Protein AF-A0A7V2LUR5-F1 (afdb_monomer_lite)

Radius of gyration: 24.89 Å; chains: 1; bounding box: 68×54×66 Å

Secondary structure (DSSP, 8-state):
-PPPPHHHHHHHTT---TT-S---SEEEEEE--S---TTTTTT--S-HHHHHHHHHHHHHH--EEEEEE-SS--PSSEEEEEEE--TTS-EEEEEEESSSGGGGTS-HHHHHHTSSPPPGGGB--S--EEEE--TTT-HHHHHHHHHHHHHHHHH-TTTEEEES--S-GGG-S-EEEGGGTEEE----SHHHHHHHHHHHHTTB--GGGEEEETTS-HHHHHHHHHHHHHH---BTTS-EEEEEEEEGGGEEEEEEE-GGGEEEEEEEEEEEEEEEEESSTTSPEEEEEEEEEEEEEEEEEEEEEEEEEEEE-GGG-EEEEEEGGGTEEE--EEEPPTT--HHHHHHHHHHHHH-B-GGG-EEEEEEEEEEEEEEETTEEEEEEEEEEEEE-SS--B-PPPTT-EEEEE-HHHHHHH-S-HHHHHHHHHHHHHHHHHHHS---

Foldseek 3Di:
DFFDFLQVQCVVLVPDLFLFAAAFQKEKEWEDPDDAALPRLVPDPPDPVLSVVVVVLCVLLVYHYKYKYAPPDDDDQIKMKMWGQDQQQIWIFMDGHNDSCVVVVDPVSCPSNVVDDDDPVRTDPDWAKEWECACNNAVLSVPQRVVLQVLVCVVPVPRYIYMHDRGDSSQPRKMAGRRNQWIFGVCRDSVSSVVQNVQVVVQWDPLVGTSAGNNDRSVVRNQVSVVCVVPVDTHSRQWGWQDWDADPQQKIWTWIQGPPQKIKIWIKHKDWDPDWGAPGGPHDTDIDIDIDTDDIDIFHEDEFEKEAEFEQEAPRFTKWKQQPVVRFIFGFMDGQDVPRDRVNRHLVRCCAAVQFDSVQKDFPAWLAWDWHWDDDPRHIYIYIYTYTYIYRYDGDGGDYDPSIDIDTHHLVVSLVRGPDPVRNVSSVSSVVSVVVVVVDPPD

Sequence (443 aa):
MSAPLCALNALEVGEPLFGTAPHEKAWLFLEHTGPWGARALEESDLPEVVKGRLLRLRRETGARVSFIRRAQDTPPPWRLMLWRADPQGGRCARWALPDLEALLHLPLEDWLRGTRPLPAEALCSNPLYLVCVNARRDACCGRFGPLLYRALQRLRPDAVWMSTHIGGHRFAPNLMVLSHGLAYGRVRSAEDAAAIVQATEQSQVHLGLLGGRLALPRPAQAAEHFLRQRTGARAVDAFRLAWLRESPEHHWEAAFLGPEEQAYRVTLRREKSPLQRPTSCGAPAKPMRFYRLQAIETHPVRRYRAAGGVIVGPEGKVLVLLRPSRREVRLPKGHIEPGEEPWVAARREIAEEAGLSPEDMHPLADLGVKPVGFLYEGALVWRHEHYFLVQWQSGSLIPGETQFLPLWLPWAQAEAALTYPAEKAWLRRAREAYQRLQEEPQG

Structure (mmCIF, N/CA/C/O backbone):
data_AF-A0A7V2LUR5-F1
#
_entry.id   AF-A0A7V2LUR5-F1
#
loop_
_atom_site.group_PDB
_atom_site.id
_atom_site.type_symbol
_atom_site.label_atom_id
_atom_site.label_alt_id
_atom_site.label_comp_id
_atom_site.label_asym_id
_atom_site.label_entity_id
_atom_site.label_seq_id
_atom_site.pdbx_PDB_ins_code
_atom_site.Cartn_x
_atom_site.Cartn_y
_atom_site.Cartn_z
_atom_site.occupancy
_atom_site.B_iso_or_equiv
_atom_site.auth_seq_id
_atom_site.auth_comp_id
_atom_site.auth_asym_id
_atom_site.auth_atom_id
_atom_site.pdbx_PDB_model_num
ATOM 1 N N . MET A 1 1 ? 37.194 -3.835 -17.186 1.00 46.41 1 MET A N 1
ATOM 2 C CA . MET A 1 1 ? 36.232 -4.783 -16.577 1.00 46.41 1 MET A CA 1
ATOM 3 C C . MET A 1 1 ? 34.939 -4.036 -16.279 1.00 46.41 1 MET A C 1
ATOM 5 O O . MET A 1 1 ? 35.008 -2.987 -15.653 1.00 46.41 1 MET A O 1
ATOM 9 N N . SER A 1 2 ? 33.784 -4.494 -16.771 1.00 59.69 2 SER A N 1
ATOM 10 C CA . SER A 1 2 ? 32.494 -3.869 -16.438 1.00 59.69 2 SER A CA 1
ATOM 11 C C . SER A 1 2 ? 32.211 -4.009 -14.942 1.00 59.69 2 SER A C 1
ATOM 13 O O . SER A 1 2 ? 32.438 -5.087 -14.395 1.00 59.69 2 SER A O 1
ATOM 15 N N . ALA A 1 3 ? 31.693 -2.960 -14.296 1.00 67.44 3 ALA A N 1
ATOM 16 C CA . ALA A 1 3 ? 31.318 -3.016 -12.884 1.00 67.44 3 ALA A CA 1
ATOM 17 C C . ALA A 1 3 ? 30.377 -4.211 -12.601 1.00 67.44 3 ALA A C 1
ATOM 19 O O . ALA A 1 3 ? 29.490 -4.491 -13.418 1.00 67.44 3 ALA A O 1
ATOM 20 N N . PRO A 1 4 ? 30.543 -4.914 -11.466 1.00 81.88 4 PRO A N 1
ATOM 21 C CA . PRO A 1 4 ? 29.730 -6.079 -11.140 1.00 81.88 4 PRO A CA 1
ATOM 22 C C . PRO A 1 4 ? 28.244 -5.709 -11.054 1.00 81.88 4 PRO A C 1
ATOM 24 O O . PRO A 1 4 ? 27.850 -4.714 -10.438 1.00 81.88 4 PRO A O 1
ATOM 27 N N . LEU A 1 5 ? 27.404 -6.527 -11.692 1.00 94.31 5 LEU A N 1
ATOM 28 C CA . LEU A 1 5 ? 25.961 -6.310 -11.746 1.00 94.31 5 LEU A CA 1
ATOM 29 C C . LEU A 1 5 ? 25.310 -6.688 -10.417 1.00 94.31 5 LEU A C 1
ATOM 31 O O . LEU A 1 5 ? 25.368 -7.846 -9.992 1.00 94.31 5 LEU A O 1
ATOM 35 N N . CYS A 1 6 ? 24.631 -5.728 -9.786 1.00 95.19 6 CYS A N 1
ATOM 36 C CA . CYS A 1 6 ? 24.023 -5.945 -8.474 1.00 95.19 6 CYS A CA 1
ATOM 37 C C . CYS A 1 6 ? 22.956 -7.049 -8.475 1.00 95.19 6 CYS A C 1
ATOM 39 O O . CYS A 1 6 ? 22.846 -7.773 -7.491 1.00 95.19 6 CYS A O 1
ATOM 41 N N . ALA A 1 7 ? 22.225 -7.232 -9.582 1.00 96.12 7 ALA A N 1
ATOM 42 C CA . ALA A 1 7 ? 21.219 -8.284 -9.708 1.00 96.12 7 ALA A CA 1
ATOM 43 C C . ALA A 1 7 ? 21.800 -9.698 -9.821 1.00 96.12 7 ALA A C 1
ATOM 45 O O . ALA A 1 7 ? 21.151 -10.661 -9.413 1.00 96.12 7 ALA A O 1
ATOM 46 N N . LEU A 1 8 ? 23.007 -9.838 -10.377 1.00 95.44 8 LEU A N 1
ATOM 47 C CA . LEU A 1 8 ? 23.699 -11.127 -10.422 1.00 95.44 8 LEU A CA 1
ATOM 48 C C . LEU A 1 8 ? 24.279 -11.462 -9.047 1.00 95.44 8 LEU A C 1
ATOM 50 O O . LEU A 1 8 ? 24.010 -12.541 -8.540 1.00 95.44 8 LEU A O 1
ATOM 54 N N . ASN A 1 9 ? 24.922 -10.490 -8.394 1.00 94.69 9 ASN A N 1
ATOM 55 C CA . ASN A 1 9 ? 25.440 -10.652 -7.032 1.00 94.69 9 ASN A CA 1
ATOM 56 C C . ASN A 1 9 ? 24.328 -11.014 -6.037 1.00 94.69 9 ASN A C 1
ATOM 58 O O . ASN A 1 9 ? 24.477 -11.925 -5.237 1.00 94.69 9 ASN A O 1
ATOM 62 N N . ALA A 1 10 ? 23.187 -10.318 -6.091 1.00 94.12 10 ALA A N 1
ATOM 63 C CA . ALA A 1 10 ? 22.047 -10.611 -5.223 1.00 94.12 10 ALA A CA 1
ATOM 64 C C . ALA A 1 10 ? 21.462 -12.014 -5.456 1.00 94.12 10 ALA A C 1
ATOM 66 O O . ALA A 1 10 ? 20.857 -12.579 -4.547 1.00 94.12 10 ALA A O 1
ATOM 67 N N . LEU A 1 11 ? 21.579 -12.561 -6.671 1.00 93.88 11 LEU A N 1
ATOM 68 C CA . LEU A 1 11 ? 21.175 -13.936 -6.959 1.00 93.88 11 LEU A CA 1
ATOM 69 C C . LEU A 1 11 ? 22.196 -14.935 -6.407 1.00 93.88 11 LEU A C 1
ATOM 71 O O . LEU A 1 11 ? 21.798 -15.886 -5.748 1.00 93.88 11 LEU A O 1
ATOM 75 N N . GLU A 1 12 ? 23.481 -14.688 -6.645 1.00 94.19 12 GLU A N 1
ATOM 76 C CA . GLU A 1 12 ? 24.595 -15.534 -6.206 1.00 94.19 12 GLU A CA 1
ATOM 77 C C . GLU A 1 12 ? 24.617 -15.723 -4.685 1.00 94.19 12 GLU A C 1
ATOM 79 O O . GLU A 1 12 ? 24.723 -16.844 -4.202 1.00 94.19 12 GLU A O 1
ATOM 84 N N . VAL A 1 13 ? 24.407 -14.648 -3.918 1.00 93.06 13 VAL A N 1
ATOM 85 C CA . VAL A 1 13 ? 24.348 -14.721 -2.446 1.00 93.06 13 VAL A CA 1
ATOM 86 C C . VAL A 1 13 ? 22.998 -15.214 -1.906 1.00 93.06 13 VAL A C 1
ATOM 88 O O . VAL A 1 13 ? 22.769 -15.168 -0.699 1.00 93.06 13 VAL A O 1
ATOM 91 N N . GLY A 1 14 ? 22.067 -15.614 -2.778 1.00 92.31 14 GLY A N 1
ATOM 92 C CA . GLY A 1 14 ? 20.754 -16.120 -2.377 1.00 92.31 14 GLY A CA 1
ATOM 93 C C . GLY A 1 14 ? 19.895 -15.099 -1.626 1.00 92.31 14 GLY A C 1
ATOM 94 O O . GLY A 1 14 ? 19.157 -15.471 -0.717 1.00 92.31 14 GLY A O 1
ATOM 95 N N . GLU A 1 15 ? 19.978 -13.803 -1.963 1.00 93.88 15 GLU A N 1
ATOM 96 C CA . GLU A 1 15 ? 19.235 -12.771 -1.227 1.00 93.88 15 GLU A CA 1
ATOM 97 C C . GLU A 1 15 ? 17.719 -13.056 -1.269 1.00 93.88 15 GLU A C 1
ATOM 99 O O . GLU A 1 15 ? 17.171 -13.237 -2.363 1.00 93.88 15 GLU A O 1
ATOM 104 N N . PRO A 1 16 ? 17.005 -13.087 -0.130 1.00 93.75 16 PRO A N 1
ATOM 105 C CA . PRO A 1 16 ? 15.564 -13.279 -0.143 1.00 93.75 16 PRO A CA 1
ATOM 106 C C . PRO A 1 16 ? 14.843 -12.154 -0.883 1.00 93.75 16 PRO A C 1
ATOM 108 O O . PRO A 1 16 ? 15.199 -10.980 -0.763 1.00 93.75 16 PRO A O 1
ATOM 111 N N . LEU A 1 17 ? 13.818 -12.521 -1.651 1.00 94.69 17 LEU A N 1
ATOM 112 C CA . LEU A 1 17 ? 13.039 -11.563 -2.432 1.00 94.69 17 LEU A CA 1
ATOM 113 C C . LEU A 1 17 ? 11.893 -10.944 -1.621 1.00 94.69 17 LEU A C 1
ATOM 115 O O . LEU A 1 17 ? 11.541 -9.791 -1.847 1.00 94.69 17 LEU A O 1
ATOM 119 N N . PHE A 1 18 ? 11.314 -11.673 -0.670 1.00 95.69 18 PHE A N 1
ATOM 120 C CA . PHE A 1 18 ? 10.196 -11.188 0.137 1.00 95.69 18 PHE A CA 1
ATOM 121 C C . PHE A 1 18 ? 10.562 -9.951 0.968 1.00 95.69 18 PHE A C 1
ATOM 123 O O . PHE A 1 18 ? 11.679 -9.811 1.468 1.00 95.69 18 PHE A O 1
ATOM 130 N N . GLY A 1 19 ? 9.603 -9.042 1.144 1.00 95.25 19 GLY A N 1
ATOM 131 C CA . GLY A 1 19 ? 9.820 -7.815 1.910 1.00 95.25 19 GLY A CA 1
ATOM 132 C C . GLY A 1 19 ? 10.712 -6.794 1.208 1.00 95.25 19 GLY A C 1
ATOM 133 O O . GLY A 1 19 ? 11.302 -5.937 1.870 1.00 95.25 19 GLY A O 1
ATOM 134 N N . THR A 1 20 ? 10.850 -6.888 -0.117 1.00 95.31 20 THR A N 1
ATOM 135 C CA . THR A 1 20 ? 11.735 -6.008 -0.894 1.00 95.31 20 THR A CA 1
ATOM 136 C C . THR A 1 20 ? 10.995 -5.063 -1.827 1.00 95.31 20 THR A C 1
ATOM 138 O O . THR A 1 20 ? 11.632 -4.153 -2.373 1.00 95.31 20 THR A O 1
ATOM 141 N N . ALA A 1 21 ? 9.673 -5.218 -1.977 1.00 95.62 21 ALA A N 1
ATOM 142 C CA . ALA A 1 21 ? 8.884 -4.273 -2.749 1.00 95.62 21 ALA A CA 1
ATOM 143 C C . ALA A 1 21 ? 9.037 -2.854 -2.164 1.00 95.62 21 ALA A C 1
ATOM 145 O O . ALA A 1 21 ? 9.179 -2.688 -0.941 1.00 95.62 21 ALA A O 1
ATOM 146 N N . PRO A 1 22 ? 9.028 -1.810 -3.014 1.00 94.75 22 PRO A N 1
ATOM 147 C CA . PRO A 1 22 ? 8.840 -0.443 -2.541 1.00 94.75 22 PRO A CA 1
ATOM 148 C C . PRO A 1 22 ? 7.601 -0.368 -1.642 1.00 94.75 22 PRO A C 1
ATOM 150 O O . PRO A 1 22 ? 6.637 -1.088 -1.879 1.00 94.75 22 PRO A O 1
ATOM 153 N N . HIS A 1 23 ? 7.640 0.476 -0.615 1.00 93.88 23 HIS A N 1
ATOM 154 C CA . HIS A 1 23 ? 6.471 0.761 0.211 1.00 93.88 23 HIS A CA 1
ATOM 155 C C . HIS A 1 23 ? 6.045 2.188 -0.097 1.00 93.88 23 HIS A C 1
ATOM 157 O O . HIS A 1 23 ? 6.757 3.127 0.253 1.00 93.88 23 HIS A O 1
ATOM 163 N N . GLU A 1 24 ? 4.923 2.321 -0.789 1.00 93.62 24 GLU A N 1
ATOM 164 C CA . GLU A 1 24 ? 4.425 3.585 -1.318 1.00 93.62 24 GLU A CA 1
ATOM 165 C C . GLU A 1 24 ? 2.936 3.682 -0.987 1.00 93.62 24 GLU A C 1
ATOM 167 O O . GLU A 1 24 ? 2.203 2.697 -1.077 1.00 93.62 24 GLU A O 1
ATOM 172 N N . LYS A 1 25 ? 2.471 4.872 -0.602 1.00 92.81 25 LYS A N 1
ATOM 173 C CA . LYS A 1 25 ? 1.036 5.114 -0.369 1.00 92.81 25 LYS A CA 1
ATOM 174 C C . LYS A 1 25 ? 0.315 5.545 -1.641 1.00 92.81 25 LYS A C 1
ATOM 176 O O . LYS A 1 25 ? -0.868 5.258 -1.798 1.00 92.81 25 LYS A O 1
ATOM 181 N N . ALA A 1 26 ? 1.026 6.233 -2.528 1.00 95.62 26 ALA A N 1
ATOM 182 C CA . ALA A 1 26 ? 0.517 6.695 -3.804 1.00 95.62 26 ALA A CA 1
ATOM 183 C C . ALA A 1 26 ? 1.666 6.888 -4.802 1.00 95.62 26 ALA A C 1
ATOM 185 O O . ALA A 1 26 ? 2.800 7.186 -4.415 1.00 95.62 26 ALA A O 1
ATOM 186 N N . TRP A 1 27 ? 1.368 6.714 -6.085 1.00 97.19 27 TRP A N 1
ATOM 187 C CA . TRP A 1 27 ? 2.339 6.784 -7.165 1.00 97.19 27 TRP A CA 1
ATOM 188 C C . TRP A 1 27 ? 1.680 7.291 -8.447 1.00 97.19 27 TRP A C 1
ATOM 190 O O . TRP A 1 27 ? 0.692 6.726 -8.910 1.00 97.19 27 TRP A O 1
ATOM 200 N N . LEU A 1 28 ? 2.241 8.349 -9.021 1.00 97.69 28 LEU A N 1
ATOM 201 C CA . LEU A 1 28 ? 1.842 8.935 -10.291 1.00 97.69 28 LEU A CA 1
ATOM 202 C C . LEU A 1 28 ? 2.799 8.507 -11.411 1.00 97.69 28 LEU A C 1
ATOM 204 O O . LEU A 1 28 ? 4.022 8.584 -11.261 1.00 97.69 28 LEU A O 1
ATOM 208 N N . PHE A 1 29 ? 2.245 8.105 -12.546 1.00 97.62 29 PHE A N 1
ATOM 209 C CA . PHE A 1 29 ? 2.975 7.739 -13.752 1.00 97.62 29 PHE A CA 1
ATOM 210 C C . PHE A 1 29 ? 2.498 8.610 -14.905 1.00 97.62 29 PHE A C 1
ATOM 212 O O . PHE A 1 29 ? 1.322 8.578 -15.256 1.00 97.62 29 PHE A O 1
ATOM 219 N N . LEU A 1 30 ? 3.410 9.378 -15.489 1.00 97.38 30 LEU A N 1
ATOM 220 C CA . LEU A 1 30 ? 3.125 10.227 -16.640 1.00 97.38 30 LEU A CA 1
ATOM 221 C C . LEU A 1 30 ? 3.820 9.665 -17.878 1.00 97.38 30 LEU A C 1
ATOM 223 O O . LEU A 1 30 ? 4.999 9.314 -17.826 1.00 97.38 30 LEU A O 1
ATOM 227 N N . GLU A 1 31 ? 3.103 9.572 -18.989 1.00 96.06 31 GLU A N 1
ATOM 228 C CA . GLU A 1 31 ? 3.712 9.230 -20.263 1.00 96.06 31 GLU A CA 1
ATOM 229 C C . GLU A 1 31 ? 4.727 10.297 -20.681 1.00 96.06 31 GLU A C 1
ATOM 231 O O . GLU A 1 31 ? 4.427 11.486 -20.719 1.00 96.06 31 GLU A O 1
ATOM 236 N N . HIS A 1 32 ? 5.955 9.868 -20.953 1.00 94.06 32 HIS A N 1
ATOM 237 C CA . HIS A 1 32 ? 7.044 10.733 -21.392 1.00 94.06 32 HIS A CA 1
ATOM 238 C C . HIS A 1 32 ? 7.975 9.931 -22.299 1.00 94.06 32 HIS A C 1
ATOM 240 O O . HIS A 1 32 ? 8.658 9.001 -21.857 1.00 94.06 32 HIS A O 1
ATOM 246 N N . THR A 1 33 ? 7.963 10.264 -23.589 1.00 90.69 33 THR A N 1
ATOM 247 C CA . THR A 1 33 ? 8.691 9.535 -24.640 1.00 90.69 33 THR A CA 1
ATOM 248 C C . THR A 1 33 ? 10.126 10.023 -24.838 1.00 90.69 33 THR A C 1
ATOM 250 O O . THR A 1 33 ? 10.925 9.302 -25.442 1.00 90.69 33 THR A O 1
ATOM 253 N N . GLY A 1 34 ? 10.472 11.190 -24.285 1.00 89.19 34 GLY A N 1
ATOM 254 C CA . GLY A 1 34 ? 11.806 11.778 -24.351 1.00 89.19 34 GLY A CA 1
ATOM 255 C C . GLY A 1 34 ? 12.883 10.985 -23.588 1.00 89.19 34 GLY A C 1
ATOM 256 O O . GLY A 1 34 ? 12.648 9.884 -23.068 1.00 89.19 34 GLY A O 1
ATOM 257 N N . PRO A 1 35 ? 14.119 11.510 -23.535 1.00 91.06 35 PRO A N 1
ATOM 258 C CA . PRO A 1 35 ? 15.221 10.848 -22.852 1.00 91.06 35 PRO A CA 1
ATOM 259 C C . PRO A 1 35 ? 14.993 10.798 -21.336 1.00 91.06 35 PRO A C 1
ATOM 261 O O . PRO A 1 35 ? 14.537 11.754 -20.716 1.00 91.06 35 PRO A O 1
ATOM 264 N N . TRP A 1 36 ? 15.365 9.677 -20.710 1.00 95.56 36 TRP A N 1
ATOM 265 C CA . TRP A 1 36 ? 15.268 9.511 -19.260 1.00 95.56 36 TRP A CA 1
ATOM 266 C C . TRP A 1 36 ? 16.637 9.580 -18.595 1.00 95.56 36 TRP A C 1
ATOM 268 O O . TRP A 1 36 ? 17.493 8.714 -18.800 1.00 95.56 36 TRP A O 1
ATOM 278 N N . GLY A 1 37 ? 16.802 10.586 -17.743 1.00 95.75 37 GLY A N 1
ATOM 279 C CA . GLY A 1 37 ? 17.944 10.728 -16.853 1.00 95.75 37 GLY A CA 1
ATOM 280 C C . GLY A 1 37 ? 17.937 9.766 -15.656 1.00 95.75 37 GLY A C 1
ATOM 281 O O . GLY A 1 37 ? 17.008 8.972 -15.447 1.00 95.75 37 GLY A O 1
ATOM 282 N N . ALA A 1 38 ? 18.981 9.847 -14.828 1.00 93.56 38 ALA A N 1
ATOM 283 C CA . ALA A 1 38 ? 19.074 9.084 -13.578 1.00 93.56 38 ALA A CA 1
ATOM 284 C C . ALA A 1 38 ? 18.110 9.631 -12.508 1.00 93.56 38 ALA A C 1
ATOM 286 O O . ALA A 1 38 ? 17.613 8.875 -11.662 1.00 93.56 38 ALA A O 1
ATOM 287 N N . ARG A 1 39 ? 17.816 10.936 -12.562 1.00 94.94 39 ARG A N 1
ATOM 288 C CA . ARG A 1 39 ? 16.717 11.599 -11.846 1.00 94.94 39 ARG A CA 1
ATOM 289 C C . ARG A 1 39 ? 15.710 12.085 -12.883 1.00 94.94 39 ARG A C 1
ATOM 291 O O . ARG A 1 39 ? 15.729 13.235 -13.296 1.00 94.94 39 ARG A O 1
ATOM 298 N N . ALA A 1 40 ? 14.904 11.147 -13.380 1.00 95.12 40 ALA A N 1
ATOM 299 C CA . ALA A 1 40 ? 14.153 11.339 -14.617 1.00 95.12 40 ALA A CA 1
ATOM 300 C C . ALA A 1 40 ? 13.258 12.587 -14.617 1.00 95.12 40 ALA A C 1
ATOM 302 O O . ALA A 1 40 ? 13.248 13.287 -15.616 1.00 95.12 40 ALA A O 1
ATOM 303 N N . LEU A 1 41 ? 12.552 12.884 -13.518 1.00 96.19 41 LEU A N 1
ATOM 304 C CA . LEU A 1 41 ? 11.681 14.061 -13.436 1.00 96.19 41 LEU A CA 1
ATOM 305 C C . LEU A 1 41 ? 12.485 15.365 -13.506 1.00 96.19 41 LEU A C 1
ATOM 307 O O . LEU A 1 41 ? 12.165 16.250 -14.295 1.00 96.19 41 LEU A O 1
ATOM 311 N N . GLU A 1 42 ? 13.538 15.468 -12.703 1.00 95.94 42 GLU A N 1
ATOM 312 C CA . GLU A 1 42 ? 14.406 16.641 -12.622 1.00 95.94 42 GLU A CA 1
ATOM 313 C C . GLU A 1 42 ? 15.168 16.897 -13.928 1.00 95.94 42 GLU A C 1
ATOM 315 O O . GLU A 1 42 ? 15.351 18.041 -14.326 1.00 95.94 42 GLU A O 1
ATOM 320 N N . GLU A 1 43 ? 15.592 15.826 -14.596 1.00 95.88 43 GLU A N 1
ATOM 321 C CA . GLU A 1 43 ? 16.401 15.847 -15.820 1.00 95.88 43 GLU A CA 1
ATOM 322 C C . GLU A 1 43 ? 15.538 15.776 -17.097 1.00 95.88 43 GLU A C 1
ATOM 324 O O . GLU A 1 43 ? 16.067 15.531 -18.178 1.00 95.88 43 GLU A O 1
ATOM 329 N N . SER A 1 44 ? 14.215 15.943 -16.980 1.00 95.44 44 SER A N 1
ATOM 330 C CA . SER A 1 44 ? 13.296 15.906 -18.123 1.00 95.44 44 SER A CA 1
ATOM 331 C C . SER A 1 44 ? 13.259 17.211 -18.909 1.00 95.44 44 SER A C 1
ATOM 333 O O . SER A 1 44 ? 13.489 18.297 -18.375 1.00 95.44 44 SER A O 1
ATOM 335 N N . ASP A 1 45 ? 12.869 17.093 -20.171 1.00 94.06 45 ASP A N 1
ATOM 336 C CA . ASP A 1 45 ? 12.531 18.181 -21.092 1.00 94.06 45 ASP A CA 1
ATOM 337 C C . ASP A 1 45 ? 11.049 18.607 -20.997 1.00 94.06 45 ASP A C 1
ATOM 339 O O . ASP A 1 45 ? 10.541 19.285 -21.887 1.00 94.06 45 ASP A O 1
ATOM 343 N N . LEU A 1 46 ? 10.341 18.234 -19.920 1.00 94.75 46 LEU A N 1
ATOM 344 C CA . LEU A 1 46 ? 8.978 18.713 -19.674 1.00 94.75 46 LEU A CA 1
ATOM 345 C C . LEU A 1 46 ? 8.945 20.248 -19.570 1.00 94.75 46 LEU A C 1
ATOM 347 O O . LEU A 1 46 ? 9.864 20.820 -18.970 1.00 94.75 46 LEU A O 1
ATOM 351 N N . PRO A 1 47 ? 7.858 20.905 -20.027 1.00 95.50 47 PRO A N 1
ATOM 352 C CA . PRO A 1 47 ? 7.640 22.327 -19.783 1.00 95.50 47 PRO A CA 1
ATOM 353 C C . PRO A 1 47 ? 7.800 22.669 -18.298 1.00 95.50 47 PRO A C 1
ATOM 355 O O . PRO A 1 47 ? 7.297 21.944 -17.432 1.00 95.50 47 PRO A O 1
ATOM 358 N N . GLU A 1 48 ? 8.473 23.779 -17.986 1.00 96.38 48 GLU A N 1
ATOM 359 C CA . GLU A 1 48 ? 8.846 24.102 -16.600 1.00 96.38 48 GLU A CA 1
ATOM 360 C C . GLU A 1 48 ? 7.641 24.247 -15.664 1.00 96.38 48 GLU A C 1
ATOM 362 O O . GLU A 1 48 ? 7.705 23.845 -14.501 1.00 96.38 48 GLU A O 1
ATOM 367 N N . VAL A 1 49 ? 6.500 24.715 -16.178 1.00 96.75 49 VAL A N 1
ATOM 368 C CA . VAL A 1 49 ? 5.248 24.775 -15.409 1.00 96.75 49 VAL A CA 1
ATOM 369 C C . VAL A 1 49 ? 4.761 23.379 -14.986 1.00 96.75 49 VAL A C 1
ATOM 371 O O . VAL A 1 49 ? 4.412 23.164 -13.822 1.00 96.75 49 VAL A O 1
ATOM 374 N N . VAL A 1 50 ? 4.823 22.393 -15.887 1.00 96.75 50 VAL A N 1
ATOM 375 C CA . VAL A 1 50 ? 4.417 21.000 -15.629 1.00 96.75 50 VAL A CA 1
ATOM 376 C C . VAL A 1 50 ? 5.415 20.318 -14.696 1.00 96.75 50 VAL A C 1
ATOM 378 O O . VAL A 1 50 ? 5.029 19.674 -13.717 1.00 96.75 50 VAL A O 1
ATOM 381 N N . LYS A 1 51 ? 6.716 20.496 -14.947 1.00 97.12 51 LYS A N 1
ATOM 382 C CA . LYS A 1 51 ? 7.782 19.966 -14.088 1.00 97.12 51 LYS A CA 1
ATOM 383 C C . LYS A 1 51 ? 7.663 20.517 -12.664 1.00 97.12 51 LYS A C 1
ATOM 385 O O . LYS A 1 51 ? 7.671 19.745 -11.701 1.00 97.12 51 LYS A O 1
ATOM 390 N N . GLY A 1 52 ? 7.466 21.829 -12.526 1.00 97.50 52 GLY A N 1
ATOM 391 C CA . GLY A 1 52 ? 7.236 22.507 -11.251 1.00 97.50 52 GLY A CA 1
ATOM 392 C C . GLY A 1 52 ? 6.006 21.978 -10.509 1.00 97.50 52 GLY A C 1
ATOM 393 O O . GLY A 1 52 ? 6.084 21.716 -9.304 1.00 97.50 52 GLY A O 1
ATOM 394 N N . ARG A 1 53 ? 4.894 21.738 -11.219 1.00 96.88 53 ARG A N 1
ATOM 395 C CA . ARG A 1 53 ? 3.682 21.107 -10.667 1.00 96.88 53 ARG A CA 1
ATOM 396 C C . ARG A 1 53 ? 3.972 19.716 -10.098 1.00 96.88 53 ARG A C 1
ATOM 398 O O . ARG A 1 53 ? 3.634 19.452 -8.946 1.00 96.88 53 ARG A O 1
ATOM 405 N N . LEU A 1 54 ? 4.636 18.843 -10.855 1.00 97.56 54 LEU A N 1
ATOM 406 C CA . LEU A 1 54 ? 4.937 17.470 -10.421 1.00 97.56 54 LEU A CA 1
ATOM 407 C C . LEU A 1 54 ? 5.911 17.430 -9.231 1.00 97.56 54 LEU A C 1
ATOM 409 O O . LEU A 1 54 ? 5.740 16.624 -8.313 1.00 97.56 54 LEU A O 1
ATOM 413 N N . LEU A 1 55 ? 6.914 18.315 -9.212 1.00 97.38 55 LEU A N 1
ATOM 414 C CA . LEU A 1 55 ? 7.852 18.446 -8.093 1.00 97.38 55 LEU A CA 1
ATOM 415 C C . LEU A 1 55 ? 7.152 18.910 -6.810 1.00 97.38 55 LEU A C 1
ATOM 417 O O . LEU A 1 55 ? 7.399 18.349 -5.738 1.00 97.38 55 LEU A O 1
ATOM 421 N N . ARG A 1 56 ? 6.256 19.900 -6.921 1.00 96.38 56 ARG A N 1
ATOM 422 C CA . ARG A 1 56 ? 5.424 20.377 -5.809 1.00 96.38 56 ARG A CA 1
ATOM 423 C C . ARG A 1 56 ? 4.551 19.254 -5.259 1.00 96.38 56 ARG A C 1
ATOM 425 O O . ARG A 1 56 ? 4.567 18.990 -4.059 1.00 96.38 56 ARG A O 1
ATOM 432 N N . LEU A 1 57 ? 3.869 18.544 -6.148 1.00 96.25 57 LEU A N 1
ATOM 433 C CA . LEU A 1 57 ? 2.973 17.451 -5.805 1.00 96.25 57 LEU A CA 1
ATOM 434 C C . LEU A 1 57 ? 3.706 16.306 -5.091 1.00 96.25 57 LEU A C 1
ATOM 436 O O . LEU A 1 57 ? 3.222 15.817 -4.068 1.00 96.25 57 LEU A O 1
ATOM 440 N N . ARG A 1 58 ? 4.920 15.947 -5.533 1.00 95.94 58 ARG A N 1
ATOM 441 C CA . ARG A 1 58 ? 5.795 14.999 -4.818 1.00 95.94 58 ARG A CA 1
ATOM 442 C C . ARG A 1 58 ? 6.119 15.472 -3.398 1.00 95.94 58 ARG A C 1
ATOM 444 O O . ARG A 1 58 ? 6.044 14.680 -2.463 1.00 95.94 58 ARG A O 1
ATOM 451 N N . ARG A 1 59 ? 6.479 16.749 -3.228 1.00 95.25 59 ARG A N 1
ATOM 452 C CA . ARG A 1 59 ? 6.820 17.336 -1.919 1.00 95.25 59 ARG A CA 1
ATOM 453 C C . ARG A 1 59 ? 5.626 17.336 -0.965 1.00 95.25 59 ARG A C 1
ATOM 455 O O . ARG A 1 59 ? 5.786 17.038 0.211 1.00 95.25 59 ARG A O 1
ATOM 462 N N . GLU A 1 60 ? 4.447 17.684 -1.463 1.00 93.12 60 GLU A N 1
ATOM 463 C CA . GLU A 1 60 ? 3.268 17.933 -0.631 1.00 93.12 60 GLU A CA 1
ATOM 464 C C . GLU A 1 60 ? 2.511 16.656 -0.268 1.00 93.12 60 GLU A C 1
ATOM 466 O O . GLU A 1 60 ? 1.986 16.546 0.843 1.00 93.12 60 GLU A O 1
ATOM 471 N N . THR A 1 61 ? 2.453 15.685 -1.181 1.00 93.88 61 THR A N 1
ATOM 472 C CA . THR A 1 61 ? 1.715 14.427 -0.979 1.00 93.88 61 THR A CA 1
ATOM 473 C C . THR A 1 61 ? 2.610 13.274 -0.524 1.00 93.88 61 THR A C 1
ATOM 475 O O . THR A 1 61 ? 2.113 12.285 0.013 1.00 93.88 61 THR A O 1
ATOM 478 N N . GLY A 1 62 ? 3.924 13.374 -0.752 1.00 94.31 62 GLY A N 1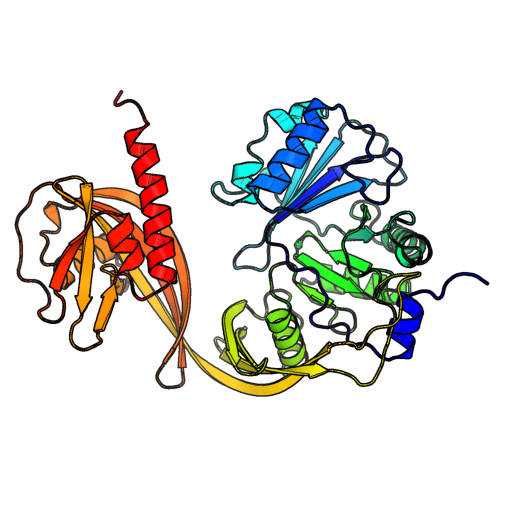
ATOM 479 C CA . GLY A 1 62 ? 4.859 12.260 -0.597 1.00 94.31 62 GLY A CA 1
ATOM 480 C C . GLY A 1 62 ? 4.697 11.169 -1.660 1.00 94.31 62 GLY A C 1
ATOM 481 O O . GLY A 1 62 ? 5.356 10.136 -1.562 1.00 94.31 62 GLY A O 1
ATOM 482 N N . ALA A 1 63 ? 3.830 11.366 -2.661 1.00 95.31 63 ALA A N 1
ATOM 483 C CA . ALA A 1 63 ? 3.645 10.413 -3.743 1.00 95.31 63 ALA A CA 1
ATOM 484 C C . ALA A 1 63 ? 4.881 10.352 -4.636 1.00 95.31 63 ALA A C 1
ATOM 486 O O . ALA A 1 63 ? 5.521 11.364 -4.943 1.00 95.31 63 ALA A O 1
ATOM 487 N N . ARG A 1 64 ? 5.192 9.152 -5.115 1.00 96.00 64 ARG A N 1
ATOM 488 C CA . ARG A 1 64 ? 6.257 8.977 -6.094 1.00 96.00 64 ARG A CA 1
ATOM 489 C C . ARG A 1 64 ? 5.772 9.401 -7.476 1.00 96.00 64 ARG A C 1
ATOM 491 O O . ARG A 1 64 ? 4.633 9.142 -7.840 1.00 96.00 64 ARG A O 1
ATOM 498 N N . VAL A 1 65 ? 6.648 10.028 -8.255 1.00 97.38 65 VAL A N 1
ATOM 499 C CA . VAL A 1 65 ? 6.387 10.377 -9.657 1.00 97.38 65 VAL A CA 1
ATOM 500 C C . VAL A 1 65 ? 7.350 9.583 -10.528 1.00 97.38 65 VAL A C 1
ATOM 502 O O . VAL A 1 65 ? 8.544 9.481 -10.232 1.00 97.38 65 VAL A O 1
ATOM 505 N N . SER A 1 66 ? 6.839 8.950 -11.572 1.00 97.44 66 SER A N 1
ATOM 506 C CA . SER A 1 66 ? 7.633 8.194 -12.538 1.00 97.44 66 SER A CA 1
ATOM 507 C C . SER A 1 66 ? 7.131 8.448 -13.946 1.00 97.44 66 SER A C 1
ATOM 509 O O . SER A 1 66 ? 6.021 8.936 -14.142 1.00 97.44 66 SER A O 1
ATOM 511 N N . PHE A 1 67 ? 7.971 8.130 -14.920 1.00 97.69 67 PHE A N 1
ATOM 512 C CA . PHE A 1 67 ? 7.593 8.229 -16.315 1.00 97.69 67 PHE A CA 1
ATOM 513 C C . PHE A 1 67 ? 7.429 6.860 -16.916 1.00 97.69 67 PHE A C 1
ATOM 515 O O . PHE A 1 67 ? 8.130 5.922 -16.530 1.00 97.69 67 PHE A O 1
ATOM 522 N N . ILE A 1 68 ? 6.512 6.777 -17.863 1.00 96.88 68 ILE A N 1
ATOM 523 C CA . ILE A 1 68 ? 6.217 5.569 -18.612 1.00 96.88 68 ILE A CA 1
ATOM 524 C C . ILE A 1 68 ? 6.255 5.863 -20.105 1.00 96.88 68 ILE A C 1
ATOM 526 O O . ILE A 1 68 ? 6.105 7.006 -20.524 1.00 96.88 68 ILE A O 1
ATOM 530 N N . ARG A 1 69 ? 6.481 4.835 -20.917 1.00 94.81 69 ARG A N 1
ATOM 531 C CA . ARG A 1 69 ? 6.299 4.915 -22.371 1.00 94.81 69 ARG A CA 1
ATOM 532 C C . ARG A 1 69 ? 6.030 3.539 -22.961 1.00 94.81 69 ARG A C 1
ATOM 534 O O . ARG A 1 69 ? 6.444 2.522 -22.389 1.00 94.81 69 ARG A O 1
ATOM 541 N N . ARG A 1 70 ? 5.410 3.513 -24.135 1.00 89.94 70 ARG A N 1
ATOM 542 C CA . ARG A 1 70 ? 5.327 2.335 -25.007 1.00 89.94 70 ARG A CA 1
ATOM 543 C C . ARG A 1 70 ? 6.227 2.522 -26.221 1.00 89.94 70 ARG A C 1
ATOM 545 O O . ARG A 1 70 ? 6.546 3.637 -26.605 1.00 89.94 70 ARG A O 1
ATOM 552 N N . ALA A 1 71 ? 6.683 1.414 -26.800 1.00 76.62 71 ALA A N 1
ATOM 553 C CA . ALA A 1 71 ? 7.581 1.453 -27.957 1.00 76.62 71 ALA A CA 1
ATOM 554 C C . ALA A 1 71 ? 6.893 1.900 -29.263 1.00 76.62 71 ALA A C 1
ATOM 556 O O . ALA A 1 71 ? 7.587 2.290 -30.192 1.00 76.62 71 ALA A O 1
ATOM 557 N N . GLN A 1 72 ? 5.565 1.789 -29.347 1.00 70.38 72 GLN A N 1
ATOM 558 C CA . GLN A 1 72 ? 4.783 1.988 -30.576 1.00 70.38 72 GLN A CA 1
ATOM 559 C C . GLN A 1 72 ? 3.888 3.236 -30.525 1.00 70.38 72 GLN A C 1
ATOM 561 O O . GLN A 1 72 ? 3.219 3.537 -31.507 1.00 70.38 72 GLN A O 1
ATOM 566 N N . ASP A 1 73 ? 3.896 3.973 -29.411 1.00 71.69 73 ASP A N 1
ATOM 567 C CA . ASP A 1 73 ? 2.959 5.069 -29.173 1.00 71.69 73 ASP A CA 1
ATOM 568 C C . ASP A 1 73 ? 3.722 6.396 -29.266 1.00 71.69 73 ASP A C 1
ATOM 570 O O . ASP A 1 73 ? 4.715 6.604 -28.564 1.00 71.69 73 ASP A O 1
ATOM 574 N N . THR A 1 74 ? 3.259 7.290 -30.142 1.00 73.19 74 THR A N 1
ATOM 575 C CA . THR A 1 74 ? 3.699 8.691 -30.160 1.00 73.19 74 THR A CA 1
ATOM 576 C C . THR A 1 74 ? 2.505 9.534 -29.705 1.00 73.19 74 THR A C 1
ATOM 578 O O . THR A 1 74 ? 1.514 9.570 -30.432 1.00 73.19 74 THR A O 1
ATOM 581 N N . PRO A 1 75 ? 2.527 10.135 -28.500 1.00 72.56 75 PRO A N 1
ATOM 582 C CA . PRO A 1 75 ? 1.425 10.970 -28.018 1.00 72.56 75 PRO A CA 1
ATOM 583 C C . PRO A 1 75 ? 1.260 12.228 -28.893 1.00 72.56 75 PRO A C 1
ATOM 585 O O . PRO A 1 75 ? 2.238 12.643 -29.528 1.00 72.56 75 PRO A O 1
ATOM 588 N N . PRO A 1 76 ? 0.076 12.878 -28.913 1.00 77.12 76 PRO A N 1
ATOM 589 C CA . PRO A 1 76 ? -1.108 12.663 -28.059 1.00 77.12 76 PRO A CA 1
ATOM 590 C C . PRO A 1 76 ? -2.077 11.534 -28.509 1.00 77.12 76 PRO A C 1
ATOM 592 O O . PRO A 1 76 ? -1.993 11.074 -29.645 1.00 77.12 76 PRO A O 1
ATOM 595 N N . PRO A 1 77 ? -3.029 11.108 -27.638 1.00 86.31 77 PRO A N 1
ATOM 596 C CA . PRO A 1 77 ? -3.220 11.589 -26.266 1.00 86.31 77 PRO A CA 1
ATOM 597 C C . PRO A 1 77 ? -2.146 11.055 -25.312 1.00 86.31 77 PRO A C 1
ATOM 599 O O . PRO A 1 77 ? -1.736 9.898 -25.406 1.00 86.31 77 PRO A O 1
ATOM 602 N N . TRP A 1 78 ? -1.711 11.899 -24.375 1.00 91.25 78 TRP A N 1
ATOM 603 C CA . TRP A 1 78 ? -0.775 11.520 -23.315 1.00 91.25 78 TRP A CA 1
ATOM 604 C C . TRP A 1 78 ? -1.489 10.688 -22.256 1.00 91.25 78 TRP A C 1
ATOM 606 O O . TRP A 1 78 ? -2.640 10.966 -21.922 1.00 91.25 78 TRP A O 1
ATOM 616 N N . ARG A 1 79 ? -0.820 9.695 -21.669 1.00 94.25 79 ARG A N 1
ATOM 617 C CA . ARG A 1 79 ? -1.420 8.890 -20.597 1.00 94.25 79 ARG A CA 1
ATOM 618 C C . ARG A 1 79 ? -0.923 9.290 -19.217 1.00 94.25 79 ARG A C 1
ATOM 620 O O . ARG A 1 79 ? 0.276 9.364 -18.955 1.00 94.25 79 ARG A O 1
ATOM 627 N N . LEU A 1 80 ? -1.872 9.472 -18.308 1.00 96.19 80 LEU A N 1
ATOM 628 C CA . LEU A 1 80 ? -1.629 9.596 -16.877 1.00 96.19 80 LEU A CA 1
ATOM 629 C C . LEU A 1 80 ? -2.160 8.348 -16.189 1.00 96.19 80 LEU A C 1
ATOM 631 O O . LEU A 1 80 ? -3.296 7.949 -16.430 1.00 96.19 80 LEU A O 1
ATOM 635 N N . MET A 1 81 ? -1.367 7.750 -15.310 1.00 96.31 81 MET A N 1
ATOM 636 C CA . MET A 1 81 ? -1.826 6.690 -14.420 1.00 96.31 81 MET A CA 1
ATOM 637 C C . MET A 1 81 ? -1.514 7.062 -12.983 1.00 96.31 81 MET A C 1
ATOM 639 O O . MET A 1 81 ? -0.477 7.647 -12.679 1.00 96.31 81 MET A O 1
ATOM 643 N N . LEU A 1 82 ? -2.403 6.684 -12.083 1.00 96.38 82 LEU A N 1
ATOM 644 C CA . LEU A 1 82 ? -2.242 6.873 -10.656 1.00 96.38 82 LEU A CA 1
ATOM 645 C C . LEU A 1 82 ? -2.525 5.546 -9.980 1.00 96.38 82 LEU A C 1
ATOM 647 O O . LEU A 1 82 ? -3.546 4.917 -10.240 1.00 96.38 82 LEU A O 1
ATOM 651 N N . TRP A 1 83 ? -1.636 5.139 -9.086 1.00 96.25 83 TRP A N 1
ATOM 652 C CA . TRP A 1 83 ? -1.902 4.072 -8.139 1.00 96.25 83 TRP A CA 1
ATOM 653 C C . TRP A 1 83 ? -1.934 4.621 -6.723 1.00 96.25 83 TRP A C 1
ATOM 655 O O . TRP A 1 83 ? -1.108 5.454 -6.352 1.00 96.25 83 TRP A O 1
ATOM 665 N N . ARG A 1 84 ? -2.884 4.148 -5.924 1.00 94.50 84 ARG A N 1
ATOM 666 C CA . ARG A 1 84 ? -3.025 4.527 -4.522 1.00 94.50 84 ARG A CA 1
ATOM 667 C C . ARG A 1 84 ? -3.366 3.312 -3.677 1.00 94.50 84 ARG A C 1
ATOM 669 O O . ARG A 1 84 ? -4.219 2.517 -4.054 1.00 94.50 84 ARG A O 1
ATOM 676 N N . ALA A 1 85 ? -2.724 3.201 -2.520 1.00 91.62 85 ALA A N 1
ATOM 677 C CA . ALA A 1 85 ? -3.040 2.195 -1.521 1.00 91.62 85 ALA A CA 1
ATOM 678 C C . ALA A 1 85 ? -4.451 2.411 -0.950 1.00 91.62 85 ALA A C 1
ATOM 680 O O . ALA A 1 85 ? -4.838 3.533 -0.615 1.00 91.62 85 ALA A O 1
ATOM 681 N N . ASP A 1 86 ? -5.194 1.322 -0.784 1.00 83.44 86 ASP A N 1
ATOM 682 C CA . ASP A 1 86 ? -6.493 1.285 -0.118 1.00 83.44 86 ASP A CA 1
ATOM 683 C C . ASP A 1 86 ? -6.574 0.045 0.803 1.00 83.44 86 ASP A C 1
ATOM 685 O O . ASP A 1 86 ? -5.662 -0.793 0.787 1.00 83.44 86 ASP A O 1
ATOM 689 N N . PRO A 1 87 ? -7.635 -0.111 1.619 1.00 72.62 87 PRO A N 1
ATOM 690 C CA . PRO A 1 87 ? -7.791 -1.275 2.498 1.00 72.62 87 PRO A CA 1
ATOM 691 C C . PRO A 1 87 ? -7.871 -2.637 1.785 1.00 72.62 87 PRO A C 1
ATOM 693 O O . PRO A 1 87 ? -7.782 -3.669 2.449 1.00 72.62 87 PRO A O 1
ATOM 696 N N . GLN A 1 88 ? -8.064 -2.658 0.463 1.00 70.75 88 GLN A N 1
ATOM 697 C CA . GLN A 1 88 ? -8.132 -3.867 -0.360 1.00 70.75 88 GLN A CA 1
ATOM 698 C C . GLN A 1 88 ? -6.811 -4.168 -1.093 1.00 70.75 88 GLN A C 1
ATOM 700 O O . GLN A 1 88 ? -6.726 -5.151 -1.823 1.00 70.75 88 GLN A O 1
ATOM 705 N N . GLY A 1 89 ? -5.761 -3.367 -0.881 1.00 73.25 89 GLY A N 1
ATOM 706 C CA . GLY A 1 89 ? -4.434 -3.576 -1.468 1.00 73.25 89 GLY A CA 1
ATOM 707 C C . GLY A 1 89 ? -4.045 -2.563 -2.547 1.00 73.25 89 GLY A C 1
ATOM 708 O O . GLY A 1 89 ? -2.895 -2.565 -2.984 1.00 73.25 89 GLY A O 1
ATOM 709 N N . GLY A 1 90 ? -4.952 -1.658 -2.915 1.00 87.44 90 GLY A N 1
ATOM 710 C CA . GLY A 1 90 ? -4.718 -0.536 -3.814 1.00 87.44 90 GLY A CA 1
ATOM 711 C C . GLY A 1 90 ? -5.713 -0.443 -4.969 1.00 87.44 90 GLY A C 1
ATOM 712 O O . GLY A 1 90 ? -6.450 -1.379 -5.283 1.00 87.44 90 GLY A O 1
ATOM 713 N N . ARG A 1 91 ? -5.717 0.723 -5.614 1.00 90.81 91 ARG A N 1
ATOM 714 C CA . ARG A 1 91 ? -6.487 1.031 -6.821 1.00 90.81 91 ARG A CA 1
ATOM 715 C C . ARG A 1 91 ? -5.617 1.759 -7.822 1.00 90.81 91 ARG A C 1
ATOM 717 O O . ARG A 1 91 ? -4.782 2.580 -7.449 1.00 90.81 91 ARG A O 1
ATOM 724 N N . CYS A 1 92 ? -5.857 1.460 -9.089 1.00 94.06 92 CYS A N 1
ATOM 725 C CA . CYS A 1 92 ? -5.271 2.143 -10.227 1.00 94.06 92 CYS A CA 1
ATOM 726 C C . CYS A 1 92 ? -6.361 2.951 -10.933 1.00 94.06 92 CYS A C 1
ATOM 728 O O . CYS A 1 92 ? -7.475 2.455 -11.097 1.00 94.06 92 CYS A O 1
ATOM 730 N N . ALA A 1 93 ? -6.024 4.157 -11.373 1.00 95.31 93 ALA A N 1
ATOM 731 C CA . ALA A 1 93 ? -6.819 4.949 -12.297 1.00 95.31 93 ALA A CA 1
ATOM 732 C C . ALA A 1 93 ? -5.948 5.442 -13.457 1.00 95.31 93 ALA A C 1
ATOM 734 O O . ALA A 1 93 ? -4.730 5.587 -13.308 1.00 95.31 93 ALA A O 1
ATOM 735 N N . ARG A 1 94 ? -6.565 5.681 -14.614 1.00 95.00 94 ARG A N 1
ATOM 736 C CA . ARG A 1 94 ? -5.904 6.151 -15.829 1.00 95.00 94 ARG A CA 1
ATOM 737 C C . ARG A 1 94 ? -6.729 7.214 -16.546 1.00 95.00 94 ARG A C 1
ATOM 739 O O . ARG A 1 94 ? -7.951 7.129 -16.587 1.00 95.00 94 ARG A O 1
ATOM 746 N N . TRP A 1 95 ? -6.037 8.154 -17.178 1.00 95.06 95 TRP A N 1
ATOM 747 C CA . TRP A 1 95 ? -6.626 9.209 -17.998 1.00 95.06 95 TRP A CA 1
ATOM 748 C C . TRP A 1 95 ? -5.853 9.369 -19.302 1.00 95.06 95 TRP A C 1
ATOM 750 O O . TRP A 1 95 ? -4.644 9.127 -19.356 1.00 95.06 95 TRP A O 1
ATOM 760 N N . ALA A 1 96 ? -6.570 9.800 -20.335 1.00 94.50 96 ALA A N 1
ATOM 761 C CA . ALA A 1 96 ? -6.005 10.348 -21.556 1.00 94.50 96 ALA A CA 1
ATOM 762 C C . ALA A 1 96 ? -6.034 11.875 -21.441 1.00 94.50 96 ALA A C 1
ATOM 764 O O . ALA A 1 96 ? -7.072 12.449 -21.114 1.00 94.50 96 ALA A O 1
ATOM 765 N N . LEU A 1 97 ? -4.898 12.518 -21.679 1.00 94.06 97 LEU A N 1
ATOM 766 C CA . LEU A 1 97 ? -4.748 13.963 -21.632 1.00 94.06 97 LEU A CA 1
ATOM 767 C C . LEU A 1 97 ? -4.544 14.490 -23.058 1.00 94.06 97 LEU A C 1
ATOM 769 O O . LEU A 1 97 ? -3.725 13.923 -23.794 1.00 94.06 97 LEU A O 1
ATOM 773 N N . PRO A 1 98 ? -5.261 15.553 -23.459 1.00 93.56 98 PRO A N 1
ATOM 774 C CA . PRO A 1 98 ? -5.079 16.162 -24.776 1.00 93.56 98 PRO A CA 1
ATOM 775 C C . PRO A 1 98 ? -3.680 16.778 -24.918 1.00 93.56 98 PRO A C 1
ATOM 777 O O . PRO A 1 98 ? -3.039 16.649 -25.959 1.00 93.56 98 PRO A O 1
ATOM 780 N N . ASP A 1 99 ? -3.173 17.354 -23.832 1.00 93.62 99 ASP A N 1
ATOM 781 C CA . ASP A 1 99 ? -1.858 17.966 -23.701 1.00 93.62 99 ASP A CA 1
ATOM 782 C C . ASP A 1 99 ? -1.344 17.803 -22.258 1.00 93.62 99 ASP A C 1
ATOM 784 O O . ASP A 1 99 ? -2.015 17.243 -21.385 1.00 93.62 99 ASP A O 1
ATOM 788 N N . LEU A 1 100 ? -0.119 18.262 -22.003 1.00 92.75 100 LEU A N 1
ATOM 789 C CA . LEU A 1 100 ? 0.490 18.191 -20.675 1.00 92.75 100 LEU A CA 1
ATOM 790 C C . LEU A 1 100 ? -0.019 19.280 -19.717 1.00 92.75 100 LEU A C 1
ATOM 792 O O . LEU A 1 100 ? 0.095 19.105 -18.503 1.00 92.75 100 LEU A O 1
ATOM 796 N N . GLU A 1 101 ? -0.575 20.383 -20.223 1.00 93.75 101 GLU A N 1
ATOM 797 C CA . GLU A 1 101 ? -1.104 21.474 -19.394 1.00 93.75 101 GLU A CA 1
ATOM 798 C C . GLU A 1 101 ? -2.407 21.075 -18.696 1.00 93.75 101 GLU A C 1
ATOM 800 O O . GLU A 1 101 ? -2.657 21.516 -17.574 1.00 93.75 101 GLU A O 1
ATOM 805 N N . ALA A 1 102 ? -3.158 20.120 -19.253 1.00 94.94 102 ALA A N 1
ATOM 806 C CA . ALA A 1 102 ? -4.302 19.491 -18.598 1.00 94.94 102 ALA A CA 1
ATOM 807 C C . ALA A 1 102 ? -3.988 18.984 -17.172 1.00 94.94 102 ALA A C 1
ATOM 809 O O . ALA A 1 102 ? -4.862 18.991 -16.304 1.00 94.94 102 ALA A O 1
ATOM 810 N N . LEU A 1 103 ? -2.734 18.604 -16.879 1.00 94.44 103 LEU A N 1
ATOM 811 C CA . LEU A 1 103 ? -2.289 18.205 -15.533 1.00 94.44 103 LEU A CA 1
ATOM 812 C C . LEU A 1 103 ? -2.452 19.305 -14.475 1.00 94.44 103 LEU A C 1
ATOM 814 O O . LEU A 1 103 ? -2.573 18.995 -13.286 1.00 94.44 103 LEU A O 1
ATOM 818 N N . LEU A 1 104 ? -2.414 20.574 -14.883 1.00 94.94 104 LEU A N 1
ATOM 819 C CA . LEU A 1 104 ? -2.513 21.728 -13.989 1.00 94.94 104 LEU A CA 1
ATOM 820 C C . LEU A 1 104 ? -3.923 21.883 -13.406 1.00 94.94 104 LEU A C 1
ATOM 822 O O . LEU A 1 104 ? -4.072 22.451 -12.327 1.00 94.94 104 LEU A O 1
ATOM 826 N N . HIS A 1 105 ? -4.933 21.338 -14.085 1.00 94.25 105 HIS A N 1
ATOM 827 C CA . HIS A 1 105 ? -6.345 21.480 -13.726 1.00 94.25 105 HIS A CA 1
ATOM 828 C C . HIS A 1 105 ? -6.920 20.254 -13.004 1.00 94.25 105 HIS A C 1
ATOM 830 O O . HIS A 1 105 ? -8.042 20.295 -12.501 1.00 94.25 105 HIS A O 1
ATOM 836 N N . LEU A 1 106 ? -6.163 19.156 -12.932 1.00 94.69 106 LEU A N 1
ATOM 837 C CA . LEU A 1 106 ? -6.593 17.942 -12.246 1.00 94.69 106 LEU A CA 1
ATOM 838 C C . LEU A 1 106 ? -6.383 18.056 -10.722 1.00 94.69 106 LEU A C 1
ATOM 840 O O . LEU A 1 106 ? -5.313 18.503 -10.290 1.00 94.69 106 LEU A O 1
ATOM 844 N N . PRO A 1 107 ? -7.333 17.567 -9.895 1.00 94.88 107 PRO A N 1
ATOM 845 C CA . PRO A 1 107 ? -7.236 17.565 -8.431 1.00 94.88 107 PRO A CA 1
ATOM 846 C C . PRO A 1 107 ? -6.322 16.427 -7.937 1.00 94.88 107 PRO A C 1
ATOM 848 O O . PRO A 1 107 ? -6.711 15.565 -7.144 1.00 94.88 107 PRO A O 1
ATOM 851 N N . LEU A 1 108 ? -5.095 16.378 -8.459 1.00 95.62 108 LEU A N 1
ATOM 852 C CA . LEU A 1 108 ? -4.159 15.282 -8.225 1.00 95.62 108 LEU A CA 1
ATOM 853 C C . LEU A 1 108 ? -3.766 15.177 -6.748 1.00 95.62 108 LEU A C 1
ATOM 855 O O . LEU A 1 108 ? -3.612 14.067 -6.241 1.00 95.62 108 LEU A O 1
ATOM 859 N N . GLU A 1 109 ? -3.621 16.303 -6.046 1.00 94.06 109 GLU A N 1
ATOM 860 C CA . GLU A 1 109 ? -3.328 16.321 -4.613 1.00 94.06 109 GLU A CA 1
ATOM 861 C C . GLU A 1 109 ? -4.398 15.565 -3.825 1.00 94.06 109 GLU A C 1
ATOM 863 O O . GLU A 1 109 ? -4.060 14.727 -2.984 1.00 94.06 109 GLU A O 1
ATOM 868 N N . ASP A 1 110 ? -5.672 15.799 -4.142 1.00 91.06 110 ASP A N 1
ATOM 869 C CA . ASP A 1 110 ? -6.785 15.168 -3.442 1.00 91.06 110 ASP A CA 1
ATOM 870 C C . ASP A 1 110 ? -6.858 13.669 -3.703 1.00 91.06 110 ASP A C 1
ATOM 872 O O . ASP A 1 110 ? -7.081 12.878 -2.783 1.00 91.06 110 ASP A O 1
ATOM 876 N N . TRP A 1 111 ? -6.625 13.254 -4.948 1.00 94.19 111 TRP A N 1
ATOM 877 C CA . TRP A 1 111 ? -6.598 11.840 -5.310 1.00 94.19 111 TRP A CA 1
ATOM 878 C C . TRP A 1 111 ? -5.424 11.098 -4.675 1.00 94.19 111 TRP A C 1
ATOM 880 O O . TRP A 1 111 ? -5.599 9.980 -4.188 1.00 94.19 111 TRP A O 1
ATOM 890 N N . LEU A 1 112 ? -4.237 11.709 -4.637 1.00 93.25 112 LEU A N 1
ATOM 891 C CA . LEU A 1 112 ? -3.029 11.099 -4.074 1.00 93.25 112 LEU A CA 1
ATOM 892 C C . LEU A 1 112 ? -3.067 11.037 -2.545 1.00 93.25 112 LEU A C 1
ATOM 894 O O . LEU A 1 112 ? -2.661 10.027 -1.966 1.00 93.25 112 LEU A O 1
ATOM 898 N N . ARG A 1 113 ? -3.582 12.081 -1.880 1.00 89.69 113 ARG A N 1
ATOM 899 C CA . ARG A 1 113 ? -3.840 12.060 -0.428 1.00 89.69 113 ARG A CA 1
ATOM 900 C C . ARG A 1 113 ? -5.002 11.149 -0.082 1.00 89.69 113 ARG A C 1
ATOM 902 O O . ARG A 1 113 ? -5.004 10.514 0.974 1.00 89.69 113 ARG A O 1
ATOM 909 N N . GLY A 1 114 ? -5.978 11.082 -0.978 1.00 87.38 114 GLY A N 1
ATOM 910 C CA . GLY A 1 114 ? -7.195 10.337 -0.769 1.00 87.38 114 GLY A CA 1
ATOM 911 C C . GLY A 1 114 ? -8.317 11.045 -0.060 1.00 87.38 114 GLY A C 1
ATOM 912 O O . GLY A 1 114 ? -9.186 10.370 0.489 1.00 87.38 114 GLY A O 1
ATOM 913 N N . THR A 1 115 ? -8.262 12.368 -0.042 1.00 84.25 115 THR A N 1
ATOM 914 C CA . THR A 1 115 ? -9.336 13.236 0.439 1.00 84.25 115 THR A CA 1
ATOM 915 C C . THR A 1 115 ? -10.527 13.214 -0.518 1.00 84.25 115 THR A C 1
ATOM 917 O O . THR A 1 115 ? -11.649 13.458 -0.087 1.00 84.25 115 THR A O 1
ATOM 920 N N . ARG A 1 116 ? -10.301 12.834 -1.785 1.00 85.12 116 ARG A N 1
ATOM 921 C CA . ARG A 1 116 ? -11.330 12.604 -2.805 1.00 85.12 116 ARG A CA 1
ATOM 922 C C . ARG A 1 116 ? -11.218 11.187 -3.392 1.00 85.12 116 ARG A C 1
ATOM 924 O O . ARG A 1 116 ? -10.097 10.731 -3.647 1.00 85.12 116 ARG A O 1
ATOM 931 N N . PRO A 1 117 ? -12.337 10.469 -3.621 1.00 86.69 117 PRO A N 1
ATOM 932 C CA . PRO A 1 117 ? -12.305 9.186 -4.318 1.00 86.69 117 PRO A CA 1
ATOM 933 C C . PRO A 1 117 ? -11.836 9.353 -5.769 1.00 86.69 117 PRO A C 1
ATOM 935 O O . PRO A 1 117 ? -12.016 10.407 -6.384 1.00 86.69 117 PRO A O 1
ATOM 938 N N . LEU A 1 118 ? -11.232 8.296 -6.313 1.00 90.00 118 LEU A N 1
ATOM 939 C CA . LEU A 1 118 ? -10.914 8.236 -7.738 1.00 90.00 118 LEU A CA 1
ATOM 940 C C . LEU A 1 118 ? -12.218 8.085 -8.542 1.00 90.00 118 LEU A C 1
ATOM 942 O O . LEU A 1 118 ? -13.076 7.310 -8.111 1.00 90.00 118 LEU A O 1
ATOM 946 N N . PRO A 1 119 ? -12.373 8.784 -9.683 1.00 91.50 119 PRO A N 1
ATOM 947 C CA . PRO A 1 119 ? -13.547 8.632 -10.542 1.00 91.50 119 PRO A CA 1
ATOM 948 C C . PRO A 1 119 ? -13.691 7.186 -11.026 1.00 91.50 119 PRO A C 1
ATOM 950 O O . PRO A 1 119 ? -12.693 6.560 -11.397 1.00 91.50 119 PRO A O 1
ATOM 953 N N . ALA A 1 120 ? -14.913 6.650 -11.016 1.00 91.31 120 ALA A N 1
ATOM 954 C CA . ALA A 1 120 ? -15.176 5.243 -11.321 1.00 91.31 120 ALA A CA 1
ATOM 955 C C . ALA A 1 120 ? -14.813 4.895 -12.774 1.00 91.31 120 ALA A C 1
ATOM 957 O O . ALA A 1 120 ? -14.198 3.864 -13.037 1.00 91.31 120 ALA A O 1
ATOM 958 N N . GLU A 1 121 ? -15.116 5.800 -13.698 1.00 92.12 121 GLU A N 1
ATOM 959 C CA . GLU A 1 121 ? -14.816 5.731 -15.126 1.00 92.12 121 GLU A CA 1
ATOM 960 C C . GLU A 1 121 ? -13.311 5.729 -15.436 1.00 92.12 121 GLU A C 1
ATOM 962 O O . GLU A 1 121 ? -12.890 5.240 -16.484 1.00 92.12 121 GLU A O 1
ATOM 967 N N . ALA A 1 122 ? -12.488 6.241 -14.516 1.00 93.12 122 ALA A N 1
ATOM 968 C CA . ALA A 1 122 ? -11.039 6.266 -14.661 1.00 93.12 122 ALA A CA 1
ATOM 969 C C . ALA A 1 122 ? -10.370 4.995 -14.118 1.00 93.12 122 ALA A C 1
ATOM 971 O O . ALA A 1 122 ? -9.185 4.778 -14.376 1.00 93.12 122 ALA A O 1
ATOM 972 N N . LEU A 1 123 ? -11.078 4.157 -13.351 1.00 93.25 123 LEU A N 1
ATOM 973 C CA . LEU A 1 123 ? -10.484 2.985 -12.710 1.00 93.25 123 LEU A CA 1
ATOM 974 C C . LEU A 1 123 ? -9.956 1.981 -13.744 1.00 93.25 123 LEU A C 1
ATOM 976 O O . LEU A 1 123 ? -10.587 1.670 -14.753 1.00 93.25 123 LEU A O 1
ATOM 980 N N . CYS A 1 124 ? -8.766 1.445 -13.478 1.00 90.88 124 CYS A N 1
ATOM 981 C CA . CYS A 1 124 ? -8.146 0.430 -14.321 1.00 90.88 124 CYS A CA 1
ATOM 982 C C . CYS A 1 124 ? -8.910 -0.896 -14.167 1.00 90.88 124 CYS A C 1
ATOM 984 O O . CYS A 1 124 ? -8.812 -1.541 -13.126 1.00 90.88 124 CYS A O 1
ATOM 986 N N . SER A 1 125 ? -9.640 -1.312 -15.204 1.00 83.38 125 SER A N 1
ATOM 987 C CA . SER A 1 125 ? -10.356 -2.597 -15.239 1.00 83.38 125 SER A CA 1
ATOM 988 C C . SER A 1 125 ? -9.450 -3.788 -15.561 1.00 83.38 125 SER A C 1
ATOM 990 O O . SER A 1 125 ? -9.693 -4.893 -15.090 1.00 83.38 125 SER A O 1
ATOM 992 N N . ASN A 1 126 ? -8.378 -3.555 -16.322 1.00 86.56 126 ASN A N 1
ATOM 993 C CA . ASN A 1 126 ? -7.412 -4.577 -16.715 1.00 86.56 126 ASN A CA 1
ATOM 994 C C . ASN A 1 126 ? -6.070 -4.385 -15.991 1.00 86.56 126 ASN A C 1
ATOM 996 O O . ASN A 1 126 ? -5.688 -3.243 -15.697 1.00 86.56 126 ASN A O 1
ATOM 1000 N N . PRO A 1 127 ? -5.314 -5.470 -15.739 1.00 91.69 127 PRO A N 1
ATOM 1001 C CA . PRO A 1 127 ? -3.972 -5.370 -15.192 1.00 91.69 127 PRO A CA 1
ATOM 1002 C C . PRO A 1 127 ? -3.047 -4.524 -16.064 1.00 91.69 127 PRO A C 1
ATOM 1004 O O . PRO A 1 127 ? -3.082 -4.606 -17.287 1.00 91.69 127 PRO A O 1
ATOM 1007 N N . LEU A 1 128 ? -2.191 -3.733 -15.418 1.00 94.81 128 LEU A N 1
ATOM 1008 C CA . LEU A 1 128 ? -1.138 -2.959 -16.073 1.00 94.81 128 LEU A CA 1
ATOM 1009 C C . LEU A 1 128 ? 0.220 -3.418 -15.555 1.00 94.81 128 LEU A C 1
ATOM 1011 O O . LEU A 1 128 ? 0.417 -3.546 -14.344 1.00 94.81 128 LEU A O 1
ATOM 1015 N N . TYR A 1 129 ? 1.151 -3.639 -16.475 1.00 97.12 129 TYR A N 1
ATOM 1016 C CA . TYR A 1 129 ? 2.465 -4.212 -16.208 1.00 97.12 129 TYR A CA 1
ATOM 1017 C C . TYR A 1 129 ? 3.544 -3.165 -16.477 1.00 97.12 129 TYR A C 1
ATOM 1019 O O . TYR A 1 129 ? 3.741 -2.754 -17.619 1.00 97.12 129 TYR A O 1
ATOM 1027 N N . LEU A 1 130 ? 4.262 -2.738 -15.440 1.00 97.69 130 LEU A N 1
ATOM 1028 C CA . LEU A 1 130 ? 5.350 -1.768 -15.562 1.00 97.69 130 LEU A CA 1
ATOM 1029 C C . LEU A 1 130 ? 6.701 -2.465 -15.421 1.00 97.69 130 LEU A C 1
ATOM 1031 O O . LEU A 1 130 ? 6.974 -3.117 -14.410 1.00 97.69 130 LEU A O 1
ATOM 1035 N N . VAL A 1 131 ? 7.570 -2.277 -16.411 1.00 98.31 131 VAL A N 1
ATOM 1036 C CA . VAL A 1 131 ? 8.927 -2.829 -16.432 1.00 98.31 131 VAL A CA 1
ATOM 1037 C C . VAL A 1 131 ? 9.934 -1.692 -16.387 1.00 98.31 131 VAL A C 1
ATOM 1039 O O . VAL A 1 131 ? 9.973 -0.836 -17.272 1.00 98.31 131 VAL A O 1
ATOM 1042 N N . CYS A 1 132 ? 10.792 -1.673 -15.370 1.00 97.69 132 CYS A N 1
ATOM 1043 C CA . CYS A 1 132 ? 11.841 -0.664 -15.299 1.00 97.69 132 CYS A CA 1
ATOM 1044 C C . CYS A 1 132 ? 12.945 -0.941 -16.323 1.00 97.69 132 CYS A C 1
ATOM 1046 O O . CYS A 1 132 ? 13.634 -1.959 -16.239 1.00 97.69 132 CYS A O 1
ATOM 1048 N N . VAL A 1 133 ? 13.200 0.029 -17.202 1.00 97.19 133 VAL A N 1
ATOM 1049 C CA . VAL A 1 133 ? 14.254 -0.048 -18.234 1.00 97.19 133 VAL A CA 1
ATOM 1050 C C . VAL A 1 133 ? 15.287 1.080 -18.132 1.00 97.19 133 VAL A C 1
ATOM 1052 O O . VAL A 1 133 ? 16.118 1.249 -19.021 1.00 97.19 133 VAL A O 1
ATOM 1055 N N . ASN A 1 134 ? 15.254 1.878 -17.058 1.00 96.31 134 ASN A N 1
ATOM 1056 C CA . ASN A 1 134 ? 16.128 3.045 -16.914 1.00 96.31 134 ASN A CA 1
ATOM 1057 C C . ASN A 1 134 ? 17.599 2.650 -16.661 1.00 96.31 134 ASN A C 1
ATOM 1059 O O . ASN A 1 134 ? 18.030 2.485 -15.517 1.00 96.31 134 ASN A O 1
ATOM 1063 N N . ALA A 1 135 ? 18.365 2.549 -17.749 1.00 95.75 135 ALA A N 1
ATOM 1064 C CA . ALA A 1 135 ? 19.793 2.238 -17.749 1.00 95.75 135 ALA A CA 1
ATOM 1065 C C . ALA A 1 135 ? 20.661 3.332 -17.107 1.00 95.75 135 ALA A C 1
ATOM 1067 O O . ALA A 1 135 ? 21.722 3.025 -16.568 1.00 95.75 135 ALA A O 1
ATOM 1068 N N . ARG A 1 136 ? 20.214 4.598 -17.146 1.00 96.06 136 ARG A N 1
ATOM 1069 C CA . ARG A 1 136 ? 20.918 5.728 -16.517 1.00 96.06 136 ARG A CA 1
ATOM 1070 C C . ARG A 1 136 ? 20.855 5.657 -14.996 1.00 96.06 136 ARG A C 1
ATOM 1072 O O . ARG A 1 136 ? 21.776 6.119 -14.334 1.00 96.06 136 ARG A O 1
ATOM 1079 N N . ARG A 1 137 ? 19.793 5.065 -14.440 1.00 95.06 137 ARG A N 1
ATOM 1080 C CA . ARG A 1 137 ? 19.675 4.844 -12.997 1.00 95.06 137 ARG A CA 1
ATOM 1081 C C . ARG A 1 137 ? 20.481 3.644 -12.514 1.00 95.06 137 ARG A C 1
ATOM 1083 O O . ARG A 1 137 ? 21.146 3.749 -11.491 1.00 95.06 137 ARG A O 1
ATOM 1090 N N . ASP A 1 138 ? 20.357 2.502 -13.188 1.00 96.50 138 ASP A N 1
ATOM 1091 C CA . ASP A 1 138 ? 21.092 1.287 -12.832 1.00 96.50 138 ASP A CA 1
ATOM 1092 C C . ASP A 1 138 ? 21.255 0.365 -14.053 1.00 96.50 138 ASP A C 1
ATOM 1094 O O . ASP A 1 138 ? 20.298 0.087 -14.786 1.00 96.50 138 ASP A O 1
ATOM 1098 N N . ALA A 1 139 ? 22.471 -0.151 -14.250 1.00 96.50 139 ALA A N 1
ATOM 1099 C CA . ALA A 1 139 ? 22.815 -0.998 -15.390 1.00 96.50 139 ALA A CA 1
ATOM 1100 C C . ALA A 1 139 ? 21.989 -2.294 -15.456 1.00 96.50 139 ALA A C 1
ATOM 1102 O O . ALA A 1 139 ? 21.684 -2.769 -16.549 1.00 96.50 139 ALA A O 1
ATOM 1103 N N . CYS A 1 140 ? 21.574 -2.861 -14.316 1.00 97.19 140 CYS A N 1
ATOM 1104 C CA . CYS A 1 140 ? 20.734 -4.060 -14.300 1.00 97.19 140 CYS A CA 1
ATOM 1105 C C . CYS A 1 140 ? 19.337 -3.790 -14.874 1.00 97.19 140 CYS A C 1
ATOM 1107 O O . CYS A 1 140 ? 18.796 -4.640 -15.582 1.00 97.19 140 CYS A O 1
ATOM 1109 N N . CYS A 1 141 ? 18.765 -2.608 -14.623 1.00 96.94 141 CYS A N 1
ATOM 1110 C CA . CYS A 1 141 ? 17.489 -2.212 -15.220 1.00 96.94 141 CYS A CA 1
ATOM 1111 C C . CYS A 1 141 ? 17.603 -2.080 -16.741 1.00 96.94 141 CYS A C 1
ATOM 1113 O O . CYS A 1 141 ? 16.766 -2.615 -17.460 1.00 96.94 141 CYS A O 1
ATOM 1115 N N . GLY A 1 142 ? 18.665 -1.431 -17.226 1.00 96.06 142 GLY A N 1
ATOM 1116 C CA . GLY A 1 142 ? 18.923 -1.292 -18.660 1.00 96.06 142 GLY A CA 1
ATOM 1117 C C . GLY A 1 142 ? 19.228 -2.611 -19.371 1.00 96.06 142 GLY A C 1
ATOM 1118 O O . GLY A 1 142 ? 18.828 -2.797 -20.514 1.00 96.06 142 GLY A O 1
ATOM 1119 N N . ARG A 1 143 ? 19.914 -3.542 -18.697 1.00 96.62 143 ARG A N 1
ATOM 1120 C CA . ARG A 1 143 ? 20.324 -4.824 -19.286 1.00 96.62 143 ARG A CA 1
ATOM 1121 C C . ARG A 1 143 ? 19.194 -5.848 -19.333 1.00 96.62 143 ARG A C 1
ATOM 1123 O O . ARG A 1 143 ? 19.009 -6.498 -20.355 1.00 96.62 143 ARG A O 1
ATOM 1130 N N . PHE A 1 144 ? 18.469 -6.024 -18.228 1.00 97.88 144 PHE A N 1
ATOM 1131 C CA . PHE A 1 144 ? 17.485 -7.104 -18.104 1.00 97.88 144 PHE A CA 1
ATOM 1132 C C . PHE A 1 144 ? 16.047 -6.640 -18.368 1.00 97.88 144 PHE A C 1
ATOM 1134 O O . PHE A 1 144 ? 15.238 -7.418 -18.867 1.00 97.88 144 PHE A O 1
ATOM 1141 N N . GLY A 1 145 ? 15.719 -5.379 -18.065 1.00 97.94 145 GLY A N 1
ATOM 1142 C CA . GLY A 1 145 ? 14.368 -4.832 -18.219 1.00 97.94 145 GLY A CA 1
ATOM 1143 C C . GLY A 1 145 ? 13.825 -4.908 -19.652 1.00 97.94 145 GLY A C 1
ATOM 1144 O O . GLY A 1 145 ? 12.729 -5.431 -19.838 1.00 97.94 145 GLY A O 1
ATOM 1145 N N . PRO A 1 146 ? 14.567 -4.464 -20.688 1.00 97.25 146 PRO A N 1
ATOM 1146 C CA . PRO A 1 146 ? 14.089 -4.525 -22.071 1.00 97.25 146 PRO A CA 1
ATOM 1147 C C . PRO A 1 146 ? 13.747 -5.939 -22.558 1.00 97.25 146 PRO A C 1
ATOM 1149 O O . PRO A 1 146 ? 12.828 -6.102 -23.358 1.00 97.25 146 PRO A O 1
ATOM 1152 N N . LEU A 1 147 ? 14.454 -6.964 -22.064 1.00 97.56 147 LEU A N 1
ATOM 1153 C CA . LEU A 1 147 ? 14.168 -8.363 -22.398 1.00 97.56 147 LEU A CA 1
ATOM 1154 C C . LEU A 1 147 ? 12.813 -8.795 -21.824 1.00 97.56 147 LEU A C 1
ATOM 1156 O O . LEU A 1 147 ? 11.987 -9.345 -22.551 1.00 97.56 147 LEU A O 1
ATOM 1160 N N . LEU A 1 148 ? 12.556 -8.465 -20.554 1.00 98.25 148 LEU A N 1
ATOM 1161 C CA . LEU A 1 148 ? 11.269 -8.725 -19.911 1.00 98.25 148 LEU A CA 1
ATOM 1162 C C . LEU A 1 148 ? 10.126 -7.948 -20.579 1.00 98.25 148 LEU A C 1
ATOM 1164 O O . LEU A 1 148 ? 9.068 -8.517 -20.832 1.00 98.25 148 LEU A O 1
ATOM 1168 N N . TYR A 1 149 ? 10.344 -6.673 -20.917 1.00 97.88 149 TYR A N 1
ATOM 1169 C CA . TYR A 1 149 ? 9.353 -5.862 -21.630 1.00 97.88 149 TYR A CA 1
ATOM 1170 C C . TYR A 1 149 ? 8.935 -6.526 -22.950 1.00 97.88 149 TYR A C 1
ATOM 1172 O O . TYR A 1 149 ? 7.745 -6.690 -23.193 1.00 97.88 149 TYR A O 1
ATOM 1180 N N . ARG A 1 150 ? 9.892 -6.984 -23.770 1.00 96.50 150 ARG A N 1
ATOM 1181 C CA . ARG A 1 150 ? 9.597 -7.682 -25.037 1.00 96.50 150 ARG A CA 1
ATOM 1182 C C . ARG A 1 150 ? 8.864 -9.008 -24.826 1.00 96.50 150 ARG A C 1
ATOM 1184 O O . ARG A 1 150 ? 8.004 -9.364 -25.628 1.00 96.50 150 ARG A O 1
ATOM 1191 N N . ALA A 1 151 ? 9.199 -9.753 -23.772 1.00 97.31 151 ALA A N 1
ATOM 1192 C CA . ALA A 1 151 ? 8.489 -10.983 -23.431 1.00 97.31 151 ALA A CA 1
ATOM 1193 C C . ALA A 1 151 ? 7.023 -10.695 -23.072 1.00 97.31 151 ALA A C 1
ATOM 1195 O O . ALA A 1 151 ? 6.126 -11.296 -23.655 1.00 97.31 151 ALA A O 1
ATOM 1196 N N . LEU A 1 152 ? 6.780 -9.717 -22.197 1.00 97.31 152 LEU A N 1
ATOM 1197 C CA . LEU A 1 152 ? 5.433 -9.311 -21.799 1.00 97.31 152 LEU A CA 1
ATOM 1198 C C . LEU A 1 152 ? 4.642 -8.674 -22.945 1.00 97.31 152 LEU A C 1
ATOM 1200 O O . LEU A 1 152 ? 3.448 -8.925 -23.053 1.00 97.31 152 LEU A O 1
ATOM 1204 N N . GLN A 1 153 ? 5.282 -7.909 -23.831 1.00 95.75 153 GLN A N 1
ATOM 1205 C CA . GLN A 1 153 ? 4.621 -7.294 -24.986 1.00 95.75 153 GLN A CA 1
ATOM 1206 C C . GLN A 1 153 ? 4.016 -8.344 -25.932 1.00 95.75 153 GLN A C 1
ATOM 1208 O O . GLN A 1 153 ? 2.958 -8.104 -26.502 1.00 95.75 153 GLN A O 1
ATOM 1213 N N . ARG A 1 154 ? 4.642 -9.524 -26.062 1.00 95.56 154 ARG A N 1
ATOM 1214 C CA . ARG A 1 154 ? 4.080 -10.653 -26.827 1.00 95.56 154 ARG A CA 1
ATOM 1215 C C . ARG A 1 154 ? 2.861 -11.284 -26.153 1.00 95.56 154 ARG A C 1
ATOM 1217 O O . ARG A 1 154 ? 2.015 -11.839 -26.839 1.00 95.56 154 ARG A O 1
ATOM 1224 N N . LEU A 1 155 ? 2.781 -11.212 -24.826 1.00 96.06 155 LEU A N 1
ATOM 1225 C CA . LEU A 1 155 ? 1.679 -11.774 -24.047 1.00 96.06 155 LEU A CA 1
ATOM 1226 C C . LEU A 1 155 ? 0.504 -10.793 -23.949 1.00 96.06 155 LEU A C 1
ATOM 1228 O O . LEU A 1 155 ? -0.647 -11.191 -24.091 1.00 96.06 155 LEU A O 1
ATOM 1232 N N . ARG A 1 156 ? 0.776 -9.515 -23.671 1.00 94.62 156 ARG A N 1
ATOM 1233 C CA . ARG A 1 156 ? -0.224 -8.469 -23.408 1.00 94.62 156 ARG A CA 1
ATOM 1234 C C . ARG A 1 156 ? 0.203 -7.144 -24.056 1.00 94.62 156 ARG A C 1
ATOM 1236 O O . ARG A 1 156 ? 0.644 -6.240 -23.344 1.00 94.62 156 ARG A O 1
ATOM 1243 N N . PRO A 1 157 ? 0.083 -6.997 -25.387 1.00 91.19 157 PRO A N 1
ATOM 1244 C CA . PRO A 1 157 ? 0.612 -5.838 -26.110 1.00 91.19 157 PRO A CA 1
ATOM 1245 C C . PRO A 1 157 ? 0.072 -4.497 -25.595 1.00 91.19 157 PRO A C 1
ATOM 1247 O O . PRO A 1 157 ? 0.818 -3.521 -25.558 1.00 91.19 157 PRO A O 1
ATOM 1250 N N . ASP A 1 158 ? -1.175 -4.463 -25.111 1.00 88.50 158 ASP A N 1
ATOM 1251 C CA . ASP A 1 158 ? -1.835 -3.217 -24.706 1.00 88.50 158 ASP A CA 1
ATOM 1252 C C . ASP A 1 158 ? -1.714 -2.833 -23.231 1.00 88.50 158 ASP A C 1
ATOM 1254 O O . ASP A 1 158 ? -2.098 -1.727 -22.838 1.00 88.50 158 ASP A O 1
ATOM 1258 N N . ALA A 1 159 ? -1.151 -3.718 -22.412 1.00 92.50 159 ALA A N 1
ATOM 1259 C CA . ALA A 1 159 ? -1.104 -3.553 -20.962 1.00 92.50 159 ALA A CA 1
ATOM 1260 C C . ALA A 1 159 ? 0.301 -3.265 -20.415 1.00 92.50 159 ALA A C 1
ATOM 1262 O O . ALA A 1 159 ? 0.456 -3.008 -19.218 1.00 92.50 159 ALA A O 1
ATOM 1263 N N . VAL A 1 160 ? 1.331 -3.341 -21.260 1.00 95.81 160 VAL A N 1
ATOM 1264 C CA . VAL A 1 160 ? 2.733 -3.361 -20.829 1.00 95.81 160 VAL A CA 1
ATOM 1265 C C . VAL A 1 160 ? 3.414 -2.035 -21.132 1.00 95.81 160 VAL A C 1
ATOM 1267 O O . VAL A 1 160 ? 3.358 -1.522 -22.246 1.00 95.81 160 VAL A O 1
ATOM 1270 N N . TRP A 1 161 ? 4.114 -1.509 -20.134 1.00 96.56 161 TRP A N 1
ATOM 1271 C CA . TRP A 1 161 ? 4.777 -0.216 -20.186 1.00 96.56 161 TRP A CA 1
ATOM 1272 C C . TRP A 1 161 ? 6.229 -0.335 -19.758 1.00 96.56 161 TRP A C 1
ATOM 1274 O O . TRP A 1 161 ? 6.565 -0.987 -18.765 1.00 96.56 161 TRP A O 1
ATOM 1284 N N . MET A 1 162 ? 7.102 0.357 -20.482 1.00 97.38 162 MET A N 1
ATOM 1285 C CA . MET A 1 162 ? 8.408 0.705 -19.944 1.00 97.38 162 MET A CA 1
ATOM 1286 C C . MET A 1 162 ? 8.221 1.797 -18.900 1.00 97.38 162 MET A C 1
ATOM 1288 O O . MET A 1 162 ? 7.400 2.690 -19.084 1.00 97.38 162 MET A O 1
ATOM 1292 N N . SER A 1 163 ? 9.022 1.760 -17.843 1.00 97.50 163 SER A N 1
ATOM 1293 C CA . SER A 1 163 ? 9.021 2.771 -16.791 1.00 97.50 163 SER A CA 1
ATOM 1294 C C . SER A 1 163 ? 10.432 3.271 -16.497 1.00 97.50 163 SER A C 1
ATOM 1296 O O . SER A 1 163 ? 11.427 2.538 -16.628 1.00 97.50 163 SER A O 1
ATOM 1298 N N . THR A 1 164 ? 10.511 4.505 -15.999 1.00 97.38 164 THR A N 1
ATOM 1299 C CA . THR A 1 164 ? 11.662 4.968 -15.227 1.00 97.38 164 THR A CA 1
ATOM 1300 C C . THR A 1 164 ? 11.789 4.168 -13.935 1.00 97.38 164 THR A C 1
ATOM 1302 O O . THR A 1 164 ? 11.034 3.230 -13.669 1.00 97.38 164 THR A O 1
ATOM 1305 N N . HIS A 1 165 ? 12.811 4.472 -13.141 1.00 96.06 165 HIS A N 1
ATOM 1306 C CA . HIS A 1 165 ? 13.175 3.612 -12.036 1.00 96.06 165 HIS A CA 1
ATOM 1307 C C . HIS A 1 165 ? 12.063 3.442 -10.999 1.00 96.06 165 HIS A C 1
ATOM 1309 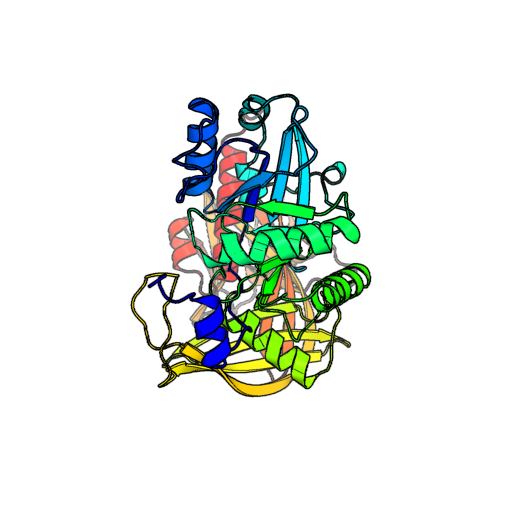O O . HIS A 1 165 ? 11.680 4.417 -10.360 1.00 96.06 165 HIS A O 1
ATOM 1315 N N . ILE A 1 166 ? 11.640 2.191 -10.769 1.00 94.12 166 ILE A N 1
ATOM 1316 C CA . ILE A 1 166 ? 10.605 1.815 -9.787 1.00 94.12 166 ILE A CA 1
ATOM 1317 C C . ILE A 1 166 ? 11.172 1.200 -8.493 1.00 94.12 166 ILE A C 1
ATOM 1319 O O . ILE A 1 166 ? 10.440 0.887 -7.564 1.00 94.12 166 ILE A O 1
ATOM 1323 N N . GLY A 1 167 ? 12.494 1.114 -8.337 1.00 92.88 167 GLY A N 1
ATOM 1324 C CA . GLY A 1 167 ? 13.116 0.389 -7.220 1.00 92.88 167 GLY A CA 1
ATOM 1325 C C . GLY A 1 167 ? 13.462 -1.054 -7.591 1.00 92.88 167 GLY A C 1
ATOM 1326 O O . GLY A 1 167 ? 13.213 -1.499 -8.706 1.00 92.88 167 GLY A O 1
ATOM 1327 N N . GLY A 1 168 ? 14.102 -1.782 -6.673 1.00 92.81 168 GLY A N 1
ATOM 1328 C CA . GLY A 1 168 ? 14.349 -3.220 -6.841 1.00 92.81 168 GLY A CA 1
ATOM 1329 C C . GLY A 1 168 ? 15.329 -3.606 -7.959 1.00 92.81 168 GLY A C 1
ATOM 1330 O O . GLY A 1 168 ? 15.280 -4.733 -8.437 1.00 92.81 168 GLY A O 1
ATOM 1331 N N . HIS A 1 169 ? 16.237 -2.723 -8.395 1.00 94.81 169 HIS A N 1
ATOM 1332 C CA . HIS A 1 169 ? 17.230 -3.044 -9.444 1.00 94.81 169 HIS A CA 1
ATOM 1333 C C . HIS A 1 169 ? 18.166 -4.208 -9.054 1.00 94.81 169 HIS A C 1
ATOM 1335 O O . HIS A 1 169 ? 18.600 -4.973 -9.908 1.00 94.81 169 HIS A O 1
ATOM 1341 N N . ARG A 1 170 ? 18.389 -4.413 -7.750 1.00 94.69 170 ARG A N 1
ATOM 1342 C CA . ARG A 1 170 ? 19.055 -5.595 -7.163 1.00 94.69 170 ARG A CA 1
ATOM 1343 C C . ARG A 1 170 ? 18.353 -6.916 -7.469 1.00 94.69 170 ARG A C 1
ATOM 1345 O O . ARG A 1 170 ? 18.951 -7.968 -7.333 1.00 94.69 170 ARG A O 1
ATOM 1352 N N . PHE A 1 171 ? 17.089 -6.869 -7.860 1.00 96.62 171 PHE A N 1
ATOM 1353 C CA . PHE A 1 171 ? 16.295 -8.030 -8.238 1.00 96.62 171 PHE A CA 1
ATOM 1354 C C . PHE A 1 171 ? 15.842 -7.912 -9.692 1.00 96.62 171 PHE A C 1
ATOM 1356 O O . PHE A 1 171 ? 14.805 -8.449 -10.059 1.00 96.62 171 PHE A O 1
ATOM 1363 N N . ALA A 1 172 ? 16.586 -7.177 -10.523 1.00 96.94 172 ALA A N 1
ATOM 1364 C CA . ALA A 1 172 ? 16.239 -7.024 -11.923 1.00 96.94 172 ALA A CA 1
ATOM 1365 C C . ALA A 1 172 ? 16.251 -8.379 -12.677 1.00 96.94 172 ALA A C 1
ATOM 1367 O O . ALA A 1 172 ? 17.053 -9.267 -12.351 1.00 96.94 172 ALA A O 1
ATOM 1368 N N . PRO A 1 173 ? 15.403 -8.513 -13.710 1.00 98.06 173 PRO A N 1
ATOM 1369 C CA . PRO A 1 173 ? 14.393 -7.533 -14.110 1.00 98.06 173 PRO A CA 1
ATOM 1370 C C . PRO A 1 173 ? 13.214 -7.530 -13.124 1.00 98.06 173 PRO A C 1
ATOM 1372 O O . PRO A 1 173 ? 12.822 -8.568 -12.589 1.00 98.06 173 PRO A O 1
ATOM 1375 N N . ASN A 1 174 ? 12.708 -6.331 -12.840 1.00 95.25 174 ASN A N 1
ATOM 1376 C CA . ASN A 1 174 ? 11.575 -6.127 -11.948 1.00 95.25 174 ASN A CA 1
ATOM 1377 C C . ASN A 1 174 ? 10.319 -5.808 -12.758 1.00 95.25 174 ASN A C 1
ATOM 1379 O O . ASN A 1 174 ? 10.388 -5.175 -13.813 1.00 95.25 174 ASN A O 1
ATOM 1383 N N . LEU A 1 175 ? 9.190 -6.269 -12.236 1.00 97.81 175 LEU A N 1
ATOM 1384 C CA . LEU A 1 175 ? 7.871 -6.092 -12.816 1.00 97.81 175 LEU A CA 1
ATOM 1385 C C . LEU A 1 175 ? 6.928 -5.604 -11.727 1.00 97.81 175 LEU A C 1
ATOM 1387 O O . LEU A 1 175 ? 6.848 -6.204 -10.660 1.00 97.81 175 LEU A O 1
ATOM 1391 N N . MET A 1 176 ? 6.189 -4.542 -12.004 1.00 97.12 176 MET A N 1
ATOM 1392 C CA . MET A 1 176 ? 5.096 -4.096 -11.156 1.00 97.12 176 MET A CA 1
ATOM 1393 C C . MET A 1 176 ? 3.765 -4.369 -11.843 1.00 97.12 176 MET A C 1
ATOM 1395 O O . MET A 1 176 ? 3.566 -3.958 -12.982 1.00 97.12 176 MET A O 1
ATOM 1399 N N . VAL A 1 177 ? 2.859 -5.039 -11.137 1.00 96.00 177 VAL A N 1
ATOM 1400 C CA . VAL A 1 177 ? 1.465 -5.206 -11.552 1.00 96.00 177 VAL A CA 1
ATOM 1401 C C . VAL A 1 177 ? 0.658 -4.137 -10.834 1.00 96.00 177 VAL A C 1
ATOM 1403 O O . VAL A 1 177 ? 0.342 -4.270 -9.649 1.00 96.00 177 VAL A O 1
ATOM 1406 N N . LEU A 1 178 ? 0.385 -3.041 -11.539 1.00 92.50 178 LEU A N 1
ATOM 1407 C CA . LEU A 1 178 ? -0.120 -1.814 -10.933 1.00 92.50 178 LEU A CA 1
ATOM 1408 C C . LEU A 1 178 ? -1.546 -1.974 -10.401 1.00 92.50 178 LEU A C 1
ATOM 1410 O O . LEU A 1 178 ? -1.836 -1.497 -9.312 1.00 92.50 178 LEU A O 1
ATOM 1414 N N . SER A 1 179 ? -2.415 -2.696 -11.112 1.00 85.75 179 SER A N 1
ATOM 1415 C CA . SER A 1 179 ? -3.814 -2.918 -10.705 1.00 85.75 179 SER A CA 1
ATOM 1416 C C . SER A 1 179 ? -3.946 -3.513 -9.300 1.00 85.7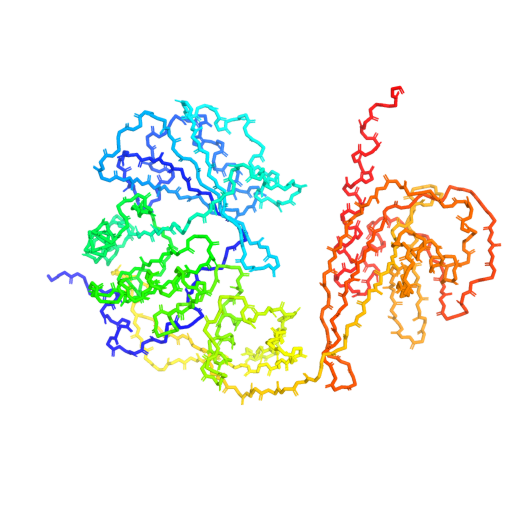5 179 SER A C 1
ATOM 1418 O O . SER A 1 179 ? -4.841 -3.132 -8.555 1.00 85.75 179 SER A O 1
ATOM 1420 N N . HIS A 1 180 ? -3.018 -4.395 -8.920 1.00 88.31 180 HIS A N 1
ATOM 1421 C CA . HIS A 1 180 ? -2.996 -5.085 -7.628 1.00 88.31 180 HIS A CA 1
ATOM 1422 C C . HIS A 1 180 ? -1.934 -4.539 -6.660 1.00 88.31 180 HIS A C 1
ATOM 1424 O O . HIS A 1 180 ? -1.793 -5.041 -5.545 1.00 88.31 180 HIS A O 1
ATOM 1430 N N . GLY A 1 181 ? -1.138 -3.554 -7.089 1.00 93.75 181 GLY A N 1
ATOM 1431 C CA . GLY A 1 181 ? -0.026 -3.016 -6.309 1.00 93.75 181 GLY A CA 1
ATOM 1432 C C . GLY A 1 181 ? 1.033 -4.059 -5.932 1.00 93.75 181 GLY A C 1
ATOM 1433 O O . GLY A 1 181 ? 1.553 -4.026 -4.816 1.00 93.75 181 GLY A O 1
ATOM 1434 N N . LEU A 1 182 ? 1.342 -5.001 -6.830 1.00 95.88 182 LEU A N 1
ATOM 1435 C CA . LEU A 1 182 ? 2.312 -6.078 -6.591 1.00 95.88 182 LEU A CA 1
ATOM 1436 C C . LEU A 1 182 ? 3.644 -5.775 -7.270 1.00 95.88 182 LEU A C 1
ATOM 1438 O O . LEU A 1 182 ? 3.671 -5.294 -8.403 1.00 95.88 182 LEU A O 1
ATOM 1442 N N . ALA A 1 183 ? 4.749 -6.104 -6.605 1.00 97.62 183 ALA A N 1
ATOM 1443 C CA . ALA A 1 183 ? 6.082 -6.016 -7.187 1.00 97.62 183 ALA A CA 1
ATOM 1444 C C . ALA A 1 183 ? 6.749 -7.392 -7.229 1.00 97.62 183 ALA A C 1
ATOM 1446 O O . ALA A 1 183 ? 6.859 -8.086 -6.215 1.00 97.62 183 ALA A O 1
ATOM 1447 N N . TYR A 1 184 ? 7.245 -7.742 -8.407 1.00 98.44 184 TYR A N 1
ATOM 1448 C CA . TYR A 1 184 ? 7.981 -8.956 -8.707 1.00 98.44 184 TYR A CA 1
ATOM 1449 C C . TYR A 1 184 ? 9.427 -8.622 -9.059 1.00 98.44 184 TYR A C 1
ATOM 1451 O O . TYR A 1 184 ? 9.734 -7.561 -9.612 1.00 98.44 184 TYR A O 1
ATOM 1459 N N . GLY A 1 185 ? 10.324 -9.548 -8.747 1.00 97.94 185 GLY A N 1
ATOM 1460 C CA . GLY A 1 185 ? 11.730 -9.475 -9.125 1.00 97.94 185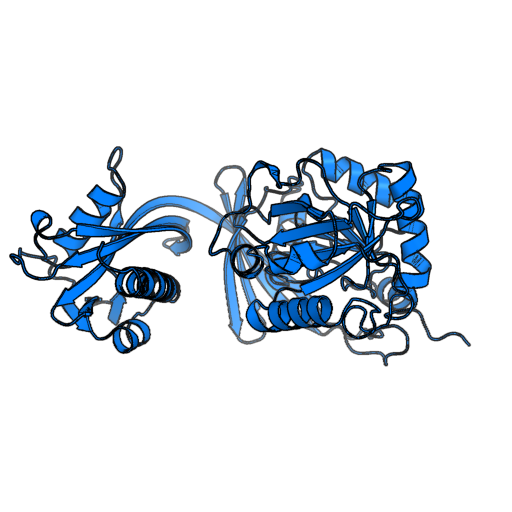 GLY A CA 1
ATOM 1461 C C . GLY A 1 185 ? 12.212 -10.812 -9.664 1.00 97.94 185 GLY A C 1
ATOM 1462 O O . GLY A 1 185 ? 11.567 -11.835 -9.469 1.00 97.94 185 GLY A O 1
ATOM 1463 N N . ARG A 1 186 ? 13.371 -10.794 -10.323 1.00 97.12 186 ARG A N 1
ATOM 1464 C CA . ARG A 1 186 ? 14.019 -11.964 -10.934 1.00 97.12 186 ARG A CA 1
ATOM 1465 C C . ARG A 1 186 ? 13.166 -12.647 -12.009 1.00 97.12 186 ARG A C 1
ATOM 1467 O O . ARG A 1 186 ? 13.321 -13.840 -12.216 1.00 97.12 186 ARG A O 1
ATOM 1474 N N . VAL A 1 187 ? 12.335 -11.891 -12.726 1.00 98.06 187 VAL A N 1
ATOM 1475 C CA . VAL A 1 187 ? 11.487 -12.411 -13.816 1.00 98.06 187 VAL A CA 1
ATOM 1476 C C . VAL A 1 187 ? 12.333 -12.604 -15.080 1.00 98.06 187 VAL A C 1
ATOM 1478 O O . VAL A 1 187 ? 12.343 -11.761 -15.976 1.00 98.06 187 VAL A O 1
ATOM 1481 N N . ARG A 1 188 ? 13.178 -13.636 -15.098 1.00 94.75 188 ARG A N 1
ATOM 1482 C CA . ARG A 1 188 ? 14.300 -13.733 -16.047 1.00 94.75 188 ARG A CA 1
ATOM 1483 C C . ARG A 1 188 ? 13.957 -14.476 -17.329 1.00 94.75 188 ARG A C 1
ATOM 1485 O O . ARG A 1 188 ? 14.710 -14.343 -18.292 1.00 94.75 188 ARG A O 1
ATOM 1492 N N . SER A 1 189 ? 12.857 -15.217 -17.345 1.00 96.38 189 SER A N 1
ATOM 1493 C CA . SER A 1 189 ? 12.423 -16.009 -18.491 1.00 96.38 189 SER A CA 1
ATOM 1494 C C . SER A 1 189 ? 11.056 -15.559 -19.024 1.00 96.38 189 SER A C 1
ATOM 1496 O O . SER A 1 189 ? 10.330 -14.791 -18.384 1.00 96.38 189 SER A O 1
ATOM 1498 N N . ALA A 1 190 ? 10.711 -16.005 -20.234 1.00 96.56 190 ALA A N 1
ATOM 1499 C CA . ALA A 1 190 ? 9.384 -15.758 -20.797 1.00 96.56 190 ALA A CA 1
ATOM 1500 C C . ALA A 1 190 ? 8.315 -16.580 -20.058 1.00 96.56 190 ALA A C 1
ATOM 1502 O O . ALA A 1 190 ? 7.183 -16.126 -19.913 1.00 96.56 190 ALA A O 1
ATOM 1503 N N . GLU A 1 191 ? 8.704 -17.744 -19.545 1.00 97.94 191 GLU A N 1
ATOM 1504 C CA . GLU A 1 191 ? 7.898 -18.639 -18.725 1.00 97.94 191 GLU A CA 1
ATOM 1505 C C . GLU A 1 191 ? 7.544 -17.980 -17.385 1.00 97.94 191 GLU A C 1
ATOM 1507 O O . GLU A 1 191 ? 6.374 -17.967 -17.008 1.00 97.94 191 GLU A O 1
ATOM 1512 N N . ASP A 1 192 ? 8.512 -17.341 -16.713 1.00 97.88 192 ASP A N 1
ATOM 1513 C CA . ASP A 1 192 ? 8.273 -16.566 -15.487 1.00 97.88 192 ASP A CA 1
ATOM 1514 C C . ASP A 1 192 ? 7.253 -15.446 -15.741 1.00 97.88 192 ASP A C 1
ATOM 1516 O O . ASP A 1 192 ? 6.330 -15.221 -14.955 1.00 97.88 192 ASP A O 1
ATOM 1520 N N . ALA A 1 193 ? 7.420 -14.727 -16.858 1.00 98.31 193 ALA A N 1
ATOM 1521 C CA . ALA A 1 193 ? 6.521 -13.649 -17.249 1.00 98.31 193 ALA A CA 1
ATOM 1522 C C . ALA A 1 193 ? 5.102 -14.172 -17.528 1.00 98.31 193 ALA A C 1
ATOM 1524 O O . ALA A 1 193 ? 4.134 -13.592 -17.036 1.00 98.31 193 ALA A O 1
ATOM 1525 N N . ALA A 1 194 ? 4.976 -15.282 -18.261 1.00 98.44 194 ALA A N 1
ATOM 1526 C CA . ALA A 1 194 ? 3.698 -15.927 -18.547 1.00 98.44 194 ALA A CA 1
ATOM 1527 C C . ALA A 1 194 ? 3.002 -16.413 -17.269 1.00 98.44 194 ALA A C 1
ATOM 1529 O O . ALA A 1 194 ? 1.814 -16.149 -17.090 1.00 98.44 194 ALA A O 1
ATOM 1530 N N . ALA A 1 195 ? 3.743 -17.028 -16.344 1.00 98.38 195 ALA A N 1
ATOM 1531 C CA . ALA A 1 195 ? 3.212 -17.489 -15.065 1.00 98.38 195 ALA A CA 1
ATOM 1532 C C . ALA A 1 195 ? 2.680 -16.329 -14.204 1.00 98.38 195 ALA A C 1
ATOM 1534 O O . ALA A 1 195 ? 1.626 -16.451 -13.579 1.00 98.38 195 ALA A O 1
ATOM 1535 N N . ILE A 1 196 ? 3.365 -15.178 -14.192 1.00 98.44 196 ILE A N 1
ATOM 1536 C CA . ILE A 1 196 ? 2.874 -13.979 -13.493 1.00 98.44 196 ILE A CA 1
ATOM 1537 C C . ILE A 1 196 ? 1.623 -13.415 -14.173 1.00 98.44 196 ILE A C 1
ATOM 1539 O O . ILE A 1 196 ? 0.684 -13.039 -13.471 1.00 98.44 196 ILE A O 1
ATOM 1543 N N . VAL A 1 197 ? 1.590 -13.342 -15.509 1.00 97.88 197 VAL A N 1
ATOM 1544 C CA . VAL A 1 197 ? 0.412 -12.866 -16.256 1.00 97.88 197 VAL A CA 1
ATOM 1545 C C . VAL A 1 197 ? -0.797 -13.749 -15.955 1.00 97.88 197 VAL A C 1
ATOM 1547 O O . VAL A 1 197 ? -1.817 -13.226 -15.516 1.00 97.88 197 VAL A O 1
ATOM 1550 N N . GLN A 1 198 ? -0.654 -15.069 -16.079 1.00 97.75 198 GLN A N 1
ATOM 1551 C CA . GLN A 1 198 ? -1.718 -16.029 -15.787 1.00 97.75 198 GLN A CA 1
ATOM 1552 C C . GLN A 1 198 ? -2.223 -15.902 -14.344 1.00 97.75 198 GLN A C 1
ATOM 1554 O O . GLN A 1 198 ? -3.426 -15.787 -14.121 1.00 97.75 198 GLN A O 1
ATOM 1559 N N . ALA A 1 199 ? -1.315 -15.865 -13.361 1.00 97.69 199 ALA A N 1
ATOM 1560 C CA . ALA A 1 199 ? -1.699 -15.686 -11.963 1.00 97.69 199 ALA A CA 1
ATOM 1561 C C . ALA A 1 199 ? -2.447 -14.361 -11.754 1.00 97.69 199 ALA A C 1
ATOM 1563 O O . ALA A 1 199 ? -3.475 -14.328 -11.086 1.00 97.69 199 ALA A O 1
ATOM 1564 N N . THR A 1 200 ? -1.972 -13.275 -12.368 1.00 96.19 200 THR A N 1
ATOM 1565 C CA . THR A 1 200 ? -2.587 -11.946 -12.251 1.00 96.19 200 THR A CA 1
ATOM 1566 C C . THR A 1 200 ? -4.031 -11.937 -12.747 1.00 96.19 200 THR A C 1
ATOM 1568 O O . THR A 1 200 ? -4.888 -11.320 -12.120 1.00 96.19 200 THR A O 1
ATOM 1571 N N . GLU A 1 201 ? -4.308 -12.616 -13.856 1.00 93.81 201 GLU A N 1
ATOM 1572 C CA . GLU A 1 201 ? -5.648 -12.686 -14.453 1.00 93.81 201 GLU A CA 1
ATOM 1573 C C . GLU A 1 201 ? -6.617 -13.552 -13.669 1.00 93.81 201 GLU A C 1
ATOM 1575 O O . GLU A 1 201 ? -7.821 -13.333 -13.710 1.00 93.81 201 GLU A O 1
ATOM 1580 N N . GLN A 1 202 ? -6.083 -14.494 -12.903 1.00 95.75 202 GLN A N 1
ATOM 1581 C CA . GLN A 1 202 ? -6.843 -15.290 -11.950 1.00 95.75 202 GLN A CA 1
ATOM 1582 C C . GLN A 1 202 ? -6.983 -14.585 -10.591 1.00 95.75 202 GLN A C 1
ATOM 1584 O O . GLN A 1 202 ? -7.416 -15.207 -9.624 1.00 95.75 202 GLN A O 1
ATOM 1589 N N . SER A 1 203 ? -6.574 -13.314 -10.484 1.00 94.38 203 SER A N 1
ATOM 1590 C CA . SER A 1 203 ? -6.493 -12.572 -9.219 1.00 94.38 203 SER A CA 1
ATOM 1591 C C . SER A 1 203 ? -5.692 -13.328 -8.153 1.00 94.38 203 SER A C 1
ATOM 1593 O O . SER A 1 203 ? -6.036 -13.350 -6.970 1.00 94.38 203 SER A O 1
ATOM 1595 N N . GLN A 1 204 ? -4.581 -13.937 -8.570 1.00 96.56 204 GLN A N 1
ATOM 1596 C CA . GLN A 1 204 ? -3.643 -14.683 -7.739 1.00 96.56 204 GLN A CA 1
ATOM 1597 C C . GLN A 1 204 ? -2.228 -14.090 -7.767 1.00 96.56 204 GLN A C 1
ATOM 1599 O O . GLN A 1 204 ? -1.836 -13.337 -8.657 1.00 96.56 204 GLN A O 1
ATOM 1604 N N . VAL A 1 205 ? -1.423 -14.461 -6.770 1.00 97.12 205 VAL A N 1
ATOM 1605 C CA . VAL A 1 205 ? -0.009 -14.100 -6.677 1.00 97.12 205 VAL A CA 1
ATOM 1606 C C . VAL A 1 205 ? 0.896 -15.261 -7.086 1.00 97.12 205 VAL A C 1
ATOM 1608 O O . VAL A 1 205 ? 0.779 -16.388 -6.597 1.00 97.12 205 VAL A O 1
ATOM 1611 N N . HIS A 1 206 ? 1.910 -14.960 -7.895 1.00 97.81 206 HIS A N 1
ATOM 1612 C CA . HIS A 1 206 ? 3.035 -15.863 -8.118 1.00 97.81 206 HIS A CA 1
ATOM 1613 C C . HIS A 1 206 ? 4.083 -15.741 -6.990 1.00 97.81 206 HIS A C 1
ATOM 1615 O O . HIS A 1 206 ? 5.054 -14.989 -7.096 1.00 97.81 206 HIS A O 1
ATOM 1621 N N . LEU A 1 207 ? 3.885 -16.473 -5.884 1.00 97.50 207 LEU A N 1
ATOM 1622 C CA . LEU A 1 207 ? 4.667 -16.319 -4.641 1.00 97.50 207 LEU A CA 1
ATOM 1623 C C . LEU A 1 207 ? 6.191 -16.435 -4.824 1.00 97.50 207 LEU A C 1
ATOM 1625 O O . LEU A 1 207 ? 6.925 -15.692 -4.181 1.00 97.50 207 LEU A O 1
ATOM 1629 N N . GLY A 1 208 ? 6.670 -17.322 -5.705 1.00 96.56 208 GLY A N 1
ATOM 1630 C CA . GLY A 1 208 ? 8.109 -17.582 -5.877 1.00 96.56 208 GLY A CA 1
ATOM 1631 C C . GLY A 1 208 ? 8.914 -16.385 -6.396 1.00 96.56 208 GLY A C 1
ATOM 1632 O O . GLY A 1 208 ? 10.113 -16.296 -6.152 1.00 96.56 208 GLY A O 1
ATOM 1633 N N . LEU A 1 209 ? 8.244 -15.441 -7.065 1.00 97.81 209 LEU A N 1
ATOM 1634 C CA . LEU A 1 209 ? 8.851 -14.229 -7.631 1.00 97.81 209 LEU A CA 1
ATOM 1635 C C . LEU A 1 209 ? 8.297 -12.949 -6.990 1.00 97.81 209 LEU A C 1
ATOM 1637 O O . LEU A 1 209 ? 8.629 -11.844 -7.422 1.00 97.81 209 LEU A O 1
ATOM 1641 N N . LEU A 1 210 ? 7.436 -13.076 -5.977 1.00 98.31 210 LEU A N 1
ATOM 1642 C CA . LEU A 1 210 ? 6.795 -11.942 -5.326 1.00 98.31 210 LEU A CA 1
ATOM 1643 C C . LEU A 1 210 ? 7.769 -11.281 -4.343 1.00 98.31 210 LEU A C 1
ATOM 1645 O O . LEU A 1 210 ? 8.186 -11.883 -3.354 1.00 98.31 210 LEU A O 1
ATOM 1649 N N . GLY A 1 211 ? 8.089 -10.012 -4.589 1.00 97.38 211 GLY A N 1
ATOM 1650 C CA . GLY A 1 211 ? 8.834 -9.176 -3.649 1.00 97.38 211 GLY A CA 1
ATOM 1651 C C . GLY A 1 211 ? 7.966 -8.595 -2.537 1.00 97.38 211 GLY A C 1
ATOM 1652 O O . GLY A 1 211 ? 8.461 -8.349 -1.436 1.00 97.38 211 GLY A O 1
ATOM 1653 N N . GLY A 1 212 ? 6.675 -8.402 -2.812 1.00 96.62 212 GLY A N 1
ATOM 1654 C CA . GLY A 1 212 ? 5.680 -7.918 -1.860 1.00 96.62 212 GLY A CA 1
ATOM 1655 C C . GLY A 1 212 ? 4.665 -6.972 -2.499 1.00 96.62 212 GLY A C 1
ATOM 1656 O O . GLY A 1 212 ? 4.572 -6.862 -3.725 1.00 96.62 212 GLY A O 1
ATOM 1657 N N . ARG A 1 213 ? 3.919 -6.271 -1.643 1.00 95.12 213 ARG A N 1
ATOM 1658 C CA . ARG A 1 213 ? 2.915 -5.271 -2.025 1.00 95.12 213 ARG A CA 1
ATOM 1659 C C . ARG A 1 213 ? 3.400 -3.861 -1.764 1.00 95.12 213 ARG A C 1
ATOM 1661 O O . ARG A 1 213 ? 3.976 -3.601 -0.710 1.00 95.12 213 ARG A O 1
ATOM 1668 N N . LEU A 1 214 ? 3.046 -2.949 -2.659 1.00 95.06 214 LEU A N 1
ATOM 1669 C CA . LEU A 1 214 ? 3.324 -1.522 -2.522 1.00 95.06 214 LEU A CA 1
ATOM 1670 C C . LEU A 1 214 ? 2.666 -0.925 -1.276 1.00 95.06 214 LEU A C 1
ATOM 1672 O O . LEU A 1 214 ? 3.298 -0.152 -0.566 1.00 95.06 214 LEU A O 1
ATOM 1676 N N . ALA A 1 215 ? 1.428 -1.335 -0.984 1.00 93.75 215 ALA A N 1
ATOM 1677 C CA . ALA A 1 215 ? 0.641 -0.821 0.137 1.00 93.75 215 ALA A CA 1
ATOM 1678 C C . ALA A 1 215 ? 1.122 -1.307 1.516 1.00 93.75 215 ALA A C 1
ATOM 1680 O O . ALA A 1 215 ? 0.670 -0.792 2.536 1.00 93.75 215 ALA A O 1
ATOM 1681 N N . LEU A 1 216 ? 2.006 -2.312 1.568 1.00 94.62 216 LEU A N 1
ATOM 1682 C CA . LEU A 1 216 ? 2.463 -2.901 2.822 1.00 94.62 216 LEU A CA 1
ATOM 1683 C C . LEU A 1 216 ? 3.882 -2.436 3.171 1.00 94.62 216 LEU A C 1
ATOM 1685 O O . LEU A 1 216 ? 4.770 -2.477 2.317 1.00 94.62 216 LEU A O 1
ATOM 1689 N N . PRO A 1 217 ? 4.152 -2.081 4.438 1.00 95.00 217 PRO A N 1
ATOM 1690 C CA . PRO A 1 217 ? 5.514 -1.943 4.933 1.00 95.00 217 PRO A CA 1
ATOM 1691 C C . PRO A 1 217 ? 6.303 -3.250 4.774 1.00 95.00 217 PRO A C 1
ATOM 1693 O O . PRO A 1 217 ? 5.745 -4.344 4.855 1.00 95.00 217 PRO A O 1
ATOM 1696 N N . ARG A 1 218 ? 7.628 -3.156 4.629 1.00 95.94 218 ARG A N 1
ATOM 1697 C CA . ARG A 1 218 ? 8.501 -4.325 4.402 1.00 95.94 218 ARG A CA 1
ATOM 1698 C C . ARG A 1 218 ? 8.352 -5.473 5.420 1.00 95.94 218 ARG A C 1
ATOM 1700 O O . ARG A 1 218 ? 8.315 -6.615 4.967 1.00 95.94 218 ARG A O 1
ATOM 1707 N N . PRO A 1 219 ? 8.218 -5.235 6.744 1.00 97.00 219 PRO A N 1
ATOM 1708 C CA . PRO A 1 219 ? 7.951 -6.324 7.687 1.00 97.00 219 PRO A CA 1
ATOM 1709 C C . PRO A 1 219 ? 6.621 -7.037 7.404 1.00 97.00 219 PRO A C 1
ATOM 1711 O O . PRO A 1 219 ? 6.567 -8.260 7.429 1.00 97.00 219 PRO A O 1
ATOM 1714 N N . ALA A 1 220 ? 5.564 -6.292 7.062 1.00 96.88 220 ALA A N 1
ATOM 1715 C CA . ALA A 1 220 ? 4.263 -6.869 6.727 1.00 96.88 220 ALA A CA 1
ATOM 1716 C C . ALA A 1 220 ? 4.301 -7.658 5.408 1.00 96.88 220 ALA A C 1
ATOM 1718 O O . ALA A 1 220 ? 3.710 -8.727 5.325 1.00 96.88 220 ALA A O 1
ATOM 1719 N N . GLN A 1 221 ? 5.042 -7.189 4.401 1.00 97.50 221 GLN A N 1
ATOM 1720 C CA . GLN A 1 221 ? 5.279 -7.950 3.167 1.00 97.50 221 GLN A CA 1
ATOM 1721 C C . GLN A 1 221 ? 5.979 -9.295 3.447 1.00 97.50 221 GLN A C 1
ATOM 1723 O O . GLN A 1 221 ? 5.613 -10.318 2.871 1.00 97.50 221 GLN A O 1
ATOM 1728 N N . ALA A 1 222 ? 6.983 -9.309 4.333 1.00 98.12 222 ALA A N 1
ATOM 1729 C CA . ALA A 1 222 ? 7.662 -10.540 4.738 1.00 98.12 222 ALA A CA 1
ATOM 1730 C C . ALA A 1 222 ? 6.732 -11.469 5.534 1.00 98.12 222 ALA A C 1
ATOM 1732 O O . ALA A 1 222 ? 6.712 -12.672 5.290 1.00 98.12 222 ALA A O 1
ATOM 1733 N N . ALA A 1 223 ? 5.923 -10.914 6.440 1.00 98.25 223 ALA A N 1
ATOM 1734 C CA . ALA A 1 223 ? 4.938 -11.678 7.199 1.00 98.25 223 ALA A CA 1
ATOM 1735 C C . ALA A 1 223 ? 3.900 -12.331 6.274 1.00 98.25 223 ALA A C 1
ATOM 1737 O O . ALA A 1 223 ? 3.633 -13.524 6.396 1.00 98.25 223 ALA A O 1
ATOM 1738 N N . GLU A 1 224 ? 3.381 -11.575 5.300 1.00 97.88 224 GLU A N 1
ATOM 1739 C CA . GLU A 1 224 ? 2.456 -12.091 4.290 1.00 97.88 224 GLU A CA 1
ATOM 1740 C C . GLU A 1 224 ? 3.099 -13.217 3.465 1.00 97.88 224 GLU A C 1
ATOM 1742 O O . GLU A 1 224 ? 2.445 -14.220 3.186 1.00 97.88 224 GLU A O 1
ATOM 1747 N N . HIS A 1 225 ? 4.381 -13.096 3.103 1.00 98.38 225 HIS A N 1
ATOM 1748 C CA . HIS A 1 225 ? 5.094 -14.153 2.382 1.00 98.38 225 HIS A CA 1
ATOM 1749 C C . HIS A 1 225 ? 5.117 -15.471 3.167 1.00 98.38 225 HIS A C 1
ATOM 1751 O O . HIS A 1 225 ? 4.717 -16.504 2.629 1.00 98.38 225 HIS A O 1
ATOM 1757 N N . PHE A 1 226 ? 5.533 -15.437 4.437 1.00 98.44 226 PHE A N 1
ATOM 1758 C CA . PHE A 1 226 ? 5.560 -16.634 5.283 1.00 98.44 226 PHE A CA 1
ATOM 1759 C C . PHE A 1 226 ? 4.162 -17.210 5.512 1.00 98.44 226 PHE A C 1
ATOM 1761 O O . PHE A 1 226 ? 3.979 -18.427 5.493 1.00 98.44 226 PHE A O 1
ATOM 1768 N N . LEU A 1 227 ? 3.158 -16.346 5.664 1.00 97.12 227 LEU A N 1
ATOM 1769 C CA . LEU A 1 227 ? 1.775 -16.771 5.823 1.00 97.12 227 LEU A CA 1
ATOM 1770 C C . LEU A 1 227 ? 1.243 -17.475 4.564 1.00 97.12 227 LEU A C 1
ATOM 1772 O O . LEU A 1 227 ? 0.652 -18.551 4.661 1.00 97.12 227 LEU A O 1
ATOM 1776 N N . ARG A 1 228 ? 1.513 -16.933 3.371 1.00 97.75 228 ARG A N 1
ATOM 1777 C CA . ARG A 1 228 ? 1.175 -17.570 2.085 1.00 97.75 228 ARG A CA 1
ATOM 1778 C C . ARG A 1 228 ? 1.916 -18.884 1.877 1.00 97.75 228 ARG A C 1
ATOM 1780 O O . ARG A 1 228 ? 1.334 -19.827 1.357 1.00 97.75 228 ARG A O 1
ATOM 1787 N N . GLN A 1 229 ? 3.176 -18.964 2.299 1.00 97.81 229 GLN A N 1
ATOM 1788 C CA . GLN A 1 229 ? 3.945 -20.206 2.248 1.00 97.81 229 GLN A CA 1
ATOM 1789 C C . GLN A 1 229 ? 3.333 -21.282 3.156 1.00 97.81 229 GLN A C 1
ATOM 1791 O O . GLN A 1 229 ? 3.220 -22.431 2.741 1.00 97.81 229 GLN A O 1
ATOM 1796 N N . ARG A 1 230 ? 2.913 -20.910 4.373 1.00 96.94 230 ARG A N 1
ATOM 1797 C CA . ARG A 1 230 ? 2.313 -21.827 5.353 1.00 96.94 230 ARG A CA 1
ATOM 1798 C C . ARG A 1 230 ? 0.927 -22.320 4.941 1.00 96.94 230 ARG A C 1
ATOM 1800 O O . ARG A 1 230 ? 0.625 -23.488 5.145 1.00 96.94 230 ARG A O 1
ATOM 1807 N N . THR A 1 231 ? 0.093 -21.428 4.414 1.00 96.12 231 THR A N 1
ATOM 1808 C CA . THR A 1 231 ? -1.321 -21.705 4.090 1.00 96.12 231 THR A CA 1
ATOM 1809 C C . THR A 1 231 ? -1.534 -22.183 2.656 1.00 96.12 231 THR A C 1
ATOM 1811 O O . THR A 1 231 ? -2.588 -22.713 2.335 1.00 96.12 231 THR A O 1
ATOM 1814 N N . GLY A 1 232 ? -0.572 -21.946 1.762 1.00 96.69 232 GLY A N 1
ATOM 1815 C CA . GLY A 1 232 ? -0.725 -22.184 0.327 1.00 96.69 232 GLY A CA 1
ATOM 1816 C C . GLY A 1 232 ? -1.587 -21.143 -0.400 1.00 96.69 232 GLY A C 1
ATOM 1817 O O . GLY A 1 232 ? -1.682 -21.202 -1.626 1.00 96.69 232 GLY A O 1
ATOM 1818 N N . ALA A 1 233 ? -2.173 -20.167 0.303 1.00 96.38 233 ALA A N 1
ATOM 1819 C CA . ALA A 1 233 ? -3.138 -19.233 -0.271 1.00 96.38 233 ALA A CA 1
ATOM 1820 C C . ALA A 1 233 ? -2.527 -18.333 -1.363 1.00 96.38 233 ALA A C 1
ATOM 1822 O O . ALA A 1 233 ? -1.565 -17.581 -1.146 1.00 96.38 233 ALA A O 1
ATOM 1823 N N . ARG A 1 234 ? -3.131 -18.376 -2.558 1.00 96.69 234 ARG A N 1
ATOM 1824 C CA . ARG A 1 234 ? -2.668 -17.634 -3.742 1.00 96.69 234 ARG A CA 1
ATOM 1825 C C . ARG A 1 234 ? -3.504 -16.415 -4.091 1.00 96.69 234 ARG A C 1
ATOM 1827 O O . ARG A 1 234 ? -2.948 -15.523 -4.718 1.00 96.69 234 ARG A O 1
ATOM 1834 N N . ALA A 1 235 ? -4.760 -16.317 -3.656 1.00 95.88 235 ALA A N 1
ATOM 1835 C CA . ALA A 1 235 ? -5.604 -15.165 -3.979 1.00 95.88 235 ALA A CA 1
ATOM 1836 C C . ALA A 1 235 ? -4.953 -13.837 -3.543 1.00 95.88 235 ALA A C 1
ATOM 1838 O O . ALA A 1 235 ? -4.309 -13.747 -2.485 1.00 95.88 235 ALA A O 1
ATOM 1839 N N . VAL A 1 236 ? -5.070 -12.810 -4.384 1.00 93.56 236 VAL A N 1
ATOM 1840 C CA . VAL A 1 236 ? -4.482 -11.484 -4.151 1.00 93.56 236 VAL A CA 1
ATOM 1841 C C . VAL A 1 236 ? -5.077 -10.841 -2.904 1.00 93.56 236 VAL A C 1
ATOM 1843 O O . VAL A 1 236 ? -4.356 -10.166 -2.184 1.00 93.56 236 VAL A O 1
ATOM 1846 N N . ASP A 1 237 ? -6.333 -11.085 -2.585 1.00 92.06 237 ASP A N 1
ATOM 1847 C CA . ASP A 1 237 ? -7.033 -10.548 -1.418 1.00 92.06 237 ASP A CA 1
ATOM 1848 C C . ASP A 1 237 ? -7.071 -11.515 -0.223 1.00 92.06 237 ASP A C 1
ATOM 1850 O O . ASP A 1 237 ? -7.653 -11.180 0.806 1.00 92.06 237 ASP A O 1
ATOM 1854 N N . ALA A 1 238 ? -6.388 -12.667 -0.316 1.00 94.12 238 ALA A N 1
ATOM 1855 C CA . ALA A 1 238 ? -6.400 -13.709 0.717 1.00 94.12 238 ALA A CA 1
ATOM 1856 C C . ALA A 1 238 ? -6.068 -13.199 2.126 1.00 94.12 238 ALA A C 1
ATOM 1858 O O . ALA A 1 238 ? -6.555 -13.760 3.099 1.00 94.12 238 ALA A O 1
ATOM 1859 N N . PHE A 1 239 ? -5.221 -12.170 2.237 1.00 94.06 239 PHE A N 1
ATOM 1860 C CA . PHE A 1 239 ? -4.803 -11.619 3.520 1.00 94.06 239 PHE A CA 1
ATOM 1861 C C . PHE A 1 239 ? -4.934 -10.103 3.549 1.00 94.06 239 PHE A C 1
ATOM 1863 O O . PHE A 1 239 ? -4.372 -9.399 2.706 1.00 94.06 239 PHE A O 1
ATOM 1870 N N . ARG A 1 240 ? -5.610 -9.596 4.581 1.00 91.56 240 ARG A N 1
ATOM 1871 C CA . ARG A 1 240 ? -5.700 -8.166 4.885 1.00 91.56 240 ARG A CA 1
ATOM 1872 C C . ARG A 1 240 ? -4.929 -7.873 6.161 1.00 91.56 240 ARG A C 1
ATOM 1874 O O . ARG A 1 240 ? -5.230 -8.446 7.204 1.00 91.56 240 ARG A O 1
ATOM 1881 N N . LEU A 1 241 ? -3.955 -6.966 6.088 1.00 92.19 241 LEU A N 1
ATOM 1882 C CA . LEU A 1 241 ? -3.224 -6.516 7.272 1.00 92.19 241 LEU A CA 1
ATOM 1883 C C . LEU A 1 241 ? -4.194 -5.806 8.225 1.00 92.19 241 LEU A C 1
ATOM 1885 O O . LEU A 1 241 ? -4.787 -4.790 7.865 1.00 92.19 241 LEU A O 1
ATOM 1889 N N . ALA A 1 242 ? -4.331 -6.337 9.435 1.00 90.31 242 ALA A N 1
ATOM 1890 C CA . ALA A 1 242 ? -5.141 -5.745 10.488 1.00 90.31 242 ALA A CA 1
ATOM 1891 C C . ALA A 1 242 ? -4.341 -4.716 11.294 1.00 90.31 242 ALA A C 1
ATOM 1893 O O . ALA A 1 242 ? -4.823 -3.617 11.563 1.00 90.31 242 ALA A O 1
ATOM 1894 N N . TRP A 1 243 ? -3.105 -5.060 11.656 1.00 89.81 243 TRP A N 1
ATOM 1895 C CA . TRP A 1 243 ? -2.161 -4.156 12.306 1.00 89.81 243 TRP A CA 1
ATOM 1896 C C . TRP A 1 243 ? -0.726 -4.665 12.155 1.00 89.81 243 TRP A C 1
ATOM 1898 O O . TRP A 1 243 ? -0.486 -5.849 11.918 1.00 89.81 243 TRP A O 1
ATOM 1908 N N . LEU A 1 244 ? 0.229 -3.753 12.321 1.00 92.50 244 LEU A N 1
ATOM 1909 C CA . LEU A 1 244 ? 1.659 -4.031 12.398 1.00 92.50 244 LEU A CA 1
ATOM 1910 C C . LEU A 1 244 ? 2.221 -3.283 13.606 1.00 92.50 244 LEU A C 1
ATOM 1912 O O . LEU A 1 244 ? 1.988 -2.082 13.745 1.00 92.50 244 LEU A O 1
ATOM 1916 N N . ARG A 1 245 ? 2.961 -3.983 14.461 1.00 91.81 245 ARG A N 1
ATOM 1917 C CA . ARG A 1 245 ? 3.650 -3.417 15.620 1.00 91.81 245 ARG A CA 1
ATOM 1918 C C . ARG A 1 245 ? 5.132 -3.737 15.532 1.00 91.81 245 ARG A C 1
ATOM 1920 O O . ARG A 1 245 ? 5.513 -4.844 15.159 1.00 91.81 245 ARG A O 1
ATOM 1927 N N . GLU A 1 246 ? 5.951 -2.744 15.838 1.00 93.31 246 GLU A N 1
ATOM 1928 C CA . GLU A 1 246 ? 7.376 -2.937 16.072 1.00 93.31 246 GLU A CA 1
ATOM 1929 C C . GLU A 1 246 ? 7.595 -3.032 17.579 1.00 93.31 246 GLU A C 1
ATOM 1931 O O . GLU A 1 246 ? 7.094 -2.203 18.339 1.00 93.31 246 GLU A O 1
ATOM 1936 N N . SER A 1 247 ? 8.336 -4.054 17.978 1.00 86.44 247 SER A N 1
ATOM 1937 C CA . SER A 1 247 ? 8.792 -4.288 19.341 1.00 86.44 247 SER A CA 1
ATOM 1938 C C . SER A 1 247 ? 10.308 -4.037 19.406 1.00 86.44 247 SER A C 1
ATOM 1940 O O . SER A 1 247 ? 10.970 -3.985 18.359 1.00 86.44 247 SER A O 1
ATOM 1942 N N . PRO A 1 248 ? 10.889 -3.861 20.609 1.00 86.88 248 PRO A N 1
ATOM 1943 C CA . PRO A 1 248 ? 12.328 -3.670 20.770 1.00 86.88 248 PRO A CA 1
ATOM 1944 C C . PRO A 1 248 ? 13.173 -4.731 20.043 1.00 86.88 248 PRO A C 1
ATOM 1946 O O . PRO A 1 248 ? 12.709 -5.820 19.701 1.00 86.88 248 PRO A O 1
ATOM 1949 N N . GLU A 1 249 ? 14.440 -4.398 19.793 1.00 85.06 249 GLU A N 1
ATOM 1950 C CA . GLU A 1 249 ? 15.420 -5.313 19.183 1.00 85.06 249 GLU A CA 1
ATOM 1951 C C . GLU A 1 249 ? 15.067 -5.799 17.766 1.00 85.06 249 GLU A C 1
ATOM 1953 O O . GLU A 1 249 ? 15.495 -6.868 17.338 1.00 85.06 249 GLU A O 1
ATOM 1958 N N . HIS A 1 250 ? 14.322 -4.999 16.996 1.00 87.88 250 HIS A N 1
ATOM 1959 C CA . HIS A 1 250 ? 13.935 -5.343 15.623 1.00 87.88 250 HIS A CA 1
ATOM 1960 C C . HIS A 1 250 ? 13.065 -6.605 15.547 1.00 87.88 250 HIS A C 1
ATOM 1962 O O . HIS A 1 250 ? 13.277 -7.475 14.691 1.00 87.88 250 HIS A O 1
ATOM 1968 N N . HIS A 1 251 ? 12.079 -6.682 16.436 1.00 93.25 251 HIS A N 1
ATOM 1969 C CA . HIS A 1 251 ? 10.988 -7.637 16.339 1.00 93.25 251 HIS A CA 1
ATOM 1970 C C . HIS A 1 251 ? 9.754 -6.946 15.768 1.00 93.25 251 HIS A C 1
ATOM 1972 O O . HIS A 1 251 ? 9.487 -5.779 16.050 1.00 93.25 251 HIS A O 1
ATOM 1978 N N . TRP A 1 252 ? 8.997 -7.668 14.952 1.00 95.44 252 TRP A N 1
ATOM 1979 C CA . TRP A 1 252 ? 7.702 -7.210 14.468 1.00 95.44 252 TRP A CA 1
ATOM 1980 C C . TRP A 1 252 ? 6.653 -8.262 14.738 1.00 95.44 252 TRP A C 1
ATOM 1982 O O . TRP A 1 252 ? 6.893 -9.453 14.558 1.00 95.44 252 TRP A O 1
ATOM 1992 N N . GLU A 1 253 ? 5.467 -7.787 15.074 1.00 95.38 253 GLU A N 1
ATOM 1993 C CA . GLU A 1 253 ? 4.255 -8.583 15.089 1.00 95.38 253 GLU A CA 1
ATOM 1994 C C . GLU A 1 253 ? 3.293 -7.987 14.069 1.00 95.38 253 GLU A C 1
ATOM 1996 O O . GLU A 1 253 ? 3.048 -6.777 14.046 1.00 95.38 253 GLU A O 1
ATOM 2001 N N . ALA A 1 254 ? 2.753 -8.831 13.203 1.00 95.50 254 ALA A N 1
ATOM 2002 C CA . ALA A 1 254 ? 1.744 -8.450 12.231 1.00 95.50 254 ALA A CA 1
ATOM 2003 C C . ALA A 1 254 ? 0.525 -9.349 12.400 1.00 95.50 254 ALA A C 1
ATOM 2005 O O . ALA A 1 254 ? 0.670 -10.570 12.444 1.00 95.50 254 ALA A O 1
ATOM 2006 N N . ALA A 1 255 ? -0.668 -8.762 12.450 1.00 95.06 255 ALA A N 1
ATOM 2007 C CA . ALA A 1 255 ? -1.901 -9.529 12.355 1.00 95.06 255 ALA A CA 1
ATOM 2008 C C . ALA A 1 255 ? -2.526 -9.393 10.977 1.00 95.06 255 ALA A C 1
ATOM 2010 O O . ALA A 1 255 ? -2.632 -8.287 10.444 1.00 95.06 255 ALA A O 1
ATOM 2011 N N . PHE A 1 256 ? -3.005 -10.508 10.445 1.00 94.62 256 PHE A N 1
ATOM 2012 C CA . PHE A 1 256 ? -3.753 -10.569 9.201 1.00 94.62 256 PHE A CA 1
ATOM 2013 C C . PHE A 1 256 ? -5.116 -11.197 9.444 1.00 94.62 256 PHE A C 1
ATOM 2015 O O . PHE A 1 256 ? -5.225 -12.197 10.148 1.00 94.62 256 PHE A O 1
ATOM 2022 N N . LEU A 1 257 ? -6.140 -10.634 8.816 1.00 92.94 257 LEU A N 1
ATOM 2023 C CA . LEU A 1 257 ? -7.356 -11.375 8.517 1.00 92.94 257 LEU A CA 1
ATOM 2024 C C . LEU A 1 257 ? -7.088 -12.244 7.296 1.00 92.94 257 LEU A C 1
ATOM 2026 O O . LEU A 1 257 ? -6.561 -11.736 6.305 1.00 92.94 257 LEU A O 1
ATOM 2030 N N . GLY A 1 258 ? -7.440 -13.518 7.380 1.00 92.12 258 GLY A N 1
ATOM 2031 C CA . GLY A 1 258 ? -7.346 -14.471 6.288 1.00 92.12 258 GLY A CA 1
ATOM 2032 C C . GLY A 1 258 ? -8.706 -15.012 5.842 1.00 92.12 258 GLY A C 1
ATOM 2033 O O . GLY A 1 258 ? -9.750 -14.477 6.236 1.00 92.12 258 GLY A O 1
ATOM 2034 N N . PRO A 1 259 ? -8.694 -16.071 5.016 1.00 86.44 259 PRO A N 1
ATOM 2035 C CA . PRO A 1 259 ? -9.898 -16.778 4.589 1.00 86.44 259 PRO A CA 1
ATOM 2036 C C . PRO A 1 259 ? -10.662 -17.380 5.777 1.00 86.44 259 PRO A C 1
ATOM 2038 O O . PRO A 1 259 ? -10.094 -17.552 6.856 1.00 86.44 259 PRO A O 1
ATOM 2041 N N . GLU A 1 260 ? -11.945 -17.694 5.568 1.00 82.94 260 GLU A N 1
ATOM 2042 C CA . GLU A 1 260 ? -12.795 -18.408 6.546 1.00 82.94 260 GLU A CA 1
ATOM 2043 C C . GLU A 1 260 ? -12.889 -17.725 7.918 1.00 82.94 260 GLU A C 1
ATOM 2045 O O . GLU A 1 260 ? -13.053 -18.363 8.952 1.00 82.94 260 GLU A O 1
ATOM 2050 N N . GLU A 1 261 ? -12.763 -16.397 7.936 1.00 80.19 261 GLU A N 1
ATOM 2051 C CA . GLU A 1 261 ? -12.780 -15.604 9.167 1.00 80.19 261 GLU A CA 1
ATOM 2052 C C . GLU A 1 261 ? -11.696 -15.982 10.185 1.00 80.19 261 GLU A C 1
ATOM 2054 O O . GLU A 1 261 ? -11.824 -15.697 11.376 1.00 80.19 261 GLU A O 1
ATOM 2059 N N . GLN A 1 262 ? -10.592 -16.562 9.723 1.00 91.06 262 GLN A N 1
ATOM 2060 C CA . GLN A 1 262 ? -9.445 -16.833 10.570 1.00 91.06 262 GLN A CA 1
ATOM 2061 C C . GLN A 1 262 ? -8.508 -15.625 10.624 1.00 91.06 262 GLN A C 1
ATOM 2063 O O . GLN A 1 262 ? -8.257 -14.955 9.620 1.00 91.06 262 GLN A O 1
ATOM 2068 N N . ALA A 1 263 ? -7.954 -15.350 11.801 1.00 94.75 263 ALA A N 1
ATOM 2069 C CA . ALA A 1 263 ? -6.886 -14.381 11.973 1.00 94.75 263 ALA A CA 1
ATOM 2070 C C . ALA A 1 263 ? -5.547 -15.066 12.205 1.00 94.75 263 ALA A C 1
ATOM 2072 O O . ALA A 1 263 ? -5.470 -16.133 12.809 1.00 94.75 263 ALA A O 1
ATOM 2073 N N . TYR A 1 264 ? -4.484 -14.401 11.773 1.00 96.06 264 TYR A N 1
ATOM 2074 C CA . TYR A 1 264 ? -3.121 -14.885 11.893 1.00 96.06 264 TYR A CA 1
ATOM 2075 C C . TYR A 1 264 ? -2.260 -13.826 12.555 1.00 96.06 264 TYR A C 1
ATOM 2077 O O . TYR A 1 264 ? -2.193 -12.707 12.049 1.00 96.06 264 TYR A O 1
ATOM 2085 N N . ARG A 1 265 ? -1.572 -14.173 13.643 1.00 96.06 265 ARG A N 1
ATOM 2086 C CA . ARG A 1 265 ? -0.473 -13.377 14.196 1.00 96.06 265 ARG A CA 1
ATOM 2087 C C . ARG A 1 265 ? 0.842 -13.952 13.689 1.00 96.06 265 ARG A C 1
ATOM 2089 O O . ARG A 1 265 ? 1.115 -15.133 13.864 1.00 96.06 265 ARG A O 1
ATOM 2096 N N . VAL A 1 266 ? 1.654 -13.110 13.064 1.00 97.62 266 VAL A N 1
ATOM 2097 C CA . VAL A 1 266 ? 2.965 -13.471 12.529 1.00 97.62 266 VAL A CA 1
ATOM 2098 C C . VAL A 1 266 ? 4.031 -12.669 13.256 1.00 97.62 266 VAL A C 1
ATOM 2100 O O . VAL A 1 266 ? 4.027 -11.437 13.196 1.00 97.62 266 VAL A O 1
ATOM 2103 N N . THR A 1 267 ? 4.963 -13.369 13.894 1.00 97.25 267 THR A N 1
ATOM 2104 C CA . THR A 1 267 ? 6.085 -12.761 14.617 1.00 97.25 267 THR A CA 1
ATOM 2105 C C . THR A 1 267 ? 7.363 -12.929 13.810 1.00 97.25 267 THR A C 1
ATOM 2107 O O . THR A 1 267 ? 7.707 -14.034 13.383 1.00 97.25 267 THR A O 1
ATOM 2110 N N . LEU A 1 268 ? 8.075 -11.826 13.591 1.00 97.31 268 LEU A N 1
ATOM 2111 C CA . LEU A 1 268 ? 9.295 -11.754 12.794 1.00 97.31 268 LEU A CA 1
ATOM 2112 C C . LEU A 1 268 ? 10.432 -11.119 13.588 1.00 97.31 268 LEU A C 1
ATOM 2114 O O . LEU A 1 268 ? 10.213 -10.196 14.368 1.00 97.31 268 LEU A O 1
ATOM 2118 N N . ARG A 1 269 ? 11.665 -11.520 13.277 1.00 95.50 269 ARG A N 1
ATOM 2119 C CA . ARG A 1 269 ? 12.890 -10.828 13.697 1.00 95.50 269 ARG A CA 1
ATOM 2120 C C . ARG A 1 269 ? 13.690 -10.403 12.476 1.00 95.50 269 ARG A C 1
ATOM 2122 O O . ARG A 1 269 ? 13.802 -11.172 11.522 1.00 95.50 269 ARG A O 1
ATOM 2129 N N . ARG A 1 270 ? 14.278 -9.205 12.475 1.00 94.12 270 ARG A N 1
ATOM 2130 C CA . ARG A 1 270 ? 15.230 -8.814 11.418 1.00 94.12 270 ARG A CA 1
ATOM 2131 C C . ARG A 1 270 ? 16.640 -9.173 11.828 1.00 94.12 270 ARG A C 1
ATOM 2133 O O . ARG A 1 270 ? 17.131 -8.739 12.862 1.00 94.12 270 ARG A O 1
ATOM 2140 N N . GLU A 1 271 ? 17.320 -9.877 10.943 1.00 91.69 271 GLU A N 1
ATOM 2141 C CA . GLU A 1 271 ? 18.675 -10.353 11.159 1.00 91.69 271 GLU A CA 1
ATOM 2142 C C . GLU A 1 271 ? 19.640 -9.739 10.159 1.00 91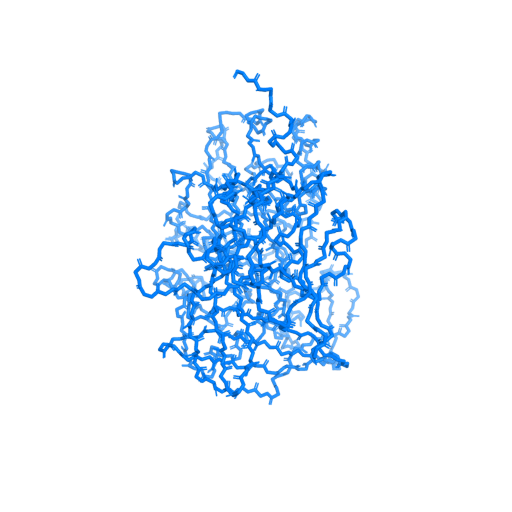.69 271 GLU A C 1
ATOM 2144 O O . GLU A 1 271 ? 19.261 -9.352 9.050 1.00 91.69 271 GLU A O 1
ATOM 2149 N N . LYS A 1 272 ? 20.906 -9.647 10.563 1.00 90.81 272 LYS A N 1
ATOM 2150 C CA . LYS A 1 272 ? 22.015 -9.275 9.690 1.00 90.81 272 LYS A CA 1
ATOM 2151 C C . LYS A 1 272 ? 22.618 -10.556 9.116 1.00 90.81 272 LYS A C 1
ATOM 2153 O O . LYS A 1 272 ? 22.984 -11.450 9.868 1.00 90.81 272 LYS A O 1
ATOM 2158 N N . SER A 1 273 ? 22.736 -10.625 7.796 1.00 86.81 273 SER A N 1
ATOM 2159 C CA . SER A 1 273 ? 23.469 -11.699 7.128 1.00 86.81 273 SER A CA 1
ATOM 2160 C C . SER A 1 273 ? 24.976 -11.433 7.193 1.00 86.81 273 SER A C 1
ATOM 2162 O O . SER A 1 273 ? 25.379 -10.268 7.066 1.00 86.81 273 SER A O 1
ATOM 2164 N N . PRO A 1 274 ? 25.816 -12.475 7.324 1.00 82.88 274 PRO A N 1
ATOM 2165 C CA . PRO A 1 274 ? 27.251 -12.350 7.079 1.00 82.88 274 PRO A CA 1
ATOM 2166 C C . PRO A 1 274 ? 27.559 -12.081 5.596 1.00 82.88 274 PRO A C 1
ATOM 2168 O O . PRO A 1 274 ? 28.598 -11.504 5.282 1.00 82.88 274 PRO A O 1
ATOM 2171 N N . LEU A 1 275 ? 26.648 -12.451 4.687 1.00 88.19 275 LEU A N 1
ATOM 2172 C CA . LEU A 1 275 ? 26.808 -12.237 3.252 1.00 88.19 275 LEU A CA 1
ATOM 2173 C C . LEU A 1 275 ? 26.704 -10.750 2.903 1.00 88.19 275 LEU A C 1
ATOM 2175 O O . LEU A 1 275 ? 25.870 -10.003 3.434 1.00 88.19 275 LEU A O 1
ATOM 2179 N N . GLN A 1 276 ? 27.545 -10.333 1.962 1.00 91.94 276 GLN A N 1
ATOM 2180 C CA . GLN A 1 276 ? 27.595 -8.968 1.464 1.00 91.94 276 GLN A CA 1
ATOM 2181 C C . GLN A 1 276 ? 27.310 -8.935 -0.021 1.00 91.94 276 GLN A C 1
ATOM 2183 O O . GLN A 1 276 ? 27.668 -9.840 -0.765 1.00 91.94 276 GLN A O 1
ATOM 2188 N N . ARG A 1 277 ? 26.687 -7.846 -0.455 1.00 91.50 277 ARG A N 1
ATOM 2189 C CA . ARG A 1 277 ? 26.443 -7.600 -1.871 1.00 91.50 277 ARG A CA 1
ATOM 2190 C C . ARG A 1 277 ? 26.269 -6.100 -2.114 1.00 91.50 277 ARG A C 1
ATOM 2192 O O . ARG A 1 277 ? 25.857 -5.378 -1.196 1.00 91.50 277 ARG A O 1
ATOM 2199 N N . PRO A 1 278 ? 26.525 -5.605 -3.331 1.00 91.81 278 PRO A N 1
ATOM 2200 C CA . PRO A 1 278 ? 26.357 -4.196 -3.666 1.00 91.81 278 PRO A CA 1
ATOM 2201 C C . PRO A 1 278 ? 24.887 -3.759 -3.639 1.00 91.81 278 PRO A C 1
ATOM 2203 O O . PRO A 1 278 ? 23.992 -4.434 -4.156 1.00 91.81 278 PRO A O 1
ATOM 2206 N N . THR A 1 279 ? 24.610 -2.592 -3.051 1.00 90.88 279 THR A N 1
ATOM 2207 C CA . THR A 1 279 ? 23.234 -2.083 -2.973 1.00 90.88 279 THR A CA 1
ATOM 2208 C C . THR A 1 279 ? 22.698 -1.566 -4.299 1.00 90.88 279 THR A C 1
ATOM 2210 O O . THR A 1 279 ? 21.487 -1.435 -4.370 1.00 90.88 279 THR A O 1
ATOM 2213 N N . SER A 1 280 ? 23.558 -1.300 -5.290 1.00 93.31 280 SER A N 1
ATOM 2214 C CA . SER A 1 280 ? 23.296 -0.907 -6.690 1.00 93.31 280 SER A CA 1
ATOM 2215 C C . SER A 1 280 ? 24.515 -1.234 -7.553 1.00 93.31 280 SER A C 1
ATOM 2217 O O . SER A 1 280 ? 25.580 -1.524 -7.009 1.00 93.31 280 SER A O 1
ATOM 2219 N N . CYS A 1 281 ? 24.392 -1.219 -8.882 1.00 93.69 281 CYS A N 1
ATOM 2220 C CA . CYS A 1 281 ? 25.563 -1.411 -9.744 1.00 93.69 281 CYS A CA 1
ATOM 2221 C C . CYS A 1 281 ? 26.624 -0.342 -9.452 1.00 93.69 281 CYS A C 1
ATOM 2223 O O . CYS A 1 281 ? 26.295 0.835 -9.321 1.00 93.69 281 CYS A O 1
ATOM 2225 N N . GLY A 1 282 ? 27.884 -0.760 -9.321 1.00 90.31 282 GLY A N 1
ATOM 2226 C CA . GLY A 1 282 ? 29.007 0.132 -9.006 1.00 90.31 282 GLY A CA 1
ATOM 2227 C C . GLY A 1 282 ? 29.091 0.611 -7.549 1.00 90.31 282 GLY A C 1
ATOM 2228 O O . GLY A 1 282 ? 30.084 1.231 -7.187 1.00 90.31 282 GLY A O 1
ATOM 2229 N N . ALA A 1 283 ? 28.104 0.316 -6.694 1.00 92.12 283 ALA A N 1
ATOM 2230 C CA . ALA A 1 283 ? 28.197 0.614 -5.264 1.00 92.12 283 ALA A CA 1
ATOM 2231 C C . ALA A 1 283 ? 29.036 -0.442 -4.522 1.00 92.12 283 ALA A C 1
ATOM 2233 O O . ALA A 1 283 ? 29.054 -1.604 -4.934 1.00 92.12 283 ALA A O 1
ATOM 2234 N N . PRO A 1 284 ? 29.671 -0.086 -3.390 1.00 91.12 284 PRO A N 1
ATOM 2235 C CA . PRO A 1 284 ? 30.377 -1.055 -2.560 1.00 91.12 284 PRO A CA 1
ATOM 2236 C C . PRO A 1 284 ? 29.419 -2.100 -1.977 1.00 91.12 284 PRO A C 1
ATOM 2238 O O . PRO A 1 284 ? 28.237 -1.827 -1.721 1.00 91.12 284 PRO A O 1
ATOM 2241 N N . ALA A 1 285 ? 29.949 -3.300 -1.736 1.00 91.75 285 ALA A N 1
ATOM 2242 C CA . ALA A 1 285 ? 29.218 -4.356 -1.057 1.00 91.75 285 ALA A CA 1
ATOM 2243 C C . ALA A 1 285 ? 28.902 -3.956 0.391 1.00 91.75 285 ALA A C 1
ATOM 2245 O O . ALA A 1 285 ? 29.713 -3.334 1.076 1.00 91.75 285 ALA A O 1
ATOM 2246 N N . LYS A 1 286 ? 27.689 -4.278 0.848 1.00 90.38 286 LYS A N 1
ATOM 2247 C CA . LYS A 1 286 ? 27.246 -4.046 2.227 1.00 90.38 286 LYS A CA 1
ATOM 2248 C C . LYS A 1 286 ? 26.550 -5.293 2.772 1.00 90.38 286 LYS A C 1
ATOM 2250 O O . LYS A 1 286 ? 25.912 -6.006 1.987 1.00 90.38 286 LYS A O 1
ATOM 2255 N N . PRO A 1 287 ? 26.604 -5.537 4.097 1.00 90.12 287 PRO A N 1
ATOM 2256 C CA . PRO A 1 287 ? 25.823 -6.593 4.726 1.00 90.12 287 PRO A CA 1
ATOM 2257 C C . PRO A 1 287 ? 24.334 -6.413 4.447 1.00 90.12 287 PRO A C 1
ATOM 2259 O O . PRO A 1 287 ? 23.790 -5.308 4.556 1.00 90.12 287 PRO A O 1
ATOM 2262 N N . MET A 1 288 ? 23.665 -7.505 4.103 1.00 89.69 288 MET A N 1
ATOM 2263 C CA . MET A 1 288 ? 22.216 -7.507 3.920 1.00 89.69 288 MET A CA 1
ATOM 2264 C C . MET A 1 288 ? 21.489 -7.797 5.236 1.00 89.69 288 MET A C 1
ATOM 2266 O O . MET A 1 288 ? 22.034 -8.401 6.160 1.00 89.69 288 MET A O 1
ATOM 2270 N N . ARG A 1 289 ? 20.237 -7.347 5.315 1.00 90.12 289 ARG A N 1
ATOM 2271 C CA . ARG A 1 289 ? 19.316 -7.672 6.405 1.00 90.12 289 ARG A CA 1
ATOM 2272 C C . ARG A 1 289 ? 18.097 -8.372 5.826 1.00 90.12 289 ARG A C 1
ATOM 2274 O O . ARG A 1 289 ? 17.648 -7.979 4.751 1.00 90.12 289 ARG A O 1
ATOM 2281 N N . PHE A 1 290 ? 17.567 -9.357 6.533 1.00 90.56 290 PHE A N 1
ATOM 2282 C CA . PHE A 1 290 ? 16.373 -10.098 6.127 1.00 90.56 290 PHE A CA 1
ATOM 2283 C C . PHE A 1 290 ? 15.487 -10.388 7.338 1.00 90.56 290 PHE A C 1
ATOM 2285 O O . PHE A 1 290 ? 15.919 -10.234 8.479 1.00 90.56 290 PHE A O 1
ATOM 2292 N N . TYR A 1 291 ? 14.237 -10.762 7.082 1.00 94.94 291 TYR A N 1
ATOM 2293 C CA . TYR A 1 291 ? 13.289 -11.145 8.123 1.00 94.94 291 TYR A CA 1
ATOM 2294 C C . TYR A 1 291 ? 13.315 -12.661 8.304 1.00 94.94 291 TYR A C 1
ATOM 2296 O O . TYR A 1 291 ? 13.216 -13.400 7.325 1.00 94.94 291 TYR A O 1
ATOM 2304 N N . ARG A 1 292 ? 13.437 -13.112 9.550 1.00 95.56 292 ARG A N 1
ATOM 2305 C CA . ARG A 1 292 ? 13.291 -14.506 9.955 1.00 95.56 292 ARG A CA 1
ATOM 2306 C C . ARG A 1 292 ? 11.948 -14.675 10.652 1.00 95.56 292 ARG A C 1
ATOM 2308 O O . ARG A 1 292 ? 11.612 -13.897 11.546 1.00 95.56 292 ARG A O 1
ATOM 2315 N N . LEU A 1 293 ? 11.203 -15.697 10.244 1.00 97.56 293 LEU A N 1
ATOM 2316 C CA . LEU A 1 293 ? 9.984 -16.110 10.924 1.00 97.56 293 LEU A CA 1
ATOM 2317 C C . LEU A 1 293 ? 10.311 -16.621 12.333 1.00 97.56 293 LEU A C 1
ATOM 2319 O O . LEU A 1 293 ? 11.250 -17.394 12.505 1.00 97.56 293 LEU A O 1
ATOM 2323 N N . GLN A 1 294 ? 9.554 -16.177 13.331 1.00 97.19 294 GLN A N 1
ATOM 2324 C CA . GLN A 1 294 ? 9.614 -16.710 14.694 1.00 97.19 294 GLN A CA 1
ATOM 2325 C C . GLN A 1 294 ? 8.404 -17.603 14.971 1.00 97.19 294 GLN A C 1
ATOM 2327 O O . GLN A 1 294 ? 8.572 -18.733 15.413 1.00 97.19 294 GLN A O 1
ATOM 2332 N N . ALA A 1 295 ? 7.197 -17.121 14.662 1.00 97.19 295 ALA A N 1
ATOM 2333 C CA . ALA A 1 295 ? 5.961 -17.863 14.883 1.00 97.19 295 ALA A CA 1
ATOM 2334 C C . ALA A 1 295 ? 4.848 -17.421 13.923 1.00 97.19 295 ALA A C 1
ATOM 2336 O O . ALA A 1 295 ? 4.835 -16.278 13.454 1.00 97.19 295 ALA A O 1
ATOM 2337 N N . ILE A 1 296 ? 3.912 -18.337 13.665 1.00 97.62 296 ILE A N 1
ATOM 2338 C CA . ILE A 1 296 ? 2.596 -18.054 13.087 1.00 97.62 296 ILE A CA 1
ATOM 2339 C C . ILE A 1 296 ? 1.568 -18.684 14.018 1.00 97.62 296 ILE A C 1
ATOM 2341 O O . ILE A 1 296 ? 1.585 -19.897 14.220 1.00 97.62 296 ILE A O 1
ATOM 2345 N N . GLU A 1 297 ? 0.679 -17.865 14.557 1.00 95.56 297 GLU A N 1
ATOM 2346 C CA . GLU A 1 297 ? -0.401 -18.280 15.444 1.00 95.56 297 GLU A CA 1
ATOM 2347 C C . GLU A 1 297 ? -1.744 -17.950 14.810 1.00 95.56 297 GLU A C 1
ATOM 2349 O O . GLU A 1 297 ? -1.883 -16.943 14.113 1.00 95.56 297 GLU A O 1
ATOM 2354 N N . THR A 1 298 ? -2.737 -18.794 15.057 1.00 95.44 298 THR A N 1
ATOM 2355 C CA . THR A 1 298 ? -4.098 -18.615 14.557 1.00 95.44 298 THR A CA 1
ATOM 2356 C C . THR A 1 298 ? -5.022 -18.173 15.677 1.00 95.44 298 THR A C 1
ATOM 2358 O O . THR A 1 298 ? -4.992 -18.743 16.765 1.00 95.44 298 THR A O 1
ATOM 2361 N N . HIS A 1 299 ? -5.885 -17.209 15.385 1.00 93.44 299 HIS A N 1
ATOM 2362 C CA . HIS A 1 299 ? -6.863 -16.670 16.320 1.00 93.44 299 HIS A CA 1
ATOM 2363 C C . HIS A 1 299 ? -8.258 -16.658 15.681 1.00 93.44 299 HIS A C 1
ATOM 2365 O O . HIS A 1 299 ? -8.368 -16.418 14.474 1.00 93.44 299 HIS A O 1
ATOM 2371 N N . PRO A 1 300 ? -9.331 -16.866 16.463 1.00 93.25 300 PRO A N 1
ATOM 2372 C CA . PRO A 1 300 ? -10.680 -16.575 15.996 1.00 93.25 300 PRO A CA 1
ATOM 2373 C C . PRO A 1 300 ? -10.844 -15.067 15.762 1.00 93.25 300 PRO A C 1
ATOM 2375 O O . PRO A 1 300 ? -10.210 -14.250 16.440 1.00 93.25 300 PRO A O 1
ATOM 2378 N N . VAL A 1 301 ? -11.710 -14.689 14.821 1.00 92.44 301 VAL A N 1
ATOM 2379 C CA . VAL A 1 301 ? -12.060 -13.285 14.570 1.00 92.44 301 VAL A CA 1
ATOM 2380 C C . VAL A 1 301 ? -13.369 -12.943 15.275 1.00 92.44 301 VAL A C 1
ATOM 2382 O O . VAL A 1 301 ? -14.365 -13.641 15.127 1.00 92.44 301 VAL A O 1
ATOM 2385 N N . ARG A 1 302 ? -13.388 -11.829 16.012 1.00 91.50 302 ARG A N 1
ATOM 2386 C CA . ARG A 1 302 ? -14.619 -11.223 16.545 1.00 91.50 302 ARG A CA 1
ATOM 2387 C C . ARG A 1 302 ? -14.895 -9.935 15.776 1.00 91.50 302 ARG A C 1
ATOM 2389 O O . ARG A 1 302 ? -14.087 -9.007 15.847 1.00 91.50 302 ARG A O 1
ATOM 2396 N N . ARG A 1 303 ? -16.007 -9.869 15.035 1.00 89.88 303 ARG A N 1
ATOM 2397 C CA . ARG A 1 303 ? -16.407 -8.673 14.276 1.00 89.88 303 ARG A CA 1
ATOM 2398 C C . ARG A 1 303 ? -17.551 -7.942 14.950 1.00 89.88 303 ARG A C 1
ATOM 2400 O O . ARG A 1 303 ? -18.504 -8.567 15.391 1.00 89.88 303 ARG A O 1
ATOM 2407 N N . TYR A 1 304 ? -17.474 -6.620 14.951 1.00 90.31 304 TYR A N 1
ATOM 2408 C CA . TYR A 1 304 ? -18.610 -5.765 15.272 1.00 90.31 304 TYR A CA 1
ATOM 2409 C C . TYR A 1 304 ? -18.479 -4.412 14.577 1.00 90.31 304 TYR A C 1
ATOM 2411 O O . TYR A 1 304 ? -17.428 -4.057 14.031 1.00 90.31 304 TYR A O 1
ATOM 2419 N N . ARG A 1 305 ? -19.571 -3.657 14.565 1.00 94.31 305 ARG A N 1
ATOM 2420 C CA . ARG A 1 305 ? -19.603 -2.278 14.085 1.00 94.31 305 ARG A CA 1
ATOM 2421 C C . ARG A 1 305 ? -19.784 -1.361 15.283 1.00 94.31 305 ARG A C 1
ATOM 2423 O O . ARG A 1 305 ? -20.436 -1.735 16.253 1.00 94.31 305 ARG A O 1
ATOM 2430 N N . ALA A 1 306 ? -19.161 -0.198 15.216 1.00 95.38 306 ALA A N 1
ATOM 2431 C CA . ALA A 1 306 ? -19.255 0.822 16.238 1.00 95.38 306 ALA A CA 1
ATOM 2432 C C . ALA A 1 306 ? -19.452 2.186 15.585 1.00 95.38 306 ALA A C 1
ATOM 2434 O O . ALA A 1 306 ? -18.928 2.424 14.491 1.00 95.38 306 ALA A O 1
ATOM 2435 N N . ALA A 1 307 ? -20.172 3.070 16.260 1.00 97.25 307 ALA A N 1
ATOM 2436 C CA . ALA A 1 307 ? -20.386 4.435 15.816 1.00 97.25 307 ALA A CA 1
ATOM 2437 C C . ALA A 1 307 ? -20.083 5.429 16.937 1.00 97.25 307 ALA A C 1
ATOM 2439 O O . ALA A 1 307 ? -20.214 5.101 18.114 1.00 97.25 307 ALA A O 1
ATOM 2440 N N . GLY A 1 308 ? -19.638 6.627 16.569 1.00 97.00 308 GLY A N 1
ATOM 2441 C CA . GLY A 1 308 ? -19.286 7.672 17.523 1.00 97.00 308 GLY A CA 1
ATOM 2442 C C . GLY A 1 308 ? -19.169 9.049 16.901 1.00 97.00 308 GLY A C 1
ATOM 2443 O O . GLY A 1 308 ? -19.459 9.249 15.718 1.00 97.00 308 GLY A O 1
ATOM 2444 N N . GLY A 1 309 ? -18.712 10.007 17.703 1.00 97.06 309 GLY A N 1
ATOM 2445 C CA . GLY A 1 309 ? -18.654 11.404 17.290 1.00 97.06 309 GLY A CA 1
ATOM 2446 C C . GLY A 1 309 ? -17.414 12.149 17.758 1.00 97.06 309 GLY A C 1
ATOM 2447 O O . GLY A 1 309 ? -16.839 11.867 18.807 1.00 97.06 309 GLY A O 1
ATOM 2448 N N . VAL A 1 310 ? -17.034 13.158 16.977 1.00 98.12 310 VAL A N 1
ATOM 2449 C CA . VAL A 1 310 ? -16.241 14.294 17.450 1.00 98.12 310 VAL A CA 1
ATOM 2450 C C . VAL A 1 310 ? -17.213 15.448 17.659 1.00 98.12 310 VAL A C 1
ATOM 2452 O O . VAL A 1 310 ? -17.715 16.008 16.685 1.00 98.12 310 VAL A O 1
ATOM 2455 N N . ILE A 1 311 ? -17.502 15.769 18.920 1.00 97.88 311 ILE A N 1
ATOM 2456 C CA . ILE A 1 311 ? -18.501 16.778 19.275 1.00 97.88 311 ILE A CA 1
ATOM 2457 C C . ILE A 1 311 ? -17.805 18.124 19.429 1.00 97.88 311 ILE A C 1
ATOM 2459 O O . ILE A 1 311 ? -16.902 18.258 20.255 1.00 97.88 311 ILE A O 1
ATOM 2463 N N . VAL A 1 312 ? -18.249 19.114 18.660 1.00 97.31 312 VAL A N 1
ATOM 2464 C CA . VAL A 1 312 ? -17.864 20.517 18.798 1.00 97.31 312 VAL A CA 1
ATOM 2465 C C . VAL A 1 312 ? -18.920 21.229 19.626 1.00 97.31 312 VAL A C 1
ATOM 2467 O O . VAL A 1 312 ? -20.090 21.309 19.243 1.00 97.31 312 VAL A O 1
ATOM 2470 N N . GLY A 1 313 ? -18.476 21.709 20.777 1.00 92.50 313 GLY A N 1
ATOM 2471 C CA . GLY A 1 313 ? -19.301 22.300 21.808 1.00 92.50 313 GLY A CA 1
ATOM 2472 C C . GLY A 1 313 ? -19.225 23.820 21.890 1.00 92.50 313 GLY A C 1
ATOM 2473 O O . GLY A 1 313 ? -18.741 24.477 20.958 1.00 92.50 313 GLY A O 1
ATOM 2474 N N . PRO A 1 314 ? -19.642 24.383 23.039 1.00 85.38 314 PRO A N 1
ATOM 2475 C CA . PRO A 1 314 ? -19.491 25.800 23.343 1.00 85.38 314 PRO A CA 1
ATOM 2476 C C . PRO A 1 314 ? -18.053 26.287 23.135 1.00 85.38 314 PRO A C 1
ATOM 2478 O O . PRO A 1 314 ? -17.086 25.560 23.388 1.00 85.38 314 PRO A O 1
ATOM 2481 N N . GLU A 1 315 ? -17.906 27.534 22.680 1.00 88.69 315 GLU A N 1
ATOM 2482 C CA . GLU A 1 315 ? -16.604 28.179 22.428 1.00 88.69 315 GLU A CA 1
ATOM 2483 C C . GLU A 1 315 ? -15.709 27.414 21.425 1.00 88.69 315 GLU A C 1
ATOM 2485 O O . GLU A 1 315 ? -14.492 27.600 21.394 1.00 88.69 315 GLU A O 1
ATOM 2490 N N . GLY A 1 316 ? -16.287 26.518 20.615 1.00 90.81 316 GLY A N 1
ATOM 2491 C CA . GLY A 1 316 ? -15.553 25.711 19.637 1.00 90.81 316 GLY A CA 1
ATOM 2492 C C . GLY A 1 316 ? -14.636 24.646 20.254 1.00 90.81 316 GLY A C 1
ATOM 2493 O O . GLY A 1 316 ? -13.746 24.133 19.565 1.00 90.81 316 GLY A O 1
ATOM 2494 N N . LYS A 1 317 ? -14.820 24.316 21.542 1.00 96.06 317 LYS A N 1
ATOM 2495 C CA . LYS A 1 317 ? -14.096 23.230 22.223 1.00 96.06 317 LYS A CA 1
ATOM 2496 C C . LYS A 1 317 ? -14.629 21.871 21.786 1.00 96.06 317 LYS A C 1
ATOM 2498 O O . LYS A 1 317 ? -15.760 21.746 21.334 1.00 96.06 317 LYS A O 1
ATOM 2503 N N . VAL A 1 318 ? -13.812 20.839 21.943 1.00 97.69 318 VAL A N 1
ATOM 2504 C CA . VAL A 1 318 ? -14.151 19.462 21.591 1.00 97.69 318 VAL A CA 1
ATOM 2505 C C . VAL A 1 318 ? -14.332 18.631 22.846 1.00 97.69 318 VAL A C 1
ATOM 2507 O O . VAL A 1 318 ? -13.535 18.736 23.781 1.00 97.69 318 VAL A O 1
ATOM 2510 N N . LEU A 1 319 ? -15.358 17.788 22.847 1.00 97.50 319 LEU A N 1
ATOM 2511 C CA . LEU A 1 319 ? -15.584 16.827 23.913 1.00 97.50 319 LEU A CA 1
ATOM 2512 C C . LEU A 1 319 ? -14.617 15.640 23.805 1.00 97.50 319 LEU A C 1
ATOM 2514 O O . LEU A 1 319 ? -14.511 14.999 22.758 1.00 97.50 319 LEU A O 1
ATOM 2518 N N . VAL A 1 320 ? -13.987 15.290 24.922 1.00 97.94 320 VAL A N 1
ATOM 2519 C CA . VAL A 1 320 ? -13.331 13.995 25.139 1.00 97.94 320 VAL A CA 1
ATOM 2520 C C . VAL A 1 320 ? -13.814 13.383 26.452 1.00 97.94 320 VAL A C 1
ATOM 2522 O O . VAL A 1 320 ? -14.222 14.096 27.364 1.00 97.94 320 VAL A O 1
ATOM 2525 N N . LEU A 1 321 ? -13.746 12.061 26.563 1.00 97.81 321 LEU A N 1
ATOM 2526 C CA . LEU A 1 321 ? -14.134 11.318 27.757 1.00 97.81 321 LEU A CA 1
ATOM 2527 C C . LEU A 1 321 ? -12.896 10.780 28.469 1.00 97.81 321 LEU A C 1
ATOM 2529 O O . LEU A 1 321 ? -12.140 9.990 27.900 1.00 97.81 321 LEU A O 1
ATOM 2533 N N . LEU A 1 322 ? -12.692 11.179 29.722 1.00 96.88 322 LEU A N 1
ATOM 2534 C CA . LEU A 1 322 ? -11.702 10.564 30.601 1.00 96.88 322 LEU A CA 1
ATOM 2535 C C . LEU A 1 322 ? -12.329 9.348 31.285 1.00 96.88 322 LEU A C 1
ATOM 2537 O O . LEU A 1 322 ? -13.372 9.468 31.917 1.00 96.88 322 LEU A O 1
ATOM 2541 N N . ARG A 1 323 ? -11.665 8.192 31.215 1.00 96.12 323 ARG A N 1
ATOM 2542 C CA . ARG A 1 323 ? -12.027 6.983 31.964 1.00 96.12 323 ARG A CA 1
ATOM 2543 C C . ARG A 1 323 ? -10.988 6.721 33.059 1.00 96.12 323 ARG A C 1
ATOM 2545 O O . ARG A 1 323 ? -9.952 6.102 32.779 1.00 96.12 323 ARG A O 1
ATOM 2552 N N . PRO A 1 324 ? -11.228 7.159 34.310 1.00 92.69 324 PRO A N 1
ATOM 2553 C CA . PRO A 1 324 ? -10.213 7.126 35.365 1.00 92.69 324 PRO A CA 1
ATOM 2554 C C . PRO A 1 324 ? -9.681 5.723 35.665 1.00 92.69 324 PRO A C 1
ATOM 2556 O O . PRO A 1 324 ? -8.475 5.544 35.833 1.00 92.69 324 PRO A O 1
ATOM 2559 N N . SER A 1 325 ? -10.557 4.712 35.649 1.00 91.88 325 SER A N 1
ATOM 2560 C CA . SER A 1 325 ? -10.208 3.318 35.964 1.00 91.88 325 SER A CA 1
ATOM 2561 C C . SER A 1 325 ? -9.157 2.718 35.028 1.00 91.88 325 SER A C 1
ATOM 2563 O O . SER A 1 325 ? -8.412 1.829 35.432 1.00 91.88 325 SER A O 1
ATOM 2565 N N . ARG A 1 326 ? -9.067 3.213 33.788 1.00 89.88 326 ARG A N 1
ATOM 2566 C CA . ARG A 1 326 ? -8.088 2.763 32.786 1.00 89.88 326 ARG A CA 1
ATOM 2567 C C . ARG A 1 326 ? -7.038 3.814 32.438 1.00 89.88 326 ARG A C 1
ATOM 2569 O O . ARG A 1 326 ? -6.158 3.525 31.634 1.00 89.88 326 ARG A O 1
ATOM 2576 N N . ARG A 1 327 ? -7.117 5.007 33.042 1.00 92.00 327 ARG A N 1
ATOM 2577 C CA . ARG A 1 327 ? -6.268 6.167 32.719 1.00 92.00 327 ARG A CA 1
ATOM 2578 C C . ARG A 1 327 ? -6.222 6.448 31.211 1.00 92.00 327 ARG A C 1
ATOM 2580 O O . ARG A 1 327 ? -5.167 6.763 30.667 1.00 92.00 327 ARG A O 1
ATOM 2587 N N . GLU A 1 328 ? -7.365 6.304 30.543 1.00 94.75 328 GLU A N 1
ATOM 2588 C CA . GLU A 1 328 ? -7.502 6.553 29.107 1.00 94.75 328 GLU A CA 1
ATOM 2589 C C . GLU A 1 328 ? -8.391 7.771 28.854 1.00 94.75 328 GLU A C 1
ATOM 2591 O O . GLU A 1 328 ? -9.380 7.982 29.555 1.00 94.75 328 GLU A O 1
ATOM 2596 N N . VAL A 1 329 ? -8.042 8.556 27.838 1.00 97.19 329 VAL A N 1
ATOM 2597 C CA . VAL A 1 329 ? -8.883 9.616 27.280 1.00 97.19 329 VAL A CA 1
ATOM 2598 C C . VAL A 1 329 ? -9.291 9.193 25.883 1.00 97.19 329 VAL A C 1
ATOM 2600 O O . VAL A 1 329 ? -8.435 8.796 25.081 1.00 97.19 329 VAL A O 1
ATOM 2603 N N . ARG A 1 330 ? -10.590 9.274 25.600 1.00 96.94 330 ARG A N 1
ATOM 2604 C CA . ARG A 1 330 ? -11.174 8.757 24.369 1.00 96.94 330 ARG A CA 1
ATOM 2605 C C . ARG A 1 330 ? -12.232 9.663 23.756 1.00 96.94 330 ARG A C 1
ATOM 2607 O O . ARG A 1 330 ? -12.749 10.557 24.420 1.00 96.94 330 ARG A O 1
ATOM 2614 N N . LEU A 1 331 ? -12.569 9.402 22.500 1.00 97.31 331 LEU A N 1
ATOM 2615 C CA . LEU A 1 331 ? -13.792 9.924 21.887 1.00 97.31 331 LEU A CA 1
ATOM 2616 C C . LEU A 1 331 ? -15.003 9.038 22.243 1.00 97.31 331 LEU A C 1
ATOM 2618 O O . LEU A 1 331 ? -14.815 7.823 22.399 1.00 97.31 331 LEU A O 1
ATOM 2622 N N . PRO A 1 332 ? -16.214 9.619 22.356 1.00 96.88 332 PRO A N 1
ATOM 2623 C CA . PRO A 1 332 ? -17.430 8.864 22.628 1.00 96.88 332 PRO A CA 1
ATOM 2624 C C . PRO A 1 332 ? -17.824 7.968 21.450 1.00 96.88 332 PRO A C 1
ATOM 2626 O O . PRO A 1 332 ? -17.839 8.421 20.297 1.00 96.88 332 PRO A O 1
ATOM 2629 N N . LYS A 1 333 ? -18.104 6.694 21.741 1.00 95.69 333 LYS A N 1
ATOM 2630 C CA . LYS A 1 333 ? -18.490 5.668 20.760 1.00 95.69 333 LYS A CA 1
ATOM 2631 C C . LYS A 1 333 ? -18.871 4.330 21.403 1.00 95.69 333 LYS A C 1
ATOM 2633 O O . LYS A 1 333 ? -18.075 3.770 22.162 1.00 95.69 333 LYS A O 1
ATOM 2638 N N . GLY A 1 334 ? -19.871 3.657 20.844 1.00 94.81 334 GLY A N 1
ATOM 2639 C CA . GLY A 1 334 ? -20.170 2.259 21.175 1.00 94.81 334 GLY A CA 1
ATOM 2640 C C . GLY A 1 334 ? -20.739 1.460 20.012 1.00 94.81 334 GLY A C 1
ATOM 2641 O O . GLY A 1 334 ? -20.388 1.730 18.861 1.00 94.81 334 GLY A O 1
ATOM 2642 N N . HIS A 1 335 ? -21.466 0.384 20.307 1.00 95.69 335 HIS A N 1
ATOM 2643 C CA . HIS A 1 335 ? -21.844 -0.614 19.302 1.00 95.69 335 HIS A CA 1
ATOM 2644 C C . HIS A 1 335 ? -22.997 -0.108 18.434 1.00 95.69 335 HIS A C 1
ATOM 2646 O O . HIS A 1 335 ? -23.865 0.621 18.896 1.00 95.69 335 HIS A O 1
ATOM 2652 N N . ILE A 1 336 ? -22.990 -0.502 17.159 1.00 96.38 336 ILE A N 1
ATOM 2653 C CA . ILE A 1 336 ? -24.170 -0.359 16.300 1.00 96.38 336 ILE A CA 1
ATOM 2654 C C . ILE A 1 336 ? -24.997 -1.629 16.471 1.00 96.38 336 ILE A C 1
ATOM 2656 O O . ILE A 1 336 ? -24.523 -2.712 16.103 1.00 96.38 336 ILE A O 1
ATOM 2660 N N . GLU A 1 337 ? -26.205 -1.489 17.003 1.00 94.81 337 GLU A N 1
ATOM 2661 C CA . GLU A 1 337 ? -27.116 -2.612 17.202 1.00 94.81 337 GLU A CA 1
ATOM 2662 C C . GLU A 1 337 ? -27.662 -3.151 15.862 1.00 94.81 337 GLU A C 1
ATOM 2664 O O . GLU A 1 337 ? -27.660 -2.448 14.841 1.00 94.81 337 GLU A O 1
ATOM 2669 N N . PRO A 1 338 ? -28.118 -4.417 15.795 1.00 93.25 338 PRO A N 1
ATOM 2670 C CA . PRO A 1 338 ? -28.698 -4.974 14.576 1.00 93.25 338 PRO A CA 1
ATOM 2671 C C . PRO A 1 338 ? -29.875 -4.136 14.050 1.00 93.25 338 PRO A C 1
ATOM 2673 O O . PRO A 1 338 ? -30.883 -3.968 14.728 1.00 93.25 338 PRO A O 1
ATOM 2676 N N . GLY A 1 339 ? -29.754 -3.633 12.817 1.00 93.81 339 GLY A N 1
ATOM 2677 C CA . GLY A 1 339 ? -30.765 -2.776 12.180 1.00 93.81 339 GLY A CA 1
ATOM 2678 C C . GLY A 1 339 ? -30.679 -1.289 12.547 1.00 93.81 339 GLY A C 1
ATOM 2679 O O . GLY A 1 339 ? -31.444 -0.498 12.004 1.00 93.81 339 GLY A O 1
ATOM 2680 N N . GLU A 1 340 ? -29.750 -0.894 13.419 1.00 96.31 340 GLU A N 1
ATOM 2681 C CA . GLU A 1 340 ? -29.548 0.502 13.806 1.00 96.31 340 GLU A CA 1
ATOM 2682 C C . GLU A 1 340 ? -28.721 1.259 12.751 1.00 96.31 340 GLU A C 1
ATOM 2684 O O . GLU A 1 340 ? -27.661 0.805 12.299 1.00 96.31 340 GLU A O 1
ATOM 2689 N N . GLU A 1 341 ? -29.199 2.441 12.357 1.00 96.50 341 GLU A N 1
ATOM 2690 C CA . GLU A 1 341 ? -28.452 3.327 11.465 1.00 96.50 341 GLU A CA 1
ATOM 2691 C C . GLU A 1 341 ? -27.215 3.903 12.177 1.00 96.50 341 GLU A C 1
ATOM 2693 O O . GLU A 1 341 ? -27.307 4.295 13.343 1.00 96.50 341 GLU A O 1
ATOM 2698 N N . PRO A 1 342 ? -26.051 4.036 11.506 1.00 96.75 342 PRO A N 1
ATOM 2699 C CA . PRO A 1 342 ? -24.814 4.451 12.170 1.00 96.75 342 PRO A CA 1
ATOM 2700 C C . PRO A 1 342 ? -24.901 5.797 12.892 1.00 96.75 342 PRO A C 1
ATOM 2702 O O . PRO A 1 342 ? -24.323 5.953 13.964 1.00 96.75 342 PRO A O 1
ATOM 2705 N N . TRP A 1 343 ? -25.623 6.768 12.325 1.00 97.12 343 TRP A N 1
ATOM 2706 C CA . TRP A 1 343 ? -25.836 8.062 12.978 1.00 97.12 343 TRP A CA 1
ATOM 2707 C C . TRP A 1 343 ? -26.687 7.932 14.248 1.00 97.12 343 TRP A C 1
ATOM 2709 O O . TRP A 1 343 ? -26.379 8.557 15.261 1.00 97.12 343 TRP A O 1
ATOM 2719 N N . VAL A 1 344 ? -27.723 7.088 14.218 1.00 97.06 344 VAL A N 1
ATOM 2720 C CA . VAL A 1 344 ? -28.595 6.838 15.376 1.00 97.06 344 VAL A CA 1
ATOM 2721 C C . VAL A 1 344 ? -27.785 6.224 16.516 1.00 97.06 344 VAL A C 1
ATOM 2723 O O . VAL A 1 344 ? -27.833 6.744 17.630 1.00 97.06 344 VAL A O 1
ATOM 2726 N N . ALA A 1 345 ? -26.962 5.220 16.202 1.00 97.50 345 ALA A N 1
ATOM 2727 C CA . ALA A 1 345 ? -26.041 4.605 17.152 1.00 97.50 345 ALA A CA 1
ATOM 2728 C C . ALA A 1 345 ? -25.047 5.624 17.727 1.00 97.50 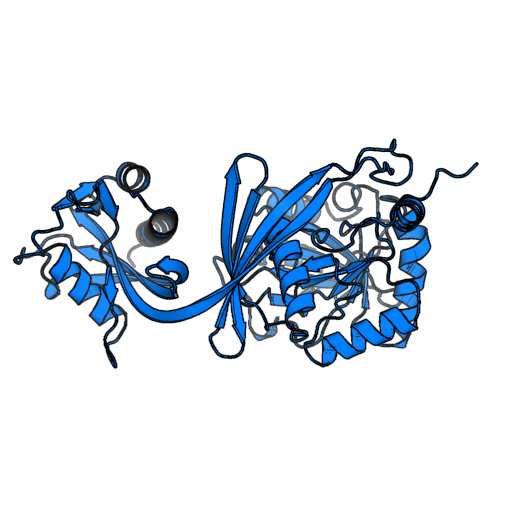345 ALA A C 1
ATOM 2730 O O . ALA A 1 345 ? -24.907 5.730 18.939 1.00 97.50 345 ALA A O 1
ATOM 2731 N N . ALA A 1 346 ? -24.389 6.427 16.877 1.00 97.75 346 ALA A N 1
ATOM 2732 C CA . ALA A 1 346 ? -23.449 7.450 17.341 1.00 97.75 346 ALA A CA 1
ATOM 2733 C C . ALA A 1 346 ? -24.116 8.421 18.321 1.00 97.75 346 ALA A C 1
ATOM 2735 O O . ALA A 1 346 ? -23.563 8.703 19.378 1.00 97.75 346 ALA A O 1
ATOM 2736 N N . ARG A 1 347 ? -25.310 8.914 17.986 1.00 97.31 347 ARG A N 1
ATOM 2737 C CA . ARG A 1 347 ? -26.059 9.862 18.815 1.00 97.31 347 ARG A CA 1
ATOM 2738 C C . ARG A 1 347 ? -26.467 9.259 20.161 1.00 97.31 347 ARG A C 1
ATOM 2740 O O . ARG A 1 347 ? -26.296 9.917 21.183 1.00 97.31 347 ARG A O 1
ATOM 2747 N N . ARG A 1 348 ? -26.959 8.014 20.165 1.00 97.12 348 ARG A N 1
ATOM 2748 C CA . ARG A 1 348 ? -27.300 7.265 21.385 1.00 97.12 348 ARG A CA 1
ATOM 2749 C C . ARG A 1 348 ? -26.074 7.070 22.279 1.00 97.12 348 ARG A C 1
ATOM 2751 O O . ARG A 1 348 ? -26.114 7.432 23.445 1.00 97.12 348 ARG A O 1
ATOM 2758 N N . GLU A 1 349 ? -24.973 6.591 21.714 1.00 97.31 349 GLU A N 1
ATOM 2759 C CA . GLU A 1 349 ? -23.734 6.313 22.451 1.00 97.31 349 GLU A CA 1
ATOM 2760 C C . GLU A 1 349 ? -23.092 7.586 23.018 1.00 97.31 349 GLU A C 1
ATOM 2762 O O . GLU A 1 349 ? -22.618 7.599 24.149 1.00 97.31 349 GLU A O 1
ATOM 2767 N N . ILE A 1 350 ? -23.112 8.701 22.277 1.00 97.06 350 ILE A N 1
ATOM 2768 C CA . ILE A 1 350 ? -22.657 9.993 22.814 1.00 97.06 350 ILE A CA 1
ATOM 2769 C C . ILE A 1 350 ? -23.546 10.418 23.986 1.00 97.06 350 ILE A C 1
ATOM 2771 O O . ILE A 1 350 ? -23.033 10.913 24.987 1.00 97.06 350 ILE A O 1
ATOM 2775 N N . ALA A 1 351 ? -24.863 10.240 23.874 1.00 96.25 351 ALA A N 1
ATOM 2776 C CA . ALA A 1 351 ? -25.791 10.607 24.932 1.00 96.25 351 ALA A CA 1
ATOM 2777 C C . ALA A 1 351 ? -25.564 9.773 26.204 1.00 96.25 351 ALA A C 1
ATOM 2779 O O . ALA A 1 351 ? -25.444 10.339 27.290 1.00 96.25 351 ALA A O 1
ATOM 2780 N N . GLU A 1 352 ? -25.421 8.457 26.052 1.00 95.88 352 GLU A N 1
ATOM 2781 C CA . GLU A 1 352 ? -25.153 7.509 27.137 1.00 95.88 352 GLU A CA 1
ATOM 2782 C C . GLU A 1 352 ? -23.783 7.761 27.786 1.00 95.88 352 GLU A C 1
ATOM 2784 O O . GLU A 1 352 ? -23.699 7.921 29.002 1.00 95.88 352 GLU A O 1
ATOM 2789 N N . GLU A 1 353 ? -22.703 7.869 27.008 1.00 96.19 353 GLU A N 1
ATOM 2790 C CA . GLU A 1 353 ? -21.351 7.996 27.565 1.00 96.19 353 GLU A CA 1
ATOM 2791 C C . GLU A 1 353 ? -21.038 9.409 28.092 1.00 96.19 353 GLU A C 1
ATOM 2793 O O . GLU A 1 353 ? -20.285 9.555 29.057 1.00 96.19 353 GLU A O 1
ATOM 2798 N N . ALA A 1 354 ? -21.574 10.463 27.463 1.00 94.62 354 ALA A N 1
ATOM 2799 C CA . ALA A 1 354 ? -21.231 11.852 27.784 1.00 94.62 354 ALA A CA 1
ATOM 2800 C C . ALA A 1 354 ? -22.305 12.618 28.565 1.00 94.62 354 ALA A C 1
ATOM 2802 O O . ALA A 1 354 ? -22.025 13.720 29.042 1.00 94.62 354 ALA A O 1
ATOM 2803 N N . GLY A 1 355 ? -23.521 12.080 28.677 1.00 94.81 355 GLY A N 1
ATOM 2804 C CA . GLY A 1 355 ? -24.630 12.765 29.336 1.00 94.81 355 GLY A CA 1
ATOM 2805 C C . GLY A 1 355 ? -25.139 13.984 28.563 1.00 94.81 355 GLY A C 1
ATOM 2806 O O . GLY A 1 355 ? -25.597 14.955 29.159 1.00 94.81 355 GLY A O 1
ATOM 2807 N N . LEU A 1 356 ? -25.032 13.975 27.235 1.00 94.31 356 LEU A N 1
ATOM 2808 C CA . LEU A 1 356 ? -25.560 15.032 26.372 1.00 94.31 356 LEU A CA 1
ATOM 2809 C C . LEU A 1 356 ? -26.932 14.613 25.827 1.00 94.31 356 LEU A C 1
ATOM 2811 O O . LEU A 1 356 ? -27.081 13.493 25.347 1.00 94.31 356 LEU A O 1
ATOM 2815 N N . SER A 1 357 ? -27.933 15.493 25.859 1.00 93.00 357 SER A N 1
ATOM 2816 C CA . SER A 1 357 ? -29.240 15.190 25.262 1.00 93.00 357 SER A CA 1
ATOM 2817 C C . SER A 1 357 ? -29.108 14.900 23.756 1.00 93.00 357 SER A C 1
ATOM 2819 O O . SER A 1 357 ? -28.515 15.710 23.034 1.00 93.00 357 SER A O 1
ATOM 2821 N N . PRO A 1 358 ? -29.658 13.778 23.253 1.00 92.69 358 PRO A N 1
ATOM 2822 C CA . PRO A 1 358 ? -29.545 13.408 21.845 1.00 92.69 358 PRO A CA 1
ATOM 2823 C C . PRO A 1 358 ? -30.296 14.371 20.915 1.00 92.69 358 PRO A C 1
ATOM 2825 O O . PRO A 1 358 ? -29.881 14.543 19.773 1.00 92.69 358 PRO A O 1
ATOM 2828 N N . GLU A 1 359 ? -31.365 15.021 21.384 1.00 92.62 359 GLU A N 1
ATOM 2829 C CA . GLU A 1 359 ? -32.162 15.955 20.569 1.00 92.62 359 GLU A CA 1
ATOM 2830 C C . GLU A 1 359 ? -31.409 17.255 20.251 1.00 92.62 359 GLU A C 1
ATOM 2832 O O . GLU A 1 359 ? -31.689 17.916 19.255 1.00 92.62 359 GLU A O 1
ATOM 2837 N N . ASP A 1 360 ? -30.399 17.587 21.057 1.00 93.69 360 ASP A N 1
ATOM 2838 C CA . ASP A 1 360 ? -29.579 18.787 20.879 1.00 93.69 360 ASP A CA 1
ATOM 2839 C C . ASP A 1 360 ? -28.351 18.524 19.973 1.00 93.69 360 ASP A C 1
ATOM 2841 O O . ASP A 1 360 ? -27.547 19.424 19.710 1.00 93.69 360 ASP A O 1
ATOM 2845 N N . MET A 1 361 ? -28.177 17.289 19.480 1.00 95.12 361 MET A N 1
ATOM 2846 C CA . MET A 1 361 ? -27.043 16.883 18.643 1.00 95.12 361 MET A CA 1
ATOM 2847 C C . MET A 1 361 ? -27.369 16.927 17.154 1.00 95.12 361 MET A C 1
ATOM 2849 O O . MET A 1 361 ? -28.242 16.207 16.669 1.00 95.12 361 MET A O 1
ATOM 2853 N N . HIS A 1 362 ? -26.563 17.675 16.402 1.00 94.19 362 HIS A N 1
ATOM 2854 C CA . HIS A 1 362 ? -26.738 17.825 14.959 1.00 94.19 362 HIS A CA 1
ATOM 2855 C C . HIS A 1 362 ? -25.499 17.320 14.204 1.00 94.19 362 HIS A C 1
ATOM 2857 O O . HIS A 1 362 ? -24.382 17.743 14.520 1.00 94.19 362 HIS A O 1
ATOM 2863 N N . PRO A 1 363 ? -25.643 16.418 13.214 1.00 96.06 363 PRO A N 1
ATOM 2864 C CA . PRO A 1 363 ? -24.511 15.954 12.426 1.00 96.06 363 PRO A CA 1
ATOM 2865 C C . PRO A 1 363 ? -24.095 17.048 11.437 1.00 96.06 363 PRO A C 1
ATOM 2867 O O . PRO A 1 363 ? -24.882 17.469 10.595 1.00 96.06 363 PRO A O 1
ATOM 2870 N N . LEU A 1 364 ? -22.842 17.490 11.518 1.00 95.88 364 LEU A N 1
ATOM 2871 C CA . LEU A 1 364 ? -22.254 18.447 10.577 1.00 95.88 364 LEU A CA 1
ATOM 2872 C C . LEU A 1 364 ? -21.619 17.755 9.370 1.00 95.88 364 LEU A C 1
ATOM 2874 O O . LEU A 1 364 ? -21.629 18.290 8.267 1.00 95.88 364 LEU A O 1
ATOM 2878 N N . ALA A 1 365 ? -21.020 16.580 9.576 1.00 95.19 365 ALA A N 1
ATOM 2879 C CA . ALA A 1 365 ? -20.408 15.811 8.498 1.00 95.19 365 ALA A CA 1
ATOM 2880 C C . ALA A 1 365 ? -20.284 14.326 8.854 1.00 95.19 365 ALA A C 1
ATOM 2882 O O . ALA A 1 365 ? -19.962 13.968 9.989 1.00 95.19 365 ALA A O 1
ATOM 2883 N N . ASP A 1 366 ? -20.438 13.463 7.850 1.00 95.19 366 ASP A N 1
ATOM 2884 C CA . ASP A 1 366 ? -20.023 12.065 7.928 1.00 95.19 366 ASP A CA 1
ATOM 2885 C C . ASP A 1 366 ? -18.493 11.979 7.765 1.00 95.19 366 ASP A C 1
ATOM 2887 O O . ASP A 1 366 ? -17.933 12.279 6.703 1.00 95.19 366 ASP A O 1
ATOM 2891 N N . LEU A 1 367 ? -17.785 11.582 8.829 1.00 93.31 367 LEU A N 1
ATOM 2892 C CA . LEU A 1 367 ? -16.332 11.398 8.782 1.00 93.31 367 LEU A CA 1
ATOM 2893 C C . LEU A 1 367 ? -15.960 10.031 8.204 1.00 93.31 367 LEU A C 1
ATOM 2895 O O . LEU A 1 367 ? -14.790 9.792 7.937 1.00 93.31 367 LEU A O 1
ATOM 2899 N N . GLY A 1 368 ? -16.910 9.147 7.940 1.00 91.38 368 GLY A N 1
ATOM 2900 C CA . GLY A 1 368 ? -16.748 7.868 7.268 1.00 91.38 368 GLY A CA 1
ATOM 2901 C C . GLY A 1 368 ? -16.348 6.730 8.199 1.00 91.38 368 GLY A C 1
ATOM 2902 O O . GLY A 1 368 ? -16.366 6.839 9.424 1.00 91.38 368 GLY A O 1
ATOM 2903 N N . VAL A 1 369 ? -15.943 5.617 7.583 1.00 90.62 369 VAL A N 1
ATOM 2904 C CA . VAL A 1 369 ? -15.671 4.348 8.270 1.00 90.62 369 VAL A CA 1
ATOM 2905 C C . VAL A 1 369 ? -14.187 3.990 8.207 1.00 90.62 369 VAL A C 1
ATOM 2907 O O . VAL A 1 369 ? -13.562 4.091 7.146 1.00 90.62 369 VAL A O 1
ATOM 2910 N N . LYS A 1 370 ? -13.614 3.517 9.320 1.00 85.81 370 LYS A N 1
ATOM 2911 C CA . LYS A 1 370 ? -12.292 2.869 9.338 1.00 85.81 370 LYS A CA 1
ATOM 2912 C C . LYS A 1 370 ? -12.336 1.532 10.070 1.00 85.81 370 LYS A C 1
ATOM 2914 O O . LYS A 1 370 ? -12.909 1.446 11.154 1.00 85.81 370 LYS A O 1
ATOM 2919 N N . PRO A 1 371 ? -11.694 0.491 9.522 1.00 85.69 371 PRO A N 1
ATOM 2920 C CA . PRO A 1 371 ? -11.477 -0.729 10.271 1.00 85.69 371 PRO A CA 1
ATOM 2921 C C . PRO A 1 371 ? -10.347 -0.564 11.297 1.00 85.69 371 PRO A C 1
ATOM 2923 O O . PRO A 1 371 ? -9.320 0.059 11.014 1.00 85.69 371 PRO A O 1
ATOM 2926 N N . VAL A 1 372 ? -10.517 -1.179 12.465 1.00 84.31 372 VAL A N 1
ATOM 2927 C CA . VAL A 1 372 ? -9.527 -1.244 13.543 1.00 84.31 372 VAL A CA 1
ATOM 2928 C C . VAL A 1 372 ? -9.399 -2.692 14.007 1.00 84.31 372 VAL A C 1
ATOM 2930 O O . VAL A 1 372 ? -10.395 -3.348 14.316 1.00 84.31 372 VAL A O 1
ATOM 2933 N N . GLY A 1 373 ? -8.160 -3.185 14.058 1.00 84.44 373 GLY A N 1
ATOM 2934 C CA . GLY A 1 373 ? -7.833 -4.528 14.525 1.00 84.44 373 GLY A CA 1
ATOM 2935 C C . GLY A 1 373 ? -6.985 -4.513 15.792 1.00 84.44 373 GLY A C 1
ATOM 2936 O O . GLY A 1 373 ? -6.020 -3.753 15.873 1.00 84.44 373 GLY A O 1
ATOM 2937 N N . PHE A 1 374 ? -7.289 -5.381 16.754 1.00 86.81 374 PHE A N 1
ATOM 2938 C CA . PHE A 1 374 ? -6.437 -5.635 17.921 1.00 86.81 374 PHE A CA 1
ATOM 2939 C C . PHE A 1 374 ? -6.702 -7.025 18.504 1.00 86.81 374 PHE A C 1
ATOM 2941 O O . PHE A 1 374 ? -7.773 -7.591 18.311 1.00 86.81 374 PHE A O 1
ATOM 2948 N N . LEU A 1 375 ? -5.719 -7.592 19.204 1.00 86.06 375 LEU A N 1
ATOM 2949 C CA . LEU A 1 375 ? -5.920 -8.839 19.944 1.00 86.06 375 LEU A CA 1
ATOM 2950 C C . LEU A 1 375 ? -6.532 -8.545 21.312 1.00 86.06 375 LEU A C 1
ATOM 2952 O O . LEU A 1 375 ? -6.068 -7.647 22.016 1.00 86.06 375 LEU A O 1
ATOM 2956 N N . TYR A 1 376 ? -7.558 -9.307 21.678 1.00 86.88 376 TYR A N 1
ATOM 2957 C CA . TYR A 1 376 ? -8.232 -9.223 22.968 1.00 86.88 376 TYR A CA 1
ATOM 2958 C C . TYR A 1 376 ? -8.816 -10.591 23.330 1.00 86.88 376 TYR A C 1
ATOM 2960 O O . TYR A 1 376 ? -9.459 -11.220 22.491 1.00 86.88 376 TYR A O 1
ATOM 2968 N N . GLU A 1 377 ? -8.556 -11.063 24.555 1.00 88.69 377 GLU A N 1
ATOM 2969 C CA . GLU A 1 377 ? -9.034 -12.367 25.061 1.00 88.69 377 GLU A CA 1
ATOM 2970 C C . GLU A 1 377 ? -8.793 -13.536 24.083 1.00 88.69 377 GLU A C 1
ATOM 2972 O O . GLU A 1 377 ? -9.668 -14.358 23.825 1.00 88.69 377 GLU A O 1
ATOM 2977 N N . GLY A 1 378 ? -7.602 -13.586 23.476 1.00 86.81 378 GLY A N 1
ATOM 2978 C CA . GLY A 1 378 ? -7.220 -14.657 22.547 1.00 86.81 378 GLY A CA 1
ATOM 2979 C C . GLY A 1 378 ? -7.838 -14.573 21.144 1.00 86.81 378 GLY A C 1
ATOM 2980 O O . GLY A 1 378 ? -7.474 -15.380 20.290 1.00 86.81 378 GLY A O 1
ATOM 2981 N N . ALA A 1 379 ? -8.702 -13.591 20.870 1.00 90.38 379 ALA A N 1
ATOM 2982 C CA . ALA A 1 379 ? -9.306 -13.346 19.562 1.00 90.38 379 ALA A CA 1
ATOM 2983 C C . ALA A 1 379 ? -8.725 -12.094 18.885 1.00 90.38 379 ALA A C 1
ATOM 2985 O O . ALA A 1 379 ? -8.336 -11.133 19.554 1.00 90.38 379 ALA A O 1
ATOM 2986 N N . LEU A 1 380 ? -8.720 -12.063 17.548 1.00 90.19 380 LEU A N 1
ATOM 2987 C CA . LEU A 1 380 ? -8.542 -10.816 16.806 1.00 90.19 380 LEU A CA 1
ATOM 2988 C C . LEU A 1 380 ? -9.892 -10.109 16.717 1.00 90.19 380 LEU A C 1
ATOM 2990 O O . LEU A 1 380 ? -10.776 -10.503 15.956 1.00 90.19 380 LEU A O 1
ATOM 2994 N N . VAL A 1 381 ? -10.038 -9.036 17.483 1.00 90.31 381 VAL A N 1
ATOM 2995 C CA . VAL A 1 381 ? -11.164 -8.122 17.341 1.00 90.31 381 VAL A CA 1
ATOM 2996 C C . VAL A 1 381 ? -10.940 -7.288 16.089 1.00 90.31 381 VAL A C 1
ATOM 2998 O O . VAL A 1 381 ? -9.930 -6.592 15.974 1.00 90.31 381 VAL A O 1
ATOM 3001 N N . TRP A 1 382 ? -11.884 -7.357 15.155 1.00 88.50 382 TRP A N 1
ATOM 3002 C CA . TRP A 1 382 ? -11.902 -6.574 13.928 1.00 88.50 382 TRP A CA 1
ATOM 3003 C C . TRP A 1 382 ? -13.188 -5.766 13.844 1.00 88.50 382 TRP A C 1
ATOM 3005 O O . TRP A 1 382 ? -14.244 -6.292 13.488 1.00 88.50 382 TRP A O 1
ATOM 3015 N N . ARG A 1 383 ? -13.103 -4.476 14.161 1.00 89.38 383 ARG A N 1
ATOM 3016 C CA . ARG A 1 383 ? -14.274 -3.600 14.193 1.00 89.38 383 ARG A CA 1
ATOM 3017 C C . ARG A 1 383 ? -14.232 -2.533 13.118 1.00 89.38 383 ARG A C 1
ATOM 3019 O O . ARG A 1 383 ? -13.158 -2.045 12.781 1.00 89.38 383 ARG A O 1
ATOM 3026 N N . HIS A 1 384 ? -15.398 -2.148 12.616 1.00 90.50 384 HIS A N 1
ATOM 3027 C CA . HIS A 1 384 ? -15.549 -0.966 11.768 1.00 90.50 384 HIS A CA 1
ATOM 3028 C C . HIS A 1 384 ? -16.088 0.179 12.615 1.00 90.50 384 HIS A C 1
ATOM 3030 O O . HIS A 1 384 ? -17.180 0.064 13.164 1.00 90.50 384 HIS A O 1
ATOM 3036 N N . GLU A 1 385 ? -15.318 1.255 12.724 1.00 93.19 385 GLU A N 1
ATOM 3037 C CA . GLU A 1 385 ? -15.716 2.470 13.429 1.00 93.19 385 GLU A CA 1
ATOM 3038 C C . GLU A 1 385 ? -16.215 3.500 12.419 1.00 93.19 385 GLU A C 1
ATOM 3040 O O . GLU A 1 385 ? -15.474 3.859 11.500 1.00 93.19 385 GLU A O 1
ATOM 3045 N N . HIS A 1 386 ? -17.449 3.967 12.592 1.00 95.88 386 HIS A N 1
ATOM 3046 C CA . HIS A 1 386 ? -18.051 5.064 11.836 1.00 95.88 386 HIS A CA 1
ATOM 3047 C C . HIS A 1 386 ? -18.089 6.307 12.720 1.00 95.88 386 HIS A C 1
ATOM 3049 O O . HIS A 1 386 ? -18.653 6.268 13.808 1.00 95.88 386 HIS A O 1
ATOM 3055 N N . TYR A 1 387 ? -17.463 7.397 12.287 1.00 97.38 387 TYR A N 1
ATOM 3056 C CA . TYR A 1 387 ? -17.457 8.642 13.052 1.00 97.38 387 TYR A CA 1
ATOM 3057 C C . TYR A 1 387 ? -18.209 9.756 12.337 1.00 97.38 387 TYR A C 1
ATOM 3059 O O . TYR A 1 387 ? -18.158 9.867 11.114 1.00 97.38 387 TYR A O 1
ATOM 3067 N N . PHE A 1 388 ? -18.824 10.626 13.129 1.00 97.88 388 PHE A N 1
ATOM 3068 C CA . PHE A 1 388 ? -19.483 11.844 12.671 1.00 97.88 388 PHE A CA 1
ATOM 3069 C C . PHE A 1 388 ? -18.833 13.071 13.313 1.00 97.88 388 PHE A C 1
ATOM 3071 O O . PHE A 1 388 ? -18.336 13.015 14.438 1.00 97.88 388 PHE A O 1
ATOM 3078 N N . LEU A 1 389 ? -18.818 14.190 12.594 1.00 98.06 389 LEU A N 1
ATOM 3079 C CA . LEU A 1 389 ? -18.601 15.504 13.188 1.00 98.06 389 LEU A CA 1
ATOM 3080 C C . LEU A 1 389 ? -19.960 15.993 13.678 1.00 98.06 389 LEU A C 1
ATOM 3082 O O . LEU A 1 389 ? -20.904 16.038 12.893 1.00 98.06 389 LEU A O 1
ATOM 3086 N N . VAL A 1 390 ? -20.054 16.335 14.957 1.00 97.75 390 VAL A N 1
ATOM 3087 C CA . VAL A 1 390 ? -21.325 16.635 15.624 1.00 97.75 390 VAL A CA 1
ATOM 3088 C C . VAL A 1 390 ? -21.253 18.015 16.256 1.00 97.75 390 VAL A C 1
ATOM 3090 O O . VAL A 1 390 ? -20.242 18.360 16.862 1.00 97.75 390 VAL A O 1
ATOM 3093 N N . GLN A 1 391 ? -22.317 18.799 16.136 1.00 96.00 391 GLN A N 1
ATOM 3094 C CA . GLN A 1 391 ? -22.475 20.068 16.835 1.00 96.00 391 GLN A CA 1
ATOM 3095 C C . GLN A 1 391 ? -23.362 19.893 18.067 1.00 96.00 391 GLN A C 1
ATOM 3097 O O . GLN A 1 391 ? -24.408 19.248 17.988 1.00 96.00 391 GLN A O 1
ATOM 3102 N N . TRP A 1 392 ? -22.952 20.510 19.177 1.00 94.81 392 TRP A N 1
ATOM 3103 C CA . TRP A 1 392 ? -23.747 20.645 20.399 1.00 94.81 392 TRP A CA 1
ATOM 3104 C C . TRP A 1 392 ? -23.453 22.009 21.054 1.00 94.81 392 TRP A C 1
ATOM 3106 O O . TRP A 1 392 ? -22.493 22.149 21.796 1.00 94.81 392 TRP A O 1
ATOM 3116 N N . GLN A 1 393 ? -24.195 23.068 20.721 1.00 81.75 393 GLN A N 1
ATOM 3117 C CA . GLN A 1 393 ? -23.874 24.439 21.180 1.00 81.75 393 GLN A CA 1
ATOM 3118 C C . GLN A 1 393 ? -24.411 24.739 22.582 1.00 81.75 393 GLN A C 1
ATOM 3120 O O . GLN A 1 393 ? -23.719 25.306 23.422 1.00 81.75 393 GLN A O 1
ATOM 3125 N N . SER A 1 394 ? -25.658 24.363 22.815 1.00 78.62 394 SER A N 1
ATOM 3126 C CA . SER A 1 394 ? -26.380 24.505 24.068 1.00 78.62 394 SER A CA 1
ATOM 3127 C C . SER A 1 394 ? -27.443 23.416 24.089 1.00 78.62 394 SER A C 1
ATOM 3129 O O . SER A 1 394 ? -27.985 23.059 23.045 1.00 78.62 394 SER A O 1
ATOM 3131 N N . GLY A 1 395 ? -27.709 22.852 25.259 1.00 78.25 395 GLY A N 1
ATOM 3132 C CA . GLY A 1 395 ? -28.634 21.738 25.366 1.00 78.25 395 GLY A CA 1
ATOM 3133 C C . GLY A 1 395 ? -28.764 21.230 26.787 1.00 78.25 395 GLY A C 1
ATOM 3134 O O . GLY A 1 395 ? -28.036 21.653 27.692 1.00 78.25 395 GLY A O 1
ATOM 3135 N N . SER A 1 396 ? -29.696 20.306 26.971 1.00 85.31 396 SER A N 1
ATOM 3136 C CA . SER A 1 396 ? -29.885 19.652 28.261 1.00 85.31 396 SER A CA 1
ATOM 3137 C C . SER A 1 396 ? -28.800 18.604 28.484 1.00 85.31 396 SER A C 1
ATOM 3139 O O . SER A 1 396 ? -28.407 17.878 27.567 1.00 85.31 396 SER A O 1
ATOM 3141 N N . LEU A 1 397 ? -28.328 18.510 29.723 1.00 89.19 397 LEU A N 1
ATOM 3142 C CA . LEU A 1 397 ? -27.535 17.371 30.165 1.00 89.19 397 LEU A CA 1
ATOM 3143 C C . LEU A 1 397 ? -28.477 16.288 30.688 1.00 89.19 397 LEU A C 1
ATOM 3145 O O . LEU A 1 397 ? -29.459 16.582 31.371 1.00 89.19 397 LEU A O 1
ATOM 3149 N N . ILE A 1 398 ? -28.155 15.040 30.382 1.00 89.94 398 ILE A N 1
ATOM 3150 C CA . ILE A 1 398 ? -28.817 13.850 30.914 1.00 89.94 398 ILE A CA 1
ATOM 3151 C C . ILE A 1 398 ? -27.810 13.050 31.753 1.00 89.94 398 ILE A C 1
ATOM 3153 O O . ILE A 1 398 ? -26.603 13.270 31.630 1.00 89.94 398 ILE A O 1
ATOM 3157 N N . PRO A 1 399 ? -28.253 12.128 32.624 1.00 90.56 399 PRO A N 1
ATOM 3158 C CA . PRO A 1 399 ? -27.331 11.235 33.316 1.00 90.56 399 PRO A CA 1
ATOM 3159 C C . PRO A 1 399 ? -26.505 10.419 32.312 1.00 90.56 399 PRO A C 1
ATOM 3161 O O . PRO A 1 399 ? -27.066 9.654 31.533 1.00 90.56 399 PRO A O 1
ATOM 3164 N N . GLY A 1 400 ? -25.184 10.600 32.336 1.00 88.88 400 GLY A N 1
ATOM 3165 C CA . GLY A 1 400 ? -24.240 9.796 31.561 1.00 88.88 400 GLY A CA 1
ATOM 3166 C C . GLY A 1 400 ? -23.678 8.620 32.362 1.00 88.88 400 GLY A C 1
ATOM 3167 O O . GLY A 1 400 ? -23.856 8.522 33.581 1.00 88.88 400 GLY A O 1
ATOM 3168 N N . GLU A 1 401 ? -22.954 7.733 31.689 1.00 92.69 401 GLU A N 1
ATOM 3169 C CA . GLU A 1 401 ? -22.263 6.621 32.328 1.00 92.69 401 GLU A CA 1
ATOM 3170 C C . GLU A 1 401 ? -21.207 7.104 33.333 1.00 92.69 401 GLU A C 1
ATOM 3172 O O . GLU A 1 401 ? -20.253 7.809 33.005 1.00 92.69 401 GLU A O 1
ATOM 3177 N N . THR A 1 402 ? -21.304 6.624 34.572 1.00 91.31 402 THR A N 1
ATOM 3178 C CA . THR A 1 402 ? -20.454 7.068 35.692 1.00 91.31 402 THR A CA 1
ATOM 3179 C C . THR A 1 402 ? -18.968 6.740 35.531 1.00 91.31 402 THR A C 1
ATOM 3181 O O . THR A 1 402 ? -18.127 7.288 36.244 1.00 91.31 402 THR A O 1
ATOM 3184 N N . GLN A 1 403 ? -18.619 5.842 34.606 1.00 93.50 403 GLN A N 1
ATOM 3185 C CA . GLN A 1 403 ? -17.229 5.499 34.315 1.00 93.50 403 GLN A CA 1
ATOM 3186 C C . GLN A 1 403 ? -16.496 6.564 33.487 1.00 93.50 403 GLN A C 1
ATOM 3188 O O . GLN A 1 403 ? -15.263 6.511 33.409 1.00 93.50 403 GLN A O 1
ATOM 3193 N N . PHE A 1 404 ? -17.229 7.493 32.868 1.00 95.12 404 PHE A N 1
ATOM 3194 C CA . PHE A 1 404 ? -16.684 8.533 32.009 1.00 95.12 404 PHE A CA 1
ATOM 3195 C C . PHE A 1 404 ? -16.860 9.919 32.626 1.00 95.12 404 PHE A C 1
ATOM 3197 O O . PHE A 1 404 ? -17.884 10.253 33.211 1.00 95.12 404 PHE A O 1
ATOM 3204 N N . LEU A 1 405 ? -15.825 10.741 32.478 1.00 95.50 405 LEU A N 1
ATOM 3205 C CA . LEU A 1 405 ? -15.827 12.149 32.849 1.00 95.50 405 LEU A CA 1
ATOM 3206 C C . LEU A 1 405 ? -15.716 12.990 31.567 1.00 95.50 405 LEU A C 1
ATOM 3208 O O . LEU A 1 405 ? -14.655 12.968 30.930 1.00 95.50 405 LEU A O 1
ATOM 3212 N N . PRO A 1 406 ? -16.784 13.710 31.174 1.00 95.31 406 PRO A N 1
ATOM 3213 C CA . PRO A 1 406 ? -16.778 14.623 30.034 1.00 95.31 406 PRO A CA 1
ATOM 3214 C C . PRO A 1 406 ? -15.812 15.795 30.246 1.00 95.31 406 PRO A C 1
ATOM 3216 O O . PRO A 1 406 ? -15.884 16.495 31.255 1.00 95.31 406 PRO A O 1
ATOM 3219 N N . LEU A 1 407 ? -14.920 16.039 29.285 1.00 95.94 407 LEU A N 1
ATOM 3220 C CA . LEU A 1 407 ? -13.978 17.158 29.291 1.00 95.94 407 LEU A CA 1
ATOM 3221 C C . LEU A 1 407 ? -14.074 17.935 27.974 1.00 95.94 407 LEU A C 1
ATOM 3223 O O . LEU A 1 407 ? -13.879 17.370 26.899 1.00 95.94 407 LEU A O 1
ATOM 3227 N N . TRP A 1 408 ? -14.306 19.245 28.059 1.00 96.50 408 TRP A N 1
ATOM 3228 C CA . TRP A 1 408 ? -14.292 20.148 26.906 1.00 96.50 408 TRP A CA 1
ATOM 3229 C C . TRP A 1 408 ? -12.916 20.787 26.750 1.00 96.50 408 TRP A C 1
ATOM 3231 O O . TRP A 1 408 ? -12.509 21.615 27.565 1.00 96.50 408 TRP A O 1
ATOM 3241 N N . LEU A 1 409 ? -12.198 20.418 25.692 1.00 97.50 409 LEU A N 1
ATOM 3242 C CA . LEU A 1 409 ? -10.822 20.848 25.458 1.00 97.50 409 LEU A CA 1
ATOM 3243 C C . LEU A 1 409 ? -10.676 21.558 24.106 1.00 97.50 409 LEU A C 1
ATOM 3245 O O . LEU A 1 409 ? -11.314 21.169 23.129 1.00 97.50 409 LEU A O 1
ATOM 3249 N N . PRO A 1 410 ? -9.782 22.553 23.983 1.00 97.56 410 PRO A N 1
ATOM 3250 C CA . PRO A 1 410 ? -9.350 23.038 22.677 1.00 97.56 410 PRO A CA 1
ATOM 3251 C C . PRO A 1 410 ? -8.805 21.893 21.811 1.00 97.56 410 PRO A C 1
ATOM 3253 O O . PRO A 1 410 ? -8.130 20.999 22.323 1.00 97.56 410 PRO A O 1
ATOM 3256 N N . TRP A 1 411 ? -9.008 21.956 20.491 1.00 97.12 411 TRP A N 1
ATOM 3257 C CA . TRP A 1 411 ? -8.620 20.904 19.534 1.00 97.12 411 TRP A CA 1
ATOM 3258 C C . TRP A 1 411 ? -7.206 20.338 19.739 1.00 97.12 411 TRP A C 1
ATOM 3260 O O . TRP A 1 411 ? -7.017 19.124 19.755 1.00 97.12 411 TRP A O 1
ATOM 3270 N N . ALA A 1 412 ? -6.207 21.207 19.925 1.00 96.50 412 ALA A N 1
ATOM 3271 C CA . ALA A 1 412 ? -4.819 20.782 20.120 1.00 96.50 412 ALA A CA 1
ATOM 3272 C C . ALA A 1 412 ? -4.608 20.027 21.445 1.00 96.50 412 ALA A C 1
ATOM 3274 O O . ALA A 1 412 ? -3.845 19.064 21.496 1.00 96.50 412 ALA A O 1
ATOM 3275 N N . GLN A 1 413 ? -5.304 20.439 22.508 1.00 97.75 413 GLN A N 1
ATOM 3276 C CA . GLN A 1 413 ? -5.240 19.776 23.810 1.00 97.75 413 GLN A CA 1
ATOM 3277 C C . GLN A 1 413 ? -5.992 18.445 23.787 1.00 97.75 413 GLN A C 1
ATOM 3279 O O . GLN A 1 413 ? -5.476 17.459 24.304 1.00 97.75 413 GLN A O 1
ATOM 3284 N N . ALA A 1 414 ? -7.152 18.385 23.124 1.00 97.50 414 ALA A N 1
ATOM 3285 C CA . ALA A 1 414 ? -7.874 17.136 22.893 1.00 97.50 414 ALA A CA 1
ATOM 3286 C C . ALA A 1 414 ? -6.991 16.116 22.153 1.00 97.50 414 ALA A C 1
ATOM 3288 O O . ALA A 1 414 ? -6.860 14.971 22.583 1.00 97.50 414 ALA A O 1
ATOM 3289 N N . GLU A 1 415 ? -6.299 16.537 21.089 1.00 97.31 415 GLU A N 1
ATOM 3290 C CA . GLU A 1 415 ? -5.403 15.658 20.328 1.00 97.31 415 GLU A CA 1
ATOM 3291 C C . GLU A 1 415 ? -4.218 15.153 21.162 1.00 97.31 415 GLU A C 1
ATOM 3293 O O . GLU A 1 415 ? -3.811 13.988 21.053 1.00 97.31 415 GLU A O 1
ATOM 3298 N N . ALA A 1 416 ? -3.656 16.024 22.001 1.00 96.44 416 ALA A N 1
ATOM 3299 C CA . ALA A 1 416 ? -2.588 15.659 22.917 1.00 96.44 416 ALA A CA 1
ATOM 3300 C C . ALA A 1 416 ? -3.075 14.648 23.969 1.00 96.44 416 ALA A C 1
ATOM 3302 O O . ALA A 1 416 ? -2.380 13.659 24.211 1.00 96.44 416 ALA A O 1
ATOM 3303 N N . ALA A 1 417 ? -4.274 14.861 24.521 1.00 96.25 417 ALA A N 1
ATOM 3304 C CA . ALA A 1 417 ? -4.855 14.060 25.593 1.00 96.25 417 ALA A CA 1
ATOM 3305 C C . ALA A 1 417 ? -5.295 12.657 25.149 1.00 96.25 417 ALA A C 1
ATOM 3307 O O . ALA A 1 417 ? -5.107 11.709 25.909 1.00 96.25 417 ALA A O 1
ATOM 3308 N N . LEU A 1 418 ? -5.849 12.505 23.936 1.00 97.50 418 LEU A N 1
ATOM 3309 C CA . LEU A 1 418 ? -6.346 11.215 23.437 1.00 97.50 418 LEU A CA 1
ATOM 3310 C C . LEU A 1 418 ? -5.291 10.107 23.562 1.00 97.50 418 LEU A C 1
ATOM 3312 O O . LEU A 1 418 ? -4.142 10.254 23.138 1.00 97.50 418 LEU A O 1
ATOM 3316 N N . THR A 1 419 ? -5.690 8.957 24.099 1.00 94.38 419 THR A N 1
ATOM 3317 C CA . THR A 1 419 ? -4.776 7.830 24.327 1.00 94.38 419 THR A CA 1
ATOM 3318 C C . THR A 1 419 ? -4.487 7.065 23.036 1.00 94.38 419 THR A C 1
ATOM 3320 O O . THR A 1 419 ? -3.355 6.643 22.794 1.00 94.38 419 THR A O 1
ATOM 3323 N N . TYR A 1 420 ? -5.490 6.906 22.169 1.00 89.00 420 TYR A N 1
ATOM 3324 C CA . TYR A 1 420 ? -5.400 6.026 21.007 1.00 89.00 420 TYR A CA 1
ATOM 3325 C C . TYR A 1 420 ? -5.041 6.784 19.718 1.00 89.00 420 TYR A C 1
ATOM 3327 O O . TYR A 1 420 ? -5.762 7.701 19.318 1.00 89.00 420 TYR A O 1
ATOM 3335 N N . PRO A 1 421 ? -3.986 6.372 18.982 1.00 86.06 421 PRO A N 1
ATOM 3336 C CA . PRO A 1 421 ? -3.627 6.990 17.701 1.00 86.06 421 PRO A CA 1
ATOM 3337 C C . PRO A 1 421 ? -4.752 6.977 16.655 1.00 86.06 421 PRO A C 1
ATOM 3339 O O . PRO A 1 421 ? -4.833 7.889 15.833 1.00 86.06 421 PRO A O 1
ATOM 3342 N N . ALA A 1 422 ? -5.622 5.959 16.686 1.00 84.62 422 ALA A N 1
ATOM 3343 C CA . ALA A 1 422 ? -6.779 5.863 15.797 1.00 84.62 422 ALA A CA 1
ATOM 3344 C C . ALA A 1 422 ? -7.775 7.013 16.030 1.00 84.62 422 ALA A C 1
ATOM 3346 O O . ALA A 1 422 ? -8.190 7.666 15.075 1.00 84.62 422 ALA A O 1
ATOM 3347 N N . GLU A 1 423 ? -8.075 7.325 17.291 1.00 92.50 423 GLU A N 1
ATOM 3348 C CA . GLU A 1 423 ? -8.982 8.413 17.669 1.00 92.50 423 GLU A CA 1
ATOM 3349 C C . GLU A 1 423 ? -8.360 9.792 17.380 1.00 92.50 423 GLU A C 1
ATOM 3351 O O . GLU A 1 423 ? -9.045 10.678 16.873 1.00 92.50 423 GLU A O 1
ATOM 3356 N N . LYS A 1 424 ? -7.035 9.960 17.538 1.00 93.88 424 LYS A N 1
ATOM 3357 C CA . LYS A 1 424 ? -6.331 11.180 17.073 1.00 93.88 424 LYS A CA 1
ATOM 3358 C C . LYS A 1 424 ? -6.507 11.413 15.573 1.00 93.88 424 LYS A C 1
ATOM 3360 O O . LYS A 1 424 ? -6.660 12.548 15.128 1.00 93.88 424 LYS A O 1
ATOM 3365 N N . ALA A 1 425 ? -6.485 10.345 14.775 1.00 89.56 425 ALA A N 1
ATOM 3366 C CA . ALA A 1 425 ? -6.703 10.451 13.337 1.00 89.56 425 ALA A CA 1
ATOM 3367 C C . ALA A 1 425 ? -8.149 10.849 12.992 1.00 89.56 425 ALA A C 1
ATOM 3369 O O . ALA A 1 425 ? -8.353 11.533 11.988 1.00 89.56 425 ALA A O 1
ATOM 3370 N N . TRP A 1 426 ? -9.135 10.439 13.796 1.00 94.75 426 TRP A N 1
ATOM 3371 C CA . TRP A 1 426 ? -10.513 10.918 13.671 1.00 94.75 426 TRP A CA 1
ATOM 3372 C C . TRP A 1 426 ? -10.634 12.396 14.020 1.00 94.75 426 TRP A C 1
ATOM 3374 O O . TRP A 1 426 ? -11.196 13.150 13.231 1.00 94.75 426 TRP A O 1
ATOM 3384 N N . LEU A 1 427 ? -10.013 12.828 15.119 1.00 96.25 427 LEU A N 1
ATOM 3385 C CA . LEU A 1 427 ? -10.008 14.227 15.541 1.00 96.25 427 LEU A CA 1
ATOM 3386 C C . LEU A 1 427 ? -9.387 15.160 14.486 1.00 96.25 427 LEU A C 1
ATOM 3388 O O . LEU A 1 427 ? -9.950 16.207 14.187 1.00 96.25 427 LEU A O 1
ATOM 3392 N N . ARG A 1 428 ? -8.267 14.772 13.862 1.00 93.88 428 ARG A N 1
ATOM 3393 C CA . ARG A 1 428 ? -7.658 15.554 12.766 1.00 93.88 428 ARG A CA 1
ATOM 3394 C C . ARG A 1 428 ? -8.582 15.673 11.557 1.00 93.88 428 ARG A C 1
ATOM 3396 O O . ARG A 1 428 ? -8.764 16.767 11.037 1.00 93.88 428 ARG A O 1
ATOM 3403 N N . ARG A 1 429 ? -9.207 14.564 11.148 1.00 92.00 429 ARG A N 1
ATOM 3404 C CA . ARG A 1 429 ? -10.171 14.554 10.035 1.00 92.00 429 ARG A CA 1
ATOM 3405 C C . ARG A 1 429 ? -11.387 15.430 10.340 1.00 92.00 429 ARG A C 1
ATOM 3407 O O . ARG A 1 429 ? -11.854 16.153 9.467 1.00 92.00 429 ARG A O 1
ATOM 3414 N N . ALA A 1 430 ? -11.878 15.371 11.575 1.00 95.56 430 ALA A N 1
ATOM 3415 C CA . ALA A 1 430 ? -12.959 16.214 12.060 1.00 95.56 430 ALA A CA 1
ATOM 3416 C C . ALA A 1 430 ? -12.573 17.697 12.030 1.00 95.56 430 ALA A C 1
ATOM 3418 O O . ALA A 1 430 ? -13.362 18.512 11.572 1.00 95.56 430 ALA A O 1
ATOM 3419 N N . ARG A 1 431 ? -11.343 18.038 12.435 1.00 95.12 431 ARG A N 1
ATOM 3420 C CA . ARG A 1 431 ? -10.823 19.409 12.395 1.00 95.12 431 ARG A CA 1
ATOM 3421 C C . ARG A 1 431 ? -10.776 19.964 10.973 1.00 95.12 431 ARG A C 1
ATOM 3423 O O . ARG A 1 431 ? -11.242 21.072 10.749 1.00 95.12 431 ARG A O 1
ATOM 3430 N N . GLU A 1 432 ? -10.263 19.187 10.021 1.00 91.12 432 GLU A N 1
ATOM 3431 C CA . GLU A 1 432 ? -10.224 19.564 8.600 1.00 91.12 432 GLU A CA 1
ATOM 3432 C C . GLU A 1 432 ? -11.635 19.737 8.011 1.00 91.12 432 GLU A C 1
ATOM 3434 O O . GLU A 1 432 ? -11.883 20.643 7.219 1.00 91.12 432 GLU A O 1
ATOM 3439 N N . ALA A 1 433 ? -12.580 18.866 8.380 1.00 90.31 433 ALA A N 1
ATOM 3440 C CA . ALA A 1 433 ? -13.978 19.007 7.976 1.00 90.31 433 ALA A CA 1
ATOM 3441 C C . ALA A 1 433 ? -14.618 20.264 8.585 1.00 90.31 433 ALA A C 1
ATOM 3443 O O . ALA A 1 433 ? -15.239 21.036 7.865 1.00 90.31 433 ALA A O 1
ATOM 3444 N N . TYR A 1 434 ? -14.404 20.499 9.880 1.00 93.31 434 TYR A N 1
ATOM 3445 C CA . TYR A 1 434 ? -14.937 21.655 10.591 1.00 93.31 434 TYR A CA 1
ATOM 3446 C C . TYR A 1 434 ? -14.393 22.975 10.035 1.00 93.31 434 TYR A C 1
ATOM 3448 O O . TYR A 1 434 ? -15.164 23.895 9.812 1.00 93.31 434 TYR A O 1
ATOM 3456 N N . GLN A 1 435 ? -13.091 23.059 9.750 1.00 90.69 435 GLN A N 1
ATOM 3457 C CA . GLN A 1 435 ? -12.476 24.251 9.153 1.00 90.69 435 GLN A CA 1
ATOM 3458 C C . GLN A 1 435 ? -13.088 24.596 7.794 1.00 90.69 435 GLN A C 1
ATOM 3460 O O . GLN A 1 435 ? -13.446 25.746 7.576 1.00 90.69 435 GLN A O 1
ATOM 3465 N N . ARG A 1 436 ? -13.301 23.599 6.925 1.00 88.12 436 ARG A N 1
ATOM 3466 C CA . ARG A 1 436 ? -13.955 23.819 5.625 1.00 88.12 436 ARG A CA 1
ATOM 3467 C C . ARG A 1 436 ? -15.371 24.374 5.768 1.00 88.12 436 ARG A C 1
ATOM 3469 O O . ARG A 1 436 ? -15.713 25.322 5.079 1.00 88.12 436 ARG A O 1
ATOM 3476 N N . LEU A 1 437 ? -16.151 23.844 6.710 1.00 88.44 437 LEU A N 1
ATOM 3477 C CA . LEU A 1 437 ? -17.504 24.341 6.993 1.00 88.44 437 LEU A CA 1
ATOM 3478 C C . LEU A 1 437 ? -17.521 25.783 7.529 1.00 88.44 437 LEU A C 1
ATOM 3480 O O . LEU A 1 437 ? -18.526 26.466 7.392 1.00 88.44 437 LEU A O 1
ATOM 3484 N N . GLN A 1 438 ? -16.439 26.245 8.165 1.00 84.81 438 GLN A N 1
ATOM 3485 C CA . GLN A 1 438 ? -16.311 27.636 8.623 1.00 84.81 438 GLN A CA 1
ATOM 3486 C C . GLN A 1 438 ? -15.852 28.589 7.507 1.00 84.81 438 GLN A C 1
ATOM 3488 O O . GLN A 1 438 ? -16.057 29.795 7.612 1.00 84.81 438 GLN A O 1
ATOM 3493 N N . GLU A 1 439 ? -15.199 28.065 6.469 1.00 80.62 439 GLU A N 1
ATOM 3494 C CA . GLU A 1 439 ? -14.687 28.829 5.324 1.00 80.62 439 GLU A CA 1
ATOM 3495 C C . GLU A 1 439 ? -15.718 28.960 4.187 1.00 80.62 439 GLU A C 1
ATOM 3497 O O . GLU A 1 439 ? -15.588 29.849 3.344 1.00 80.62 439 GLU A O 1
ATOM 3502 N N . GLU A 1 440 ? -16.747 28.108 4.155 1.00 69.31 440 GLU A N 1
ATOM 3503 C CA . GLU A 1 440 ? -17.870 28.225 3.221 1.00 69.31 440 GLU A CA 1
ATOM 3504 C C . GLU A 1 440 ? -18.742 29.445 3.588 1.00 69.31 440 GLU A C 1
ATOM 3506 O O . GLU A 1 440 ? -19.216 29.540 4.724 1.00 69.31 440 GLU A O 1
ATOM 3511 N N . PRO A 1 441 ? -18.965 30.409 2.668 1.00 47.59 441 PRO A N 1
ATOM 3512 C CA . PRO A 1 441 ? -19.847 31.534 2.946 1.00 47.59 441 PRO A CA 1
ATOM 3513 C C . PRO A 1 441 ? -21.258 31.006 3.216 1.00 47.59 441 PRO A C 1
ATOM 3515 O O . PRO A 1 441 ? -21.801 30.255 2.406 1.00 47.59 441 PRO A O 1
ATOM 3518 N N . GLN A 1 442 ? -21.840 31.401 4.352 1.00 48.16 442 GLN A N 1
ATOM 3519 C CA . GLN A 1 442 ? -23.254 31.169 4.651 1.00 48.16 442 GLN A CA 1
ATOM 3520 C C . GLN A 1 442 ? -24.081 31.921 3.600 1.00 48.16 442 GLN A C 1
ATOM 3522 O O . GLN A 1 442 ? -24.242 33.138 3.694 1.00 48.16 442 GLN A O 1
ATOM 3527 N N . GLY A 1 443 ? -24.475 31.204 2.547 1.00 42.31 443 GLY A N 1
ATOM 3528 C CA . GLY A 1 443 ? -25.335 31.687 1.468 1.00 42.31 443 GLY A CA 1
ATOM 3529 C C . GLY A 1 443 ? -26.795 31.714 1.871 1.00 42.31 443 GLY A C 1
ATOM 3530 O O . GLY A 1 443 ? -27.220 30.766 2.571 1.00 42.31 443 GLY A O 1
#

pLDDT: mean 92.92, std 6.94, range [42.31, 98.44]